Protein AF-B7RVG9-F1 (afdb_monomer)

Radius of gyration: 30.66 Å; Cα contacts (8 Å, |Δi|>4): 1466; chains: 1; bounding box: 74×67×90 Å

Solvent-accessible surface area (backbone atoms only — not comparable to full-atom values): 35990 Å² total; per-residue (Å²): 119,67,63,74,39,70,48,72,47,73,83,78,57,56,79,40,44,36,70,71,20,22,47,67,55,91,52,33,52,61,48,56,36,74,60,70,40,69,52,70,35,64,80,45,80,87,45,73,78,53,45,51,59,58,67,40,91,82,65,71,73,45,81,50,73,37,47,40,72,78,64,61,53,75,48,60,40,86,72,50,74,48,76,50,73,56,100,86,41,43,34,39,35,45,27,33,37,27,74,73,41,58,18,52,73,40,60,32,35,25,37,36,39,37,32,19,61,72,41,43,67,81,46,71,27,36,34,38,39,37,30,63,54,84,47,54,42,36,38,41,98,87,54,50,68,32,27,39,65,88,55,52,69,75,54,43,11,30,43,54,48,68,60,48,50,48,50,58,53,46,40,59,56,30,41,55,99,90,37,78,39,72,21,42,70,38,50,42,42,75,74,32,28,25,34,39,39,49,50,47,13,42,20,48,29,31,41,6,44,59,41,68,36,56,56,47,91,48,86,87,39,40,22,37,26,30,34,52,50,53,23,50,52,56,47,44,57,76,68,27,50,55,46,43,34,34,30,35,7,28,48,28,8,9,56,18,27,51,51,50,46,52,58,34,42,57,62,80,29,42,41,56,28,33,40,20,21,34,66,75,43,78,53,46,54,61,53,46,74,77,48,66,32,45,75,55,35,26,79,83,34,54,70,64,55,47,12,64,43,15,39,68,83,30,42,69,93,42,41,71,60,74,34,65,47,25,33,41,70,71,63,63,64,80,50,31,37,37,33,30,25,21,46,48,14,54,90,44,42,39,90,50,81,44,51,73,69,22,48,72,72,74,31,47,33,29,49,40,24,42,43,59,45,51,55,38,43,73,68,38,81,88,49,63,49,48,73,46,77,34,84,82,32,35,69,35,36,44,70,38,83,47,71,49,29,58,52,52,52,47,54,51,51,57,48,55,73,69,32,64,65,40,45,82,57,70,38,82,33,48,32,32,41,37,38,15,20,68,78,47,46,67,42,64,74,42,47,72,68,48,32,67,69,69,43,32,47,74,56,44,76,47,79,52,77,31,70,59,76,52,14,7,45,41,44,30,57,70,36,70,65,56,32,50,57,56,47,54,57,40,70,67,43,75,42,42,33,44,40,33,36,71,64,42,61,42,57,42,100,87,70,44,71,31,58,46,99,89,68,44,70,38,70,50,58,65,24,56,51,56,51,49,55,53,39,42,72,53,20,76,79,38,28,36,35,42,38,38,66,58,66,69,38,60,84,79,41,94,44,44,65,61,45,36,52,54,46,51,47,47,45,64,71,47,48,52,55,46,51,52,50,49,40,71,74,40,76,93,50,56,69,26,48,42,70,44,16,54,42,54,40,52,52,41,43,27,44,78,68,71,68,37,88,71,40,84,34,71,61,36,60,42,82,38,9,52,12,42,45,71,64,40,50,62,3,51,72,44,45,57,30,25,37,51,32,46,43,26,42,64,62,34,47,52,47,92,52,46,80,70,82,91,84,59,88,63,66,47,47,64,48,27,46,54,54,57,75,67,44,64,74,94,34,48,36,91,53,86

Foldseek 3Di:
DDLADWDWADDDDFPLKDWQAWDADVLEARHRDPDTGTDHNVPVPPDPVSVVLVVPPPRHHDTHIAIALDADLPQKDFPDKDWDDAPNWIKIKTKIFRPVAAFLAGGTKIKMKIFFTNDDQADEAAEEEEEEDFWAWAQDPVRAIWTFAPDGCPGLRYYQDPCCCPPVNPCVLQDDPSDGFPFQSVVCNNVGHIYMYIRSNHSLLLQFSQDARPSRPDPRHGRCSVNSSLSSVVVSVVRGNHFAYEYEAFHSVLLNSLNNQVNCVSNVQHHLAYERQAQFALLLVVQCVVQPCHPSTHHVDDLQRSLVRSRPSSPSVCCLCNTLLNVLLVPDQRHEYEYEYECAEVSQPQVDQADPVQVVVVHGSSCSRNVSVVVSQVPHPPHSYYYHHDYPDYGRCSSHNDCVSVVVVVSSVVSCVLQDGGRPDQLAAFEEEAFFALQRVLLVVCLVVQCVQLNHPPHDYDYQYDHDPCRALVNLCVDPVSVVVSLVSLQVERGAEYEGEDADFDADPVGHFDADPVGHGHTDCVSVVVSVVSNCVRYVNYAYEYEYAQAWQQVVAPALVRRVVVLVCCCPVPVVVSQVVVCVVVPPHHYFYQDLNVLLSVQRNCVVVVNFPQADECEDALRHHQAPDRGGNGRPSSSVLSNLLCCCQPRVRQLVNRSDDPPGPDDSSVVSVVVVVPDDPVRGGPND

Nearest PDB structures (foldseek):
  9cgo-assembly1_A  TM=5.611E-01  e=7.763E-03  Streptomyces fradiae
  5d3k-assembly1_A  TM=4.934E-01  e=3.707E-03  Saccharopolyspora erythraea
  6ecf-assembly1_A  TM=4.337E-01  e=4.654E-03  Streptomyces tsusimaensis
  6ecf-assembly3_C  TM=4.713E-01  e=1.295E-02  Streptomyces tsusimaensis
  4hyq-assembly1_A  TM=4.593E-01  e=7.759E-01  Streptomyces albidoflavus

Mean predicted aligned error: 11.73 Å

Secondary structure (DSSP, 8-state):
--TT-EEEE---PPTTEEEEEEPPSTTBSSTT--S-EEEE-TT-TT-HHHHHHHH-TT---B--EEEEE---STTEEEEEEEEEEETTEEEEEEEEEEEEEE-SSBSEEEEEEEPPTT--TTS-EEEEEEE------EE-TTS-EE-BTT--TTSSSBPPPHHIIIIIIIIHHHEETTEE--SHHHHHHHTT-EEEEE---SSSTT---SEE-TT-SSTT-EE-HHHHHHHHHHHHHHHS-EEEEEEEEETHHHHHHHHHHHHHHTTT---SEEEEES---TTHHHHHHHSTT-TTBPTT--HHHHHHHHGGGG-GGGHHHHSHHHHHHTT--SS-EEEEEETT-GGGTTTSPPPHHHHHHT--HHHHHHHHHHHHHHHSTT-S-EEEEETT--S-GGGSSSTHHHHHHHHHHHHHHT----TT--EEPPEEEEEE-TTTHHHHHHHHHHHHHHTEES-EEEEEE-SGGGGSHHHHHHSHHHHHHHHHHHHTS---EEEEE--EE-B-TTSSBPB-TTS-B-EE-HHHHHHHHHHHHH-TT-EEEEE--PPS-GGGSSSHHHHHHHHHHHIIIIIHHHHHHHHHHSTT--EEEE-TTHHHHHHHHHHHTT--TT-SEEES-TTTEEESSSS--B-HHHHHHHHHHHHHHHH---STT-------SS-HHHHHHHHHHTS-GGGS-TT-

Sequence (688 aa):
MDLYFDETFIAEPADGWHFTGWKYGSGYICAGSTAPCRFNTTNWAGTEAQLEVLADPDAYVYLEPEFVVKRTTKGINLADEKSQAFTGINFNFDFYRNNAYSCGLSGNYTFMVVNPANGDETTEAPLWVFLHGGGAGFYDENGDYQAVGDQTEDTWNREETFDDLLVEQLQGRTVENGQPKDITLTRRIQEGYRVVMVSMCDHDQYSGLGTPYPNNPNPGAEVNGMQATMSAVEYTVANYPTTEVFAHGTSAGSVGAYNLAMSFAAQDIHFTGVVADSILSPRAFDLFKVYPGQAPRQPGWTYEGVGEKQGFYGDTSRSDVIAPEGRIDAGFDEVPLLFVGGTQDPFCFWNLPPIPEAATAGLNNCEWAAQGLIDTIAAQPASPHQVANMVGEGHIPTNTVSTANNIVDTFISDILADNPGAPFRVIPGDKMMLMGHSFFRPLADQIPYHTVRAGVDGHSQNVEMSGGASGAPLALWNDAGHRANIQAVLDSGGVDVFGMTCCDFELTSEGAPALNPEGEPILILEGYELWFDYALAQNPDTEFFIGIPWVDYPTDYADAASYANTWNLFYNTIILPTVDTLRAQYPGVTIYSIPYGAAALKLRTLFEAGNLPDVTNLQGPSESSLFTDYKGHGGQILKDLGELIWMDAIYGVDLDKYAYDPGYETDLKAIAKSIMDAHDPNYNGPNR

pLDDT: mean 91.68, std 8.92, range [54.44, 98.81]

Structure (mmCIF, N/CA/C/O backbone):
data_AF-B7RVG9-F1
#
_entry.id   AF-B7RVG9-F1
#
loop_
_atom_site.group_PDB
_atom_site.id
_atom_site.type_symbol
_atom_site.label_atom_id
_atom_site.label_alt_id
_atom_site.label_comp_id
_atom_site.label_asym_id
_atom_site.label_entity_id
_atom_site.label_seq_id
_atom_site.pdbx_PDB_ins_code
_atom_site.Cartn_x
_atom_site.Cartn_y
_atom_site.Cartn_z
_atom_site.occupancy
_atom_site.B_iso_or_equiv
_atom_site.auth_seq_id
_atom_site.auth_comp_id
_atom_site.auth_asym_id
_atom_site.auth_atom_id
_atom_site.pdbx_PDB_model_num
ATOM 1 N N . MET A 1 1 ? -20.649 -31.798 -8.954 1.00 57.94 1 MET A N 1
ATOM 2 C CA . MET A 1 1 ? -19.326 -32.400 -8.664 1.00 57.94 1 MET A CA 1
ATOM 3 C C . MET A 1 1 ? -19.367 -33.897 -8.998 1.00 57.94 1 MET A C 1
ATOM 5 O O . MET A 1 1 ? -20.409 -34.512 -8.790 1.00 57.94 1 MET A O 1
ATOM 9 N N . ASP A 1 2 ? -18.298 -34.466 -9.561 1.00 60.50 2 ASP A N 1
ATOM 10 C CA . ASP A 1 2 ? -18.197 -35.903 -9.881 1.00 60.50 2 ASP A CA 1
ATOM 11 C C . ASP A 1 2 ? -17.974 -36.719 -8.593 1.00 60.50 2 ASP A C 1
ATOM 13 O O . ASP A 1 2 ? -17.045 -36.423 -7.854 1.00 60.50 2 ASP A O 1
ATOM 17 N N . LEU A 1 3 ? -18.814 -37.728 -8.323 1.00 65.19 3 LEU A N 1
ATOM 18 C CA . LEU A 1 3 ? -18.719 -38.623 -7.152 1.00 65.19 3 LEU A CA 1
ATOM 19 C C . LEU A 1 3 ? -17.532 -39.601 -7.226 1.00 65.19 3 LEU A C 1
ATOM 21 O O . LEU A 1 3 ? -17.293 -40.359 -6.285 1.00 65.19 3 LEU A O 1
ATOM 25 N N . TYR A 1 4 ? -16.819 -39.619 -8.350 1.00 72.88 4 TYR A N 1
ATOM 26 C CA . TYR A 1 4 ? -15.625 -40.426 -8.576 1.00 72.88 4 TYR A CA 1
ATOM 27 C C . TYR A 1 4 ? -14.363 -39.582 -8.747 1.00 72.88 4 TYR A C 1
ATOM 29 O O . TYR A 1 4 ? -13.334 -40.106 -9.170 1.00 72.88 4 TYR A O 1
ATOM 37 N N . PHE A 1 5 ? -14.422 -38.294 -8.401 1.00 76.94 5 PHE A N 1
ATOM 38 C CA . PHE A 1 5 ? -13.263 -37.420 -8.462 1.00 76.94 5 PHE A CA 1
ATOM 39 C C . PHE A 1 5 ? -12.227 -37.850 -7.416 1.00 76.94 5 PHE A C 1
ATOM 41 O O . PHE A 1 5 ? -12.511 -37.810 -6.219 1.00 76.94 5 PHE A O 1
ATOM 48 N N . ASP A 1 6 ? -11.049 -38.275 -7.864 1.00 86.75 6 ASP A N 1
ATOM 49 C CA . ASP A 1 6 ? -9.889 -38.623 -7.037 1.00 86.75 6 ASP A CA 1
ATOM 50 C C . ASP A 1 6 ? -8.627 -38.215 -7.795 1.00 86.75 6 ASP A C 1
ATOM 52 O O . ASP A 1 6 ? -8.017 -39.021 -8.495 1.00 86.75 6 ASP A O 1
ATOM 56 N N . GLU A 1 7 ? -8.270 -36.941 -7.680 1.00 88.88 7 GLU A N 1
ATOM 57 C CA . GLU A 1 7 ? -7.113 -36.365 -8.363 1.00 88.88 7 GLU A CA 1
ATOM 58 C C . GLU A 1 7 ? -6.086 -35.872 -7.349 1.00 88.88 7 GLU A C 1
ATOM 60 O O . GLU A 1 7 ? -6.412 -35.530 -6.210 1.00 88.88 7 GLU A O 1
ATOM 65 N N . THR A 1 8 ? -4.820 -35.851 -7.763 1.00 92.19 8 THR A N 1
ATOM 66 C CA . THR A 1 8 ? -3.729 -35.264 -6.982 1.00 92.19 8 THR A CA 1
ATOM 67 C C . THR A 1 8 ? -3.096 -34.137 -7.773 1.00 92.19 8 THR A C 1
ATOM 69 O O . THR A 1 8 ? -2.508 -34.362 -8.827 1.00 92.19 8 THR A O 1
ATOM 72 N N . PHE A 1 9 ? -3.196 -32.931 -7.233 1.00 92.19 9 PHE A N 1
ATOM 73 C CA . PHE A 1 9 ? -2.630 -31.723 -7.804 1.00 92.19 9 PHE A CA 1
ATOM 74 C C . PHE A 1 9 ? -1.257 -31.443 -7.205 1.00 92.19 9 PHE A C 1
ATOM 76 O O . PHE A 1 9 ? -1.047 -31.564 -5.993 1.00 92.19 9 PHE A O 1
ATOM 83 N N . ILE A 1 10 ? -0.318 -31.060 -8.064 1.00 93.50 10 ILE A N 1
ATOM 84 C CA . ILE A 1 10 ? 1.054 -30.725 -7.696 1.00 93.50 10 ILE A CA 1
ATOM 85 C C . ILE A 1 10 ? 1.287 -29.278 -8.115 1.00 93.50 10 ILE A C 1
ATOM 87 O O . ILE A 1 10 ? 1.071 -28.927 -9.272 1.00 93.50 10 ILE A O 1
ATOM 91 N N . ALA A 1 11 ? 1.704 -28.448 -7.162 1.00 91.12 11 ALA A N 1
ATOM 92 C CA . ALA A 1 11 ? 2.162 -27.097 -7.432 1.00 91.12 11 ALA A CA 1
ATOM 93 C C . ALA A 1 11 ? 3.658 -27.152 -7.769 1.00 91.12 11 ALA A C 1
ATOM 95 O O . ALA A 1 11 ? 4.479 -27.481 -6.912 1.00 91.12 11 ALA A O 1
ATOM 96 N N . GLU A 1 12 ? 4.003 -26.873 -9.024 1.00 92.38 12 GLU A N 1
ATOM 97 C CA . GLU A 1 12 ? 5.389 -26.839 -9.496 1.00 92.38 12 GLU A CA 1
ATOM 98 C C . GLU A 1 12 ? 5.829 -25.376 -9.640 1.00 92.38 12 GLU A C 1
ATOM 100 O O . GLU A 1 12 ? 5.393 -24.705 -10.579 1.00 92.38 12 GLU A O 1
ATOM 105 N N . PRO A 1 13 ? 6.641 -24.842 -8.707 1.00 90.88 13 PRO A N 1
ATOM 106 C CA . PRO A 1 13 ? 7.131 -23.479 -8.832 1.00 90.88 13 PRO A CA 1
ATOM 107 C C . PRO A 1 13 ? 8.111 -23.371 -10.003 1.00 90.88 13 PRO A C 1
ATOM 109 O O . PRO A 1 13 ? 8.894 -24.287 -10.258 1.00 90.88 13 PRO A O 1
ATOM 112 N N . ALA A 1 14 ? 8.099 -22.227 -10.687 1.00 91.12 14 ALA A N 1
ATOM 113 C CA . ALA A 1 14 ? 9.185 -21.872 -11.593 1.00 91.12 14 ALA A CA 1
ATOM 114 C C . ALA A 1 14 ? 10.486 -21.620 -10.809 1.00 91.12 14 ALA A C 1
ATOM 116 O O . ALA A 1 14 ? 10.449 -21.343 -9.608 1.00 91.12 14 ALA A O 1
ATOM 117 N N . ASP A 1 15 ? 11.634 -21.682 -11.485 1.00 90.81 15 ASP A N 1
ATOM 118 C CA . ASP A 1 15 ? 12.927 -21.402 -10.854 1.00 90.81 15 ASP A CA 1
ATOM 119 C C . ASP A 1 15 ? 12.926 -20.024 -10.167 1.00 90.81 15 ASP A C 1
ATOM 121 O O . ASP A 1 15 ? 12.452 -19.030 -10.719 1.00 90.81 15 ASP A O 1
ATOM 125 N N . GLY A 1 16 ? 13.433 -19.985 -8.931 1.00 90.62 16 GLY A N 1
ATOM 126 C CA . GLY A 1 16 ? 13.426 -18.797 -8.068 1.00 90.62 16 GLY A CA 1
ATOM 127 C C . GLY A 1 16 ? 12.141 -18.585 -7.250 1.00 90.62 16 GLY A C 1
ATOM 128 O O . GLY A 1 16 ? 12.161 -17.866 -6.249 1.00 90.62 16 GLY A O 1
ATOM 129 N N . TRP A 1 17 ? 11.043 -19.258 -7.605 1.00 93.75 17 TRP A N 1
ATOM 130 C CA . TRP A 1 17 ? 9.821 -19.302 -6.804 1.00 93.75 17 TRP A CA 1
ATOM 131 C C . TRP A 1 17 ? 9.801 -20.521 -5.884 1.00 93.75 17 TRP A C 1
ATOM 133 O O . TRP A 1 17 ? 10.407 -21.562 -6.149 1.00 93.75 17 TRP A O 1
ATOM 143 N N . HIS A 1 18 ? 9.063 -20.410 -4.786 1.00 92.06 18 HIS A N 1
ATOM 144 C CA . HIS A 1 18 ? 8.907 -21.485 -3.820 1.00 92.06 18 HIS A CA 1
ATOM 145 C C . HIS A 1 18 ? 7.444 -21.683 -3.472 1.00 92.06 18 HIS A C 1
ATOM 147 O O . HIS A 1 18 ? 6.775 -20.748 -3.051 1.00 92.06 18 HIS A O 1
ATOM 153 N N . PHE A 1 19 ? 6.969 -22.918 -3.603 1.00 89.88 19 PHE A N 1
ATOM 154 C CA . PHE A 1 19 ? 5.660 -23.303 -3.098 1.00 89.88 19 PHE A CA 1
ATOM 155 C C . PHE A 1 19 ? 5.679 -23.333 -1.565 1.00 89.88 19 PHE A C 1
ATOM 157 O O . PHE A 1 19 ? 6.484 -24.061 -0.974 1.00 89.88 19 PHE A O 1
ATOM 164 N N . THR A 1 20 ? 4.808 -22.553 -0.929 1.00 82.88 20 THR A N 1
ATOM 165 C CA . THR A 1 20 ? 4.696 -22.474 0.540 1.00 82.88 20 THR A CA 1
ATOM 166 C C . THR A 1 20 ? 3.478 -23.182 1.096 1.00 82.88 20 THR A C 1
ATOM 168 O O . THR A 1 20 ? 3.465 -23.491 2.285 1.00 82.88 20 THR A O 1
ATOM 171 N N . GLY A 1 21 ? 2.501 -23.502 0.254 1.00 82.75 21 GLY A N 1
ATOM 172 C CA . GLY A 1 21 ? 1.301 -24.220 0.651 1.00 82.75 21 GLY A CA 1
ATOM 173 C C . GLY A 1 21 ? 0.122 -23.920 -0.264 1.00 82.75 21 GLY A C 1
ATOM 174 O O . GLY A 1 21 ? 0.202 -23.089 -1.162 1.00 82.75 21 GLY A O 1
ATOM 175 N N . TRP A 1 22 ? -0.976 -24.639 -0.068 1.00 79.94 22 TRP A N 1
ATOM 176 C CA . TRP A 1 22 ? -2.263 -24.285 -0.667 1.00 79.94 22 TRP A CA 1
ATOM 177 C C . TRP A 1 22 ? -2.946 -23.221 0.189 1.00 79.94 22 TRP A C 1
ATOM 179 O O . TRP A 1 22 ? -2.955 -23.364 1.412 1.00 79.94 22 TRP A O 1
ATOM 189 N N . LYS A 1 23 ? -3.561 -22.212 -0.432 1.00 73.56 23 LYS A N 1
ATOM 190 C CA . LYS A 1 23 ? -4.247 -21.122 0.271 1.00 73.56 23 LYS A CA 1
ATOM 191 C C . LYS A 1 23 ? -5.271 -21.659 1.272 1.00 73.56 23 LYS A C 1
ATOM 193 O O . LYS A 1 23 ? -5.993 -22.625 1.000 1.00 73.56 23 LYS A O 1
ATOM 198 N N . TYR A 1 24 ? -5.303 -21.066 2.461 1.00 69.44 24 TYR A N 1
ATOM 199 C CA . TYR A 1 24 ? -6.225 -21.437 3.533 1.00 69.44 24 TYR A CA 1
ATOM 200 C C . TYR A 1 24 ? -7.462 -20.534 3.511 1.00 69.44 24 TYR A C 1
ATOM 202 O O . TYR A 1 24 ? -7.339 -19.316 3.469 1.00 69.44 24 TYR A O 1
ATOM 210 N N . GLY A 1 25 ? -8.664 -21.111 3.579 1.00 59.00 25 GLY A N 1
ATOM 211 C CA . GLY A 1 25 ? -9.898 -20.328 3.647 1.00 59.00 25 GLY A CA 1
ATOM 212 C C . GLY A 1 25 ? -11.163 -21.147 3.411 1.00 59.00 25 GLY A C 1
ATOM 213 O O . GLY A 1 25 ? -11.114 -22.318 3.028 1.00 59.00 25 GLY A O 1
ATOM 214 N N . SER A 1 26 ? -12.321 -20.522 3.633 1.00 58.41 26 SER A N 1
ATOM 215 C CA . SER A 1 26 ? -13.614 -21.125 3.293 1.00 58.41 26 SER A CA 1
ATOM 216 C C . SER A 1 26 ? -13.707 -21.348 1.781 1.00 58.41 26 SER A C 1
ATOM 218 O O . SER A 1 26 ? -13.396 -20.452 1.004 1.00 58.41 26 SER A O 1
ATOM 220 N N . GLY A 1 27 ? -14.102 -22.549 1.357 1.00 65.50 27 GLY A N 1
ATOM 221 C CA . GLY A 1 27 ? -14.150 -22.929 -0.059 1.00 65.50 27 GLY A CA 1
ATOM 222 C C . GLY A 1 27 ? -12.806 -23.363 -0.658 1.00 65.50 27 GLY A C 1
ATOM 223 O O . GLY A 1 27 ? -12.807 -23.944 -1.739 1.00 65.50 27 GLY A O 1
ATOM 224 N N . TYR A 1 28 ? -11.675 -23.178 0.029 1.00 72.25 28 TYR A N 1
ATOM 225 C CA . TYR A 1 28 ? -10.371 -23.650 -0.441 1.00 72.25 28 TYR A CA 1
ATOM 226 C C . TYR A 1 28 ? -10.118 -25.110 -0.053 1.00 72.25 28 TYR A C 1
ATOM 228 O O . TYR A 1 28 ? -10.313 -25.517 1.095 1.00 72.25 28 TYR A O 1
ATOM 236 N N . ILE A 1 29 ? -9.660 -25.920 -1.008 1.00 77.44 29 ILE A N 1
ATOM 237 C CA . ILE A 1 29 ? -9.284 -27.318 -0.761 1.00 77.44 29 ILE A CA 1
ATOM 238 C C . ILE A 1 29 ? -7.794 -27.437 -0.425 1.00 77.44 29 ILE A C 1
ATOM 240 O O . ILE A 1 29 ? -6.965 -26.674 -0.906 1.00 77.44 29 ILE A O 1
ATOM 244 N N . CYS A 1 30 ? -7.448 -28.409 0.426 1.00 76.44 30 CYS A N 1
ATOM 245 C CA . CYS A 1 30 ? -6.086 -28.677 0.922 1.00 76.44 30 CYS A CA 1
ATOM 246 C C . CYS A 1 30 ? -5.452 -27.609 1.833 1.00 76.44 30 CYS A C 1
ATOM 248 O O . CYS A 1 30 ? -4.421 -27.906 2.432 1.00 76.44 30 CYS A O 1
ATOM 250 N N . ALA A 1 31 ? -6.095 -26.449 1.990 1.00 71.25 31 ALA A N 1
ATOM 251 C CA . ALA A 1 31 ? -6.037 -25.503 3.110 1.00 71.25 31 ALA A CA 1
ATOM 252 C C . ALA A 1 31 ? -4.767 -25.566 3.990 1.00 71.25 31 ALA A C 1
ATOM 254 O O . ALA A 1 31 ? -4.737 -26.236 5.024 1.00 71.25 31 ALA A O 1
ATOM 255 N N . GLY A 1 32 ? -3.720 -24.852 3.580 1.00 64.50 32 GLY A N 1
ATOM 256 C CA . GLY A 1 32 ? -2.447 -24.701 4.294 1.00 64.50 32 GLY A CA 1
ATOM 257 C C . GLY A 1 32 ? -1.466 -25.869 4.139 1.00 64.50 32 GLY A C 1
ATOM 258 O O . GLY A 1 32 ? -0.353 -25.820 4.660 1.00 64.50 32 GLY A O 1
ATOM 259 N N . SER A 1 33 ? -1.843 -26.947 3.444 1.00 74.31 33 SER A N 1
ATOM 260 C CA . SER A 1 33 ? -0.953 -28.091 3.224 1.00 74.31 33 SER A CA 1
ATOM 261 C C . SER A 1 33 ? 0.215 -27.728 2.305 1.00 74.31 33 SER A C 1
ATOM 263 O O . SER A 1 33 ? 0.028 -27.126 1.254 1.00 74.31 33 SER A O 1
ATOM 265 N N . THR A 1 34 ? 1.414 -28.194 2.651 1.00 81.81 34 THR A N 1
ATOM 266 C CA . THR A 1 34 ? 2.627 -28.128 1.812 1.00 81.81 34 THR A CA 1
ATOM 267 C C . THR A 1 34 ? 2.836 -29.380 0.958 1.00 81.81 34 THR A C 1
ATOM 269 O O . THR A 1 34 ? 3.802 -29.480 0.203 1.00 81.81 34 THR A O 1
ATOM 272 N N . ALA A 1 35 ? 1.950 -30.370 1.081 1.00 88.06 35 ALA A N 1
ATOM 273 C CA . ALA A 1 35 ? 1.986 -31.598 0.296 1.00 88.06 35 ALA A CA 1
ATOM 274 C C . ALA A 1 35 ? 1.154 -31.463 -0.995 1.00 88.06 35 ALA A C 1
ATOM 276 O O . ALA A 1 35 ? 0.267 -30.604 -1.065 1.00 88.06 35 ALA A O 1
ATOM 277 N N . PRO A 1 36 ? 1.362 -32.345 -1.995 1.00 91.31 36 PRO A N 1
ATOM 278 C CA . PRO A 1 36 ? 0.441 -32.475 -3.120 1.00 91.31 36 PRO A CA 1
ATOM 279 C C . PRO A 1 36 ? -1.014 -32.570 -2.647 1.00 91.31 36 PRO A C 1
ATOM 281 O O . PRO A 1 36 ? -1.332 -33.332 -1.728 1.00 91.31 36 PRO A O 1
ATOM 284 N N . CYS A 1 37 ? -1.895 -31.787 -3.265 1.00 89.44 37 CYS A N 1
ATOM 285 C CA . CYS A 1 37 ? -3.297 -31.732 -2.887 1.00 89.44 37 CYS A CA 1
ATOM 286 C C . CYS A 1 37 ? -4.047 -32.901 -3.515 1.00 89.44 37 CYS A C 1
ATOM 288 O O . CYS A 1 37 ? -4.396 -32.863 -4.693 1.00 89.44 37 CYS A O 1
ATOM 290 N N . ARG A 1 38 ? -4.301 -33.957 -2.738 1.00 89.50 38 ARG A N 1
ATOM 291 C CA . ARG A 1 38 ? -5.207 -35.026 -3.164 1.00 89.50 38 ARG A CA 1
ATOM 292 C C . ARG A 1 38 ? -6.637 -34.669 -2.784 1.00 89.50 38 ARG A C 1
ATOM 294 O O . ARG A 1 38 ? -6.977 -34.690 -1.602 1.00 89.50 38 ARG A O 1
ATOM 301 N N . PHE A 1 39 ? -7.478 -34.408 -3.777 1.00 84.12 39 PHE A N 1
ATOM 302 C CA . PHE A 1 39 ? -8.899 -34.161 -3.574 1.00 84.12 39 PHE A CA 1
ATOM 303 C C . PHE A 1 39 ? -9.702 -35.380 -4.021 1.00 84.12 39 PHE A C 1
ATOM 305 O O . PHE A 1 39 ? -9.670 -35.767 -5.188 1.00 84.12 39 PHE A O 1
ATOM 312 N N . ASN A 1 40 ? -10.390 -36.009 -3.064 1.00 82.81 40 ASN A N 1
ATOM 313 C CA . ASN A 1 40 ? -11.108 -37.259 -3.273 1.00 82.81 40 ASN A CA 1
ATOM 314 C C . ASN A 1 40 ? -12.546 -37.177 -2.733 1.00 82.81 40 ASN A C 1
ATOM 316 O O . ASN A 1 40 ? -12.769 -36.944 -1.543 1.00 82.81 40 ASN A O 1
ATOM 320 N N . THR A 1 41 ? -13.505 -37.437 -3.617 1.00 75.56 41 THR A N 1
ATOM 321 C CA . THR A 1 41 ? -14.954 -37.415 -3.367 1.00 75.56 41 THR A CA 1
ATOM 322 C C . THR A 1 41 ? -15.590 -38.811 -3.316 1.00 75.56 41 THR A C 1
ATOM 324 O O . THR A 1 41 ? -16.762 -38.940 -2.966 1.00 75.56 41 THR A O 1
ATOM 327 N N . THR A 1 42 ? -14.834 -39.888 -3.577 1.00 71.81 42 THR A N 1
ATOM 328 C CA . THR A 1 42 ? -15.361 -41.273 -3.629 1.00 71.81 42 THR A CA 1
ATOM 329 C C . THR A 1 42 ? -15.989 -41.762 -2.321 1.00 71.81 42 THR A C 1
ATOM 331 O O . THR A 1 42 ? -16.812 -42.676 -2.345 1.00 71.81 42 THR A O 1
ATOM 334 N N . ASN A 1 43 ? -15.664 -41.138 -1.184 1.00 65.88 43 ASN A N 1
ATOM 335 C CA . ASN A 1 43 ? -16.250 -41.452 0.125 1.00 65.88 43 ASN A CA 1
ATOM 336 C C . ASN A 1 43 ? -17.421 -40.536 0.524 1.00 65.88 43 ASN A C 1
ATOM 338 O O . ASN A 1 43 ? -17.928 -40.664 1.634 1.00 65.88 43 ASN A O 1
ATOM 342 N N . TRP A 1 44 ? -17.849 -39.612 -0.341 1.00 69.12 44 TRP A N 1
ATOM 343 C CA . TRP A 1 44 ? -18.913 -38.647 -0.023 1.00 69.12 44 TRP A CA 1
ATOM 344 C C . TRP A 1 44 ? -20.322 -39.239 -0.192 1.00 69.12 44 TRP A C 1
ATOM 346 O O . TRP A 1 44 ? -21.326 -38.627 0.169 1.00 69.12 44 TRP A O 1
ATOM 356 N N . ALA A 1 45 ? -20.423 -40.463 -0.718 1.00 56.50 45 ALA A N 1
ATOM 357 C CA . ALA A 1 45 ? -21.681 -41.187 -0.816 1.00 56.50 45 ALA A CA 1
ATOM 358 C C . ALA A 1 45 ? -22.154 -41.667 0.574 1.00 56.50 45 ALA A C 1
ATOM 360 O O . ALA A 1 45 ? -21.718 -42.711 1.058 1.00 56.50 45 ALA A O 1
ATOM 361 N N . GLY A 1 46 ? -23.090 -40.933 1.192 1.00 57.22 46 GLY A N 1
ATOM 362 C CA . GLY A 1 46 ? -23.835 -41.389 2.380 1.00 57.22 46 GLY A CA 1
ATOM 363 C C . GLY A 1 46 ? -23.864 -40.446 3.590 1.00 57.22 46 GLY A C 1
ATOM 364 O O . GLY A 1 46 ? -24.385 -40.838 4.632 1.00 57.22 46 GLY A O 1
ATOM 365 N N . THR A 1 47 ? -23.337 -39.229 3.474 1.00 57.97 47 THR A N 1
ATOM 366 C CA . THR A 1 47 ? -23.270 -38.210 4.538 1.00 57.97 47 THR A CA 1
ATOM 367 C C . THR A 1 47 ? -24.068 -36.963 4.132 1.00 57.97 47 THR A C 1
ATOM 369 O O . THR A 1 47 ? -23.835 -36.372 3.081 1.00 57.97 47 THR A O 1
ATOM 372 N N . GLU A 1 48 ? -25.031 -36.558 4.965 1.00 55.81 48 GLU A N 1
ATOM 373 C CA . GLU A 1 48 ? -26.023 -35.505 4.660 1.00 55.81 48 GLU A CA 1
ATOM 374 C C . GLU A 1 48 ? -25.369 -34.138 4.365 1.00 55.81 48 GLU A C 1
ATOM 376 O O . GLU A 1 48 ? -25.696 -33.505 3.367 1.00 55.81 48 GLU A O 1
ATOM 381 N N . ALA A 1 49 ? -24.343 -33.760 5.137 1.00 54.44 49 ALA A N 1
ATOM 382 C CA . ALA A 1 49 ? -23.597 -32.506 4.967 1.00 54.44 49 ALA A CA 1
ATOM 383 C C . ALA A 1 49 ? -22.749 -32.437 3.679 1.00 54.44 49 ALA A C 1
ATOM 385 O O . ALA A 1 49 ? -22.488 -31.357 3.160 1.00 54.44 49 ALA A O 1
ATOM 386 N N . GLN A 1 50 ? -22.297 -33.578 3.145 1.00 58.31 50 GLN A N 1
ATOM 387 C CA . GLN A 1 50 ? -21.512 -33.611 1.900 1.00 58.31 50 GLN A CA 1
ATOM 388 C C . GLN A 1 50 ? -22.425 -33.667 0.673 1.00 58.31 50 GLN A C 1
ATOM 390 O O . GLN A 1 50 ? -22.076 -33.141 -0.380 1.00 58.31 50 GLN A O 1
ATOM 395 N N . LEU A 1 51 ? -23.620 -34.248 0.816 1.00 58.84 51 LEU A N 1
ATOM 396 C CA . LEU A 1 51 ? -24.654 -34.211 -0.213 1.00 58.84 51 LEU A CA 1
ATOM 397 C C . LEU A 1 51 ? -25.237 -32.803 -0.403 1.00 58.84 51 LEU A C 1
ATOM 399 O O . LEU A 1 51 ? -25.625 -32.502 -1.523 1.00 58.84 51 LEU A O 1
ATOM 403 N N . GLU A 1 52 ? -25.247 -31.937 0.618 1.00 59.09 52 GLU A N 1
ATOM 404 C CA . GLU A 1 52 ? -25.635 -30.519 0.484 1.00 59.09 52 GLU A CA 1
ATOM 405 C C . GLU A 1 52 ? -24.685 -29.730 -0.431 1.00 59.09 52 GLU A C 1
ATOM 407 O O . GLU A 1 52 ? -25.152 -29.087 -1.367 1.00 59.09 52 GLU A O 1
ATOM 412 N N . VAL A 1 53 ? -23.364 -29.860 -0.254 1.00 60.41 53 VAL A N 1
ATOM 413 C CA . VAL A 1 53 ? -22.356 -29.226 -1.137 1.00 60.41 53 VAL A CA 1
ATOM 414 C C . VAL A 1 53 ? -22.443 -29.760 -2.572 1.00 60.41 53 VAL A C 1
ATOM 416 O O . VAL A 1 53 ? -22.199 -29.040 -3.532 1.00 60.41 53 VAL A O 1
ATOM 419 N N . LEU A 1 54 ? -22.797 -31.038 -2.736 1.00 60.41 54 LEU A N 1
ATOM 420 C CA . LEU A 1 54 ? -22.987 -31.663 -4.048 1.00 60.41 54 LEU A CA 1
ATOM 421 C C . LEU A 1 54 ? -24.335 -31.322 -4.703 1.00 60.41 54 LEU A C 1
ATOM 423 O O . LEU A 1 54 ? -24.458 -31.455 -5.924 1.00 60.41 54 LEU A O 1
ATOM 427 N N . ALA A 1 55 ? -25.343 -30.972 -3.901 1.00 62.62 55 ALA A N 1
ATOM 428 C CA . ALA A 1 55 ? -26.697 -30.649 -4.340 1.00 62.62 55 ALA A CA 1
ATOM 429 C C . ALA A 1 55 ? -26.861 -29.174 -4.709 1.00 62.62 55 ALA A C 1
ATOM 431 O O . ALA A 1 55 ? -27.793 -28.859 -5.449 1.00 62.62 55 ALA A O 1
ATOM 432 N N . ASP A 1 56 ? -25.972 -28.306 -4.224 1.00 66.75 56 ASP A N 1
ATOM 433 C CA . ASP A 1 56 ? -25.879 -26.915 -4.644 1.00 66.75 56 ASP A CA 1
ATOM 434 C C . ASP A 1 56 ? -25.119 -26.816 -5.985 1.00 66.75 56 ASP A C 1
ATOM 436 O O . ASP A 1 56 ? -23.906 -27.043 -6.034 1.00 66.75 56 ASP A O 1
ATOM 440 N N . PRO A 1 57 ? -25.809 -26.530 -7.107 1.00 65.06 57 PRO A N 1
ATOM 441 C CA . PRO A 1 57 ? -25.161 -26.377 -8.406 1.00 65.06 57 PRO A CA 1
ATOM 442 C C . PRO A 1 57 ? -24.251 -25.140 -8.482 1.00 65.06 57 PRO A C 1
ATOM 444 O O . PRO A 1 57 ? -23.463 -25.061 -9.424 1.00 65.06 57 PRO A O 1
ATOM 447 N N . ASP A 1 58 ? -24.340 -24.227 -7.510 1.00 67.75 58 ASP A N 1
ATOM 448 C CA . ASP A 1 58 ? -23.587 -22.976 -7.442 1.00 67.75 58 ASP A CA 1
ATOM 449 C C . ASP A 1 58 ? -22.432 -23.036 -6.419 1.00 67.75 58 ASP A C 1
ATOM 451 O O . ASP A 1 58 ? -21.748 -22.037 -6.192 1.00 67.75 58 ASP A O 1
ATOM 455 N N . ALA A 1 59 ? -22.166 -24.200 -5.811 1.00 65.94 59 ALA A N 1
ATOM 456 C CA . ALA A 1 59 ? -21.046 -24.378 -4.891 1.00 65.94 59 ALA A CA 1
ATOM 457 C C . ALA A 1 59 ? -19.700 -24.462 -5.638 1.00 65.94 59 ALA A C 1
ATOM 459 O O . ALA A 1 59 ? -19.415 -25.434 -6.348 1.00 65.94 59 ALA A O 1
ATOM 460 N N . TYR A 1 60 ? -18.838 -23.466 -5.417 1.00 71.50 60 TYR A N 1
ATOM 461 C CA . TYR A 1 60 ? -17.462 -23.429 -5.919 1.00 71.50 60 TYR A CA 1
ATOM 462 C C . TYR A 1 60 ? -16.470 -23.822 -4.824 1.00 71.50 60 TYR A C 1
ATOM 464 O O . TYR A 1 60 ? -16.595 -23.407 -3.672 1.00 71.50 60 TYR A O 1
ATOM 472 N N . VAL A 1 61 ? -15.462 -24.606 -5.206 1.00 73.31 61 VAL A N 1
ATOM 473 C CA . VAL A 1 61 ? -14.275 -24.855 -4.385 1.00 73.31 61 VAL A CA 1
ATOM 474 C C . VAL A 1 61 ? -13.033 -24.431 -5.153 1.00 73.31 61 VAL A C 1
ATOM 476 O O . VAL A 1 61 ? -12.933 -24.671 -6.357 1.00 73.31 61 VAL A O 1
ATOM 479 N N . TYR A 1 62 ? -12.096 -23.804 -4.455 1.00 79.00 62 TYR A N 1
ATOM 480 C CA . TYR A 1 62 ? -10.903 -23.200 -5.029 1.00 79.00 62 TYR A CA 1
ATOM 481 C C . TYR A 1 62 ? -9.664 -24.023 -4.688 1.00 79.00 62 TYR A C 1
ATOM 483 O O . TYR A 1 62 ? -9.507 -24.524 -3.573 1.00 79.00 62 TYR A O 1
ATOM 491 N N . LEU A 1 63 ? -8.774 -24.153 -5.665 1.00 82.94 63 LEU A N 1
ATOM 492 C CA . LEU A 1 63 ? -7.455 -24.746 -5.508 1.00 82.94 63 LEU A CA 1
ATOM 493 C C . LEU A 1 63 ? -6.429 -23.703 -5.937 1.00 82.94 63 LEU A C 1
ATOM 495 O O . LEU A 1 63 ? -6.241 -23.481 -7.130 1.00 82.94 63 LEU A O 1
ATOM 499 N N . GLU A 1 64 ? -5.780 -23.075 -4.967 1.00 83.38 64 GLU A N 1
ATOM 500 C CA . GLU A 1 64 ? -4.890 -21.942 -5.212 1.00 83.38 64 GLU A CA 1
ATOM 501 C C . GLU A 1 64 ? -3.554 -22.196 -4.503 1.00 83.38 64 GLU A C 1
ATOM 503 O O . GLU A 1 64 ? -3.529 -22.305 -3.273 1.00 83.38 64 GLU A O 1
ATOM 508 N N . PRO A 1 65 ? -2.459 -22.417 -5.248 1.00 86.50 65 PRO A N 1
ATOM 509 C CA . PRO A 1 65 ? -1.135 -22.571 -4.664 1.00 86.50 65 PRO A CA 1
ATOM 510 C C . PRO A 1 65 ? -0.530 -21.209 -4.315 1.00 86.50 65 PRO A C 1
ATOM 512 O O . PRO A 1 65 ? -0.623 -20.265 -5.093 1.00 86.50 65 PRO A O 1
ATOM 515 N N . GLU A 1 66 ? 0.164 -21.140 -3.186 1.00 83.00 66 GLU A N 1
ATOM 516 C CA . GLU A 1 66 ? 0.926 -19.967 -2.768 1.00 83.00 66 GLU A CA 1
ATOM 517 C C . GLU A 1 66 ? 2.384 -20.130 -3.195 1.00 83.00 66 GLU A C 1
ATOM 519 O O . GLU A 1 66 ? 3.066 -21.097 -2.822 1.00 83.00 66 GLU A O 1
ATOM 524 N N . PHE A 1 67 ? 2.859 -19.179 -3.997 1.00 88.25 67 PHE A N 1
ATOM 525 C CA . PHE A 1 67 ? 4.240 -19.114 -4.446 1.00 88.25 67 PHE A CA 1
ATOM 526 C C . PHE A 1 67 ? 4.899 -17.846 -3.920 1.00 88.25 67 PHE A C 1
ATOM 528 O O . PHE A 1 67 ? 4.379 -16.748 -4.081 1.00 88.25 67 PHE A O 1
ATOM 535 N N . VAL A 1 68 ? 6.086 -17.992 -3.336 1.00 88.50 68 VAL A N 1
ATOM 536 C CA . VAL A 1 68 ? 6.841 -16.868 -2.777 1.00 88.50 68 VAL A CA 1
ATOM 537 C C . VAL A 1 68 ? 8.235 -16.784 -3.375 1.00 88.50 68 VAL A C 1
ATOM 539 O O . VAL A 1 68 ? 8.887 -17.799 -3.637 1.00 88.50 68 VAL A O 1
ATOM 542 N N . VAL A 1 69 ? 8.737 -15.560 -3.510 1.00 93.31 69 VAL A N 1
ATOM 543 C CA . VAL A 1 69 ? 10.164 -15.314 -3.732 1.00 93.31 69 VAL A CA 1
ATOM 544 C C . VAL A 1 69 ? 10.883 -15.483 -2.395 1.00 93.31 69 VAL A C 1
ATOM 546 O O . VAL A 1 69 ? 10.671 -14.699 -1.467 1.00 93.31 69 VAL A O 1
ATOM 549 N N . LYS A 1 70 ? 11.742 -16.496 -2.254 1.00 90.75 70 LYS A N 1
ATOM 550 C CA . LYS A 1 70 ? 12.469 -16.711 -0.994 1.00 90.75 70 LYS A CA 1
ATOM 551 C C . LYS A 1 70 ? 13.485 -15.598 -0.799 1.00 90.75 70 LYS A C 1
ATOM 553 O O . LYS A 1 70 ? 14.426 -15.481 -1.572 1.00 90.75 70 LYS A O 1
ATOM 558 N N . ARG A 1 71 ? 13.324 -14.820 0.265 1.00 94.69 71 ARG A N 1
ATOM 559 C CA . ARG A 1 71 ? 14.156 -13.652 0.565 1.00 94.69 71 ARG A CA 1
ATOM 560 C C . ARG A 1 71 ? 14.326 -13.463 2.070 1.00 94.69 71 ARG A C 1
ATOM 562 O O . ARG A 1 71 ? 13.717 -14.176 2.866 1.00 94.69 71 ARG A O 1
ATOM 569 N N . THR A 1 72 ? 15.200 -12.547 2.470 1.00 91.31 72 THR A N 1
ATOM 570 C CA . THR A 1 72 ? 15.481 -12.249 3.877 1.00 91.31 72 THR A CA 1
ATOM 571 C C . THR A 1 72 ? 15.856 -10.787 4.086 1.00 91.31 72 THR A C 1
ATOM 573 O O . THR A 1 72 ? 16.642 -10.219 3.327 1.00 91.31 72 THR A O 1
ATOM 576 N N . THR A 1 73 ? 15.341 -10.192 5.158 1.00 94.19 73 THR A N 1
ATOM 577 C CA . THR A 1 73 ? 15.800 -8.899 5.690 1.00 94.19 73 THR A CA 1
ATOM 578 C C . THR A 1 73 ? 16.957 -9.068 6.684 1.00 94.19 73 THR A C 1
ATOM 580 O O . THR A 1 73 ? 17.705 -8.130 6.958 1.00 94.19 73 THR A O 1
ATOM 583 N N . LYS A 1 74 ? 17.172 -10.290 7.200 1.00 88.25 74 LYS A N 1
ATOM 584 C CA . LYS A 1 74 ? 18.336 -10.617 8.039 1.00 88.25 74 LYS A CA 1
ATOM 585 C C . LYS A 1 74 ? 19.606 -10.461 7.209 1.00 88.25 74 LYS A C 1
ATOM 587 O O . LYS A 1 74 ? 19.765 -11.163 6.216 1.00 88.25 74 LYS A O 1
ATOM 592 N N . GLY A 1 75 ? 20.508 -9.589 7.651 1.00 90.31 75 GLY A N 1
ATOM 593 C CA . GLY A 1 75 ? 21.728 -9.236 6.920 1.00 90.31 75 GLY A CA 1
ATOM 594 C C . GLY A 1 75 ? 21.741 -7.792 6.423 1.00 90.31 75 GLY A C 1
ATOM 595 O O . GLY A 1 75 ? 22.818 -7.298 6.086 1.00 90.31 75 GLY A O 1
ATOM 596 N N . ILE A 1 76 ? 20.595 -7.104 6.455 1.00 97.94 76 ILE A N 1
ATOM 597 C CA . ILE A 1 76 ? 20.515 -5.657 6.263 1.00 97.94 76 ILE A CA 1
ATOM 598 C C . ILE A 1 76 ? 21.075 -4.965 7.503 1.00 97.94 76 ILE A C 1
ATOM 600 O O . ILE A 1 76 ? 20.632 -5.212 8.624 1.00 97.94 76 ILE A O 1
ATOM 604 N N . ASN A 1 77 ? 22.085 -4.127 7.294 1.00 96.94 77 ASN A N 1
ATOM 605 C CA . ASN A 1 77 ? 22.719 -3.332 8.335 1.00 96.94 77 ASN A CA 1
ATOM 606 C C . ASN A 1 77 ? 22.823 -1.888 7.863 1.00 96.94 77 ASN A C 1
ATOM 608 O O . ASN A 1 77 ? 23.204 -1.646 6.714 1.00 96.94 77 ASN A O 1
ATOM 612 N N . LEU A 1 78 ? 22.536 -0.951 8.764 1.00 98.00 78 LEU A N 1
ATOM 613 C CA . LEU A 1 78 ? 22.855 0.454 8.558 1.00 98.00 78 LEU A CA 1
ATOM 614 C C . LEU A 1 78 ? 24.373 0.584 8.403 1.00 98.00 78 LEU A C 1
ATOM 616 O O . LEU A 1 78 ? 25.139 0.174 9.279 1.00 98.00 78 LEU A O 1
ATOM 620 N N . ALA A 1 79 ? 24.798 1.066 7.245 1.00 97.38 79 ALA A N 1
ATOM 621 C CA . ALA A 1 79 ? 26.193 1.172 6.853 1.00 97.38 79 ALA A CA 1
ATOM 622 C C . ALA A 1 79 ? 26.710 2.610 6.974 1.00 97.38 79 ALA A C 1
ATOM 624 O O . ALA A 1 79 ? 27.887 2.784 7.291 1.00 97.38 79 ALA A O 1
ATOM 625 N N . ASP A 1 80 ? 25.857 3.608 6.735 1.00 97.50 80 ASP A N 1
ATOM 626 C CA . ASP A 1 80 ? 26.187 5.025 6.891 1.00 97.50 80 ASP A CA 1
ATOM 627 C C . ASP A 1 80 ? 24.913 5.876 7.026 1.00 97.50 80 ASP A C 1
ATOM 629 O O . ASP A 1 80 ? 23.824 5.432 6.662 1.00 97.50 80 ASP A O 1
ATOM 633 N N . GLU A 1 81 ? 25.059 7.104 7.513 1.00 96.12 81 GLU A N 1
ATOM 634 C CA . GLU A 1 81 ? 23.981 8.086 7.657 1.00 96.12 81 GLU A CA 1
ATOM 635 C C . GLU A 1 81 ? 24.482 9.477 7.272 1.00 96.12 81 GLU A C 1
ATOM 637 O O . GLU A 1 81 ? 25.637 9.850 7.506 1.00 96.12 81 GLU A O 1
ATOM 642 N N . LYS A 1 82 ? 23.601 10.298 6.702 1.00 93.31 82 LYS A N 1
ATOM 643 C CA . LYS A 1 82 ? 23.942 11.671 6.327 1.00 93.31 82 LYS A CA 1
ATOM 644 C C . LYS A 1 82 ? 22.756 12.593 6.527 1.00 93.31 82 LYS A C 1
ATOM 646 O O . LYS A 1 82 ? 21.635 12.260 6.174 1.00 93.31 82 LYS A O 1
ATOM 651 N N . SER A 1 83 ? 23.025 13.807 6.992 1.00 91.12 83 SER A N 1
ATOM 652 C CA . SER A 1 83 ? 22.048 14.896 6.976 1.00 91.12 83 SER A CA 1
ATOM 653 C C . SER A 1 83 ? 22.523 15.985 6.026 1.00 91.12 83 SER A C 1
ATOM 655 O O . SER A 1 83 ? 23.665 16.448 6.117 1.00 91.12 83 SER A O 1
ATOM 657 N N . GLN A 1 84 ? 21.655 16.423 5.116 1.00 85.06 84 GLN A N 1
ATOM 658 C CA . GLN A 1 84 ? 21.964 17.509 4.191 1.00 85.06 84 GLN A CA 1
ATOM 659 C C . GLN A 1 84 ? 20.798 18.487 4.084 1.00 85.06 84 GLN A C 1
ATOM 661 O O . GLN A 1 84 ? 19.644 18.099 3.927 1.00 85.06 84 GLN A O 1
ATOM 666 N N . ALA A 1 85 ? 21.123 19.779 4.127 1.00 81.12 85 ALA A N 1
ATOM 667 C CA . ALA A 1 85 ? 20.169 20.837 3.843 1.00 81.12 85 ALA A CA 1
ATOM 668 C C . ALA A 1 85 ? 20.192 21.175 2.347 1.00 81.12 85 ALA A C 1
ATOM 670 O O . ALA A 1 85 ? 21.249 21.499 1.796 1.00 81.12 85 ALA A O 1
ATOM 671 N N . PHE A 1 86 ? 19.030 21.165 1.702 1.00 68.94 86 PHE A N 1
ATOM 672 C CA . PHE A 1 86 ? 18.861 21.623 0.327 1.00 68.94 86 PHE A CA 1
ATOM 673 C C . PHE A 1 86 ? 17.743 22.661 0.264 1.00 68.94 86 PHE A C 1
ATOM 675 O O . PHE A 1 86 ? 16.618 22.418 0.692 1.00 68.94 86 PHE A O 1
ATOM 682 N N . THR A 1 87 ? 18.055 23.866 -0.225 1.00 66.50 87 THR A N 1
ATOM 683 C CA . THR A 1 87 ? 17.100 24.994 -0.313 1.00 66.50 87 THR A CA 1
ATOM 684 C C . THR A 1 87 ? 16.375 25.345 1.004 1.00 66.50 87 THR A C 1
ATOM 686 O O . THR A 1 87 ? 15.299 25.929 0.982 1.00 66.50 87 THR A O 1
ATOM 689 N N . GLY A 1 88 ? 16.974 25.032 2.161 1.00 67.75 88 GLY A N 1
ATOM 690 C CA . GLY A 1 88 ? 16.384 25.279 3.486 1.00 67.75 88 GLY A CA 1
ATOM 691 C C . GLY A 1 88 ? 15.528 24.134 4.041 1.00 67.75 88 GLY A C 1
ATOM 692 O O . GLY A 1 88 ? 14.999 24.277 5.138 1.00 67.75 88 GLY A O 1
ATOM 693 N N . ILE A 1 89 ? 15.424 23.017 3.319 1.00 76.12 89 ILE A N 1
ATOM 694 C CA . ILE A 1 89 ? 14.804 21.768 3.773 1.00 76.12 89 ILE A CA 1
ATOM 695 C C . ILE A 1 89 ? 15.911 20.826 4.237 1.00 76.12 89 ILE A C 1
ATOM 697 O O . ILE A 1 89 ? 16.910 20.668 3.531 1.00 76.12 89 ILE A O 1
ATOM 701 N N . ASN A 1 90 ? 15.740 20.216 5.408 1.00 83.56 90 ASN A N 1
ATOM 702 C CA . ASN A 1 90 ? 16.662 19.201 5.907 1.00 83.56 90 ASN A CA 1
ATOM 703 C C . ASN A 1 90 ? 16.189 17.811 5.483 1.00 83.56 90 ASN A C 1
ATOM 705 O O . ASN A 1 90 ? 15.020 17.474 5.667 1.00 83.56 90 ASN A O 1
ATOM 709 N N . PHE A 1 91 ? 17.119 17.020 4.958 1.00 88.50 91 PHE A N 1
ATOM 710 C CA . PHE A 1 91 ? 16.914 15.619 4.620 1.00 88.50 91 PHE A CA 1
ATOM 711 C C . PHE A 1 91 ? 17.892 14.757 5.410 1.00 88.50 91 PHE A C 1
ATOM 713 O O . PHE A 1 91 ? 19.088 15.071 5.458 1.00 88.50 91 PHE A O 1
ATOM 720 N N . ASN A 1 92 ? 17.372 13.677 5.990 1.00 93.25 92 ASN A N 1
ATOM 721 C CA . ASN A 1 92 ? 18.156 12.599 6.578 1.00 93.25 92 ASN A CA 1
ATOM 722 C C . ASN A 1 92 ? 18.167 11.416 5.614 1.00 93.25 92 ASN A C 1
ATOM 724 O O . ASN A 1 92 ? 17.132 11.056 5.047 1.00 93.25 92 ASN A O 1
ATOM 728 N N . PHE A 1 93 ? 19.349 10.853 5.424 1.00 95.69 93 PHE A N 1
ATOM 729 C CA . PHE A 1 93 ? 19.620 9.770 4.503 1.00 95.69 93 PHE A CA 1
ATOM 730 C C . PHE A 1 93 ? 20.230 8.613 5.276 1.00 95.69 93 PHE A C 1
ATOM 732 O O . PHE A 1 93 ? 21.285 8.792 5.889 1.00 95.69 93 PHE A O 1
ATOM 739 N N . ASP A 1 94 ? 19.624 7.442 5.149 1.00 97.81 94 ASP A N 1
ATOM 740 C CA . ASP A 1 94 ? 20.076 6.228 5.815 1.00 97.81 94 ASP A CA 1
ATOM 741 C C . ASP A 1 94 ? 20.525 5.248 4.734 1.00 97.81 94 ASP A C 1
ATOM 743 O O . ASP A 1 94 ? 19.763 4.905 3.826 1.00 97.81 94 ASP A O 1
ATOM 747 N N . PHE A 1 95 ? 21.786 4.831 4.778 1.00 98.62 95 PHE A N 1
ATOM 748 C CA . PHE A 1 95 ? 22.372 3.945 3.783 1.00 98.62 95 PHE A CA 1
ATOM 749 C C . PHE A 1 95 ? 22.578 2.558 4.369 1.00 98.62 95 PHE A C 1
ATOM 751 O O . PHE A 1 95 ? 23.248 2.381 5.387 1.00 98.62 95 PHE A O 1
ATOM 758 N N . TYR A 1 96 ? 22.042 1.556 3.688 1.00 98.81 96 TYR A N 1
ATOM 759 C CA . TYR A 1 96 ? 22.016 0.182 4.149 1.00 98.81 96 TYR A CA 1
ATOM 760 C C . TYR A 1 96 ? 22.778 -0.734 3.204 1.00 98.81 96 TYR A C 1
ATOM 762 O O . TYR A 1 96 ? 22.705 -0.606 1.982 1.00 98.81 96 TYR A O 1
ATOM 770 N N . ARG A 1 97 ? 23.452 -1.728 3.788 1.00 98.75 97 ARG A N 1
ATOM 771 C CA . ARG A 1 97 ? 24.044 -2.858 3.066 1.00 98.75 97 ARG A CA 1
ATOM 772 C C . ARG A 1 97 ? 23.336 -4.145 3.458 1.00 98.75 97 ARG A C 1
ATOM 774 O O . ARG A 1 97 ? 23.225 -4.453 4.646 1.00 98.75 97 ARG A O 1
ATOM 781 N N . ASN A 1 98 ? 22.915 -4.923 2.467 1.00 98.19 98 ASN A N 1
ATOM 782 C CA . ASN A 1 98 ? 22.362 -6.254 2.643 1.00 98.19 98 ASN A CA 1
ATOM 783 C C . ASN A 1 98 ? 23.426 -7.330 2.394 1.00 98.19 98 ASN A C 1
ATOM 785 O O . ASN A 1 98 ? 23.652 -7.766 1.270 1.00 98.19 98 ASN A O 1
ATOM 789 N N . ASN A 1 99 ? 24.042 -7.815 3.471 1.00 97.12 99 ASN A N 1
ATOM 79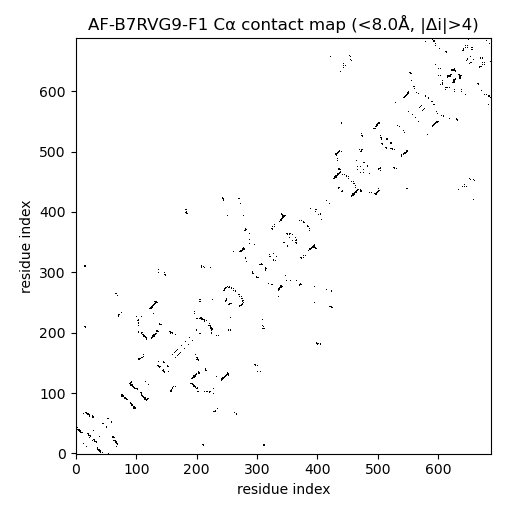0 C CA . ASN A 1 99 ? 25.095 -8.832 3.401 1.00 97.12 99 ASN A CA 1
ATOM 791 C C . ASN A 1 99 ? 24.582 -10.239 3.028 1.00 97.12 99 ASN A C 1
ATOM 793 O O . ASN A 1 99 ? 25.383 -11.171 2.957 1.00 97.12 99 ASN A O 1
ATOM 797 N N . ALA A 1 100 ? 23.269 -10.424 2.844 1.00 95.75 100 ALA A N 1
ATOM 798 C CA . ALA A 1 100 ? 22.696 -11.698 2.415 1.00 95.75 100 ALA A CA 1
ATOM 799 C C . ALA A 1 100 ? 22.819 -11.933 0.901 1.00 95.75 100 ALA A C 1
ATOM 801 O O . ALA A 1 100 ? 22.804 -13.087 0.482 1.00 95.75 100 ALA A O 1
ATOM 802 N N . TYR A 1 101 ? 22.968 -10.868 0.105 1.00 96.69 101 TYR A N 1
ATOM 803 C CA . TYR A 1 101 ? 23.038 -10.942 -1.356 1.00 96.69 101 TYR A CA 1
ATOM 804 C C . TYR A 1 101 ? 24.312 -10.268 -1.862 1.00 96.69 101 TYR A C 1
ATOM 806 O O . TYR A 1 101 ? 24.699 -9.198 -1.382 1.00 96.69 101 TYR A O 1
ATOM 814 N N . SER A 1 102 ? 24.988 -10.909 -2.812 1.00 95.81 102 SER A N 1
ATOM 815 C CA . SER A 1 102 ? 26.226 -10.394 -3.408 1.00 95.81 102 SER A CA 1
ATOM 816 C C . SER A 1 102 ? 25.930 -9.778 -4.766 1.00 95.81 102 SER A C 1
ATOM 818 O O . SER A 1 102 ? 25.052 -10.266 -5.463 1.00 95.81 102 SER A O 1
ATOM 820 N N . CYS A 1 103 ? 26.681 -8.748 -5.141 1.00 96.69 103 CYS A N 1
ATOM 821 C CA . CYS A 1 103 ? 26.653 -8.222 -6.503 1.00 96.69 103 CYS A CA 1
ATOM 822 C C . CYS A 1 103 ? 27.335 -9.173 -7.487 1.00 96.69 103 CYS A C 1
ATOM 824 O O . CYS A 1 103 ? 28.235 -9.931 -7.108 1.00 96.69 103 CYS A O 1
ATOM 826 N N . GLY A 1 104 ? 26.989 -9.036 -8.766 1.00 94.38 104 GLY A N 1
ATOM 827 C CA . GLY A 1 104 ? 27.427 -9.910 -9.849 1.00 94.38 104 GLY A CA 1
ATOM 828 C C . GLY A 1 104 ? 28.942 -10.089 -9.937 1.00 94.38 104 GLY A C 1
ATOM 829 O O . GLY A 1 104 ? 29.417 -11.181 -10.247 1.00 94.38 104 GLY A O 1
ATOM 830 N N . LEU A 1 105 ? 29.716 -9.048 -9.620 1.00 95.94 105 LEU A N 1
ATOM 831 C CA . LEU A 1 105 ? 31.174 -9.102 -9.537 1.00 95.94 105 LEU A CA 1
ATOM 832 C C . LEU A 1 105 ? 31.716 -9.000 -8.113 1.00 95.94 105 LEU A C 1
ATOM 834 O O . LEU A 1 105 ? 32.588 -9.785 -7.735 1.00 95.94 105 LEU A O 1
ATOM 838 N N . SER A 1 106 ? 31.308 -7.991 -7.342 1.00 96.38 106 SER A N 1
ATOM 839 C CA . SER A 1 106 ? 31.881 -7.775 -6.008 1.00 96.38 106 SER A CA 1
ATOM 840 C C . SER A 1 106 ? 31.054 -6.853 -5.127 1.00 96.38 106 SER A C 1
ATOM 842 O O . SER A 1 106 ? 30.555 -5.836 -5.605 1.00 96.38 106 SER A O 1
ATOM 844 N N . GLY A 1 107 ? 31.081 -7.124 -3.824 1.00 97.19 107 GLY A N 1
ATOM 845 C CA . GLY A 1 107 ? 30.349 -6.358 -2.819 1.00 97.19 107 GLY A CA 1
ATOM 846 C C . GLY A 1 107 ? 28.926 -6.881 -2.653 1.00 97.19 107 GLY A C 1
ATOM 847 O O . GLY A 1 107 ? 28.627 -8.002 -3.069 1.00 97.19 107 GLY A O 1
ATOM 848 N N . ASN A 1 108 ? 28.075 -6.100 -2.004 1.00 98.06 108 ASN A N 1
ATOM 849 C CA . ASN A 1 108 ? 26.730 -6.501 -1.630 1.00 98.06 108 ASN A CA 1
ATOM 850 C C . ASN A 1 108 ? 25.675 -5.537 -2.162 1.00 98.06 108 ASN A C 1
ATOM 852 O O . ASN A 1 108 ? 25.961 -4.384 -2.472 1.00 98.06 108 ASN A O 1
ATOM 856 N N . TYR A 1 109 ? 24.434 -6.011 -2.200 1.00 98.38 109 TYR A N 1
ATOM 857 C CA . TYR A 1 109 ? 23.295 -5.149 -2.479 1.00 98.38 109 TYR A CA 1
ATOM 858 C C . TYR A 1 109 ? 23.167 -4.058 -1.418 1.00 98.38 109 TYR A C 1
ATOM 860 O O . TYR A 1 109 ? 23.241 -4.320 -0.215 1.00 98.38 109 TYR A O 1
ATOM 868 N N . THR A 1 110 ? 22.935 -2.833 -1.867 1.00 98.75 110 THR A N 1
ATOM 869 C CA . THR A 1 110 ? 22.744 -1.651 -1.026 1.00 98.75 110 THR A CA 1
ATOM 870 C C . THR A 1 110 ? 21.449 -0.932 -1.378 1.00 98.75 110 THR A C 1
ATOM 872 O O . THR A 1 110 ? 20.884 -1.105 -2.464 1.00 98.75 110 THR A O 1
ATOM 875 N N . PHE A 1 111 ? 20.952 -0.133 -0.444 1.00 98.81 111 PHE A N 1
ATOM 876 C CA . PHE A 1 111 ? 19.862 0.800 -0.698 1.00 98.81 111 PHE A CA 1
ATOM 877 C C . PHE A 1 111 ? 19.984 2.017 0.214 1.00 98.81 111 PHE A C 1
ATOM 879 O O . PHE A 1 111 ? 20.625 1.969 1.264 1.00 98.81 111 PHE A O 1
ATOM 886 N N . MET A 1 112 ? 19.366 3.114 -0.201 1.00 98.50 112 MET A N 1
ATOM 887 C CA . MET A 1 112 ? 19.325 4.372 0.533 1.00 98.50 112 MET A CA 1
ATOM 888 C C . MET A 1 112 ? 17.873 4.742 0.822 1.00 98.50 112 MET A C 1
ATOM 890 O O . MET A 1 112 ? 17.046 4.748 -0.090 1.00 98.50 112 MET A O 1
ATOM 894 N N . VAL A 1 113 ? 17.583 5.098 2.069 1.00 98.44 113 VAL A N 1
ATOM 895 C CA . VAL A 1 113 ? 16.318 5.706 2.483 1.00 98.44 113 VAL A CA 1
ATOM 896 C C . VAL A 1 113 ? 16.513 7.217 2.557 1.00 98.44 113 VAL A C 1
ATOM 898 O O . VAL A 1 113 ? 17.435 7.695 3.209 1.00 98.44 113 VAL A O 1
ATOM 901 N N . VAL A 1 114 ? 15.649 7.977 1.888 1.00 96.94 114 VAL A N 1
ATOM 902 C CA . VAL A 1 114 ? 15.519 9.430 2.037 1.00 96.94 114 VAL A CA 1
ATOM 903 C C . VAL A 1 114 ? 14.295 9.684 2.903 1.00 96.94 114 VAL A C 1
ATOM 905 O O . VAL A 1 114 ? 13.172 9.416 2.471 1.00 96.94 114 VAL A O 1
ATOM 908 N N . ASN A 1 115 ? 14.503 10.183 4.117 1.00 95.44 115 ASN A N 1
ATOM 909 C CA . ASN A 1 115 ? 13.402 10.506 5.018 1.00 95.44 115 ASN A CA 1
ATOM 910 C C . ASN A 1 115 ? 12.602 11.727 4.521 1.00 95.44 115 ASN A C 1
ATOM 912 O O . ASN A 1 115 ? 13.149 12.561 3.785 1.00 95.44 115 ASN A O 1
ATOM 916 N N . PRO A 1 116 ? 11.317 11.846 4.917 1.00 93.00 116 PRO A N 1
ATOM 917 C CA . PRO A 1 116 ? 10.468 12.973 4.544 1.00 93.00 116 PRO A CA 1
ATOM 918 C C . PRO A 1 116 ? 11.119 14.326 4.840 1.00 93.00 116 PRO A C 1
ATOM 920 O O . PRO A 1 116 ? 11.888 14.477 5.790 1.00 93.00 116 PRO A O 1
ATOM 923 N N . ALA A 1 117 ? 10.788 15.341 4.043 1.00 86.50 117 ALA A N 1
ATOM 924 C CA . ALA A 1 117 ? 11.283 16.702 4.230 1.00 86.50 117 ALA A CA 1
ATOM 925 C C . ALA A 1 117 ? 11.020 17.217 5.661 1.00 86.50 117 ALA A C 1
ATOM 927 O O . ALA A 1 117 ? 9.871 17.377 6.067 1.00 86.50 117 ALA A O 1
ATOM 928 N N . ASN A 1 118 ? 12.086 17.541 6.405 1.00 81.88 118 ASN A N 1
ATOM 929 C CA . ASN A 1 118 ? 12.040 17.925 7.828 1.00 81.88 118 ASN A CA 1
ATOM 930 C C . ASN A 1 118 ? 11.477 16.855 8.788 1.00 81.88 118 ASN A C 1
ATOM 932 O O . ASN A 1 118 ? 11.183 17.185 9.937 1.00 81.88 118 ASN A O 1
ATOM 936 N N . GLY A 1 119 ? 11.331 15.614 8.327 1.00 84.75 119 GLY A N 1
ATOM 937 C CA . GLY A 1 119 ? 10.998 14.445 9.131 1.00 84.75 119 GLY A CA 1
ATOM 938 C C . GLY A 1 119 ? 12.212 13.548 9.371 1.00 84.75 119 GLY A C 1
ATOM 939 O O . GLY A 1 119 ? 13.347 13.868 9.005 1.00 84.75 119 GLY A O 1
ATOM 940 N N . ASP A 1 120 ? 11.947 12.412 9.997 1.00 85.94 120 ASP A N 1
ATOM 941 C CA . ASP A 1 120 ? 12.931 11.406 10.392 1.00 85.94 120 ASP A CA 1
ATOM 942 C C . ASP A 1 120 ? 12.358 9.983 10.258 1.00 85.94 120 ASP A C 1
ATOM 944 O O . ASP A 1 120 ? 11.296 9.774 9.654 1.00 85.94 120 ASP A O 1
ATOM 948 N N . GLU A 1 121 ? 13.069 8.991 10.791 1.00 85.88 121 GLU A N 1
ATOM 949 C CA . GLU A 1 121 ? 12.685 7.583 10.738 1.00 85.88 121 GLU A CA 1
ATOM 950 C C . GLU A 1 121 ? 11.339 7.283 11.419 1.00 85.88 121 GLU A C 1
ATOM 952 O O . GLU A 1 121 ? 10.666 6.318 11.064 1.00 85.88 121 GLU A O 1
ATOM 957 N N . THR A 1 122 ? 10.904 8.140 12.348 1.00 82.88 122 THR A N 1
ATOM 958 C CA . THR A 1 122 ? 9.647 7.987 13.096 1.00 82.88 122 THR A CA 1
ATOM 959 C C . THR A 1 122 ? 8.458 8.674 12.429 1.00 82.88 122 THR A C 1
ATOM 961 O O . THR A 1 122 ? 7.313 8.469 12.829 1.00 82.88 122 THR A O 1
ATOM 964 N N . THR A 1 123 ? 8.706 9.490 11.403 1.00 82.81 123 THR A N 1
ATOM 965 C CA . THR A 1 123 ? 7.661 10.241 10.702 1.00 82.81 123 THR A CA 1
ATOM 966 C C . THR A 1 123 ? 6.880 9.320 9.763 1.00 82.81 123 THR A C 1
ATOM 968 O O . THR A 1 123 ? 7.461 8.741 8.848 1.00 82.81 123 THR A O 1
ATOM 971 N N . GLU A 1 124 ? 5.567 9.188 9.941 1.00 85.44 124 GLU A N 1
ATOM 972 C CA . GLU A 1 124 ? 4.728 8.451 8.988 1.00 85.44 124 GLU A CA 1
ATOM 973 C C . GLU A 1 124 ? 4.647 9.176 7.638 1.00 85.44 124 GLU A C 1
ATOM 975 O O . GLU A 1 124 ? 4.461 10.393 7.589 1.00 85.44 124 GLU A O 1
ATOM 980 N N . ALA A 1 125 ? 4.835 8.436 6.542 1.00 87.25 125 ALA A N 1
ATOM 981 C CA . ALA A 1 125 ? 4.825 8.989 5.190 1.00 87.25 125 ALA A CA 1
ATOM 982 C C . ALA A 1 125 ? 4.521 7.924 4.123 1.00 87.25 125 ALA A C 1
ATOM 984 O O . ALA A 1 125 ? 4.833 6.747 4.330 1.00 87.25 125 ALA A O 1
ATOM 985 N N . PRO A 1 126 ? 4.009 8.326 2.944 1.00 94.19 126 PRO A N 1
ATOM 986 C CA . PRO A 1 126 ? 3.946 7.436 1.794 1.00 94.19 126 PRO A CA 1
ATOM 987 C C . PRO A 1 126 ? 5.357 7.068 1.322 1.00 94.19 126 PRO A C 1
ATOM 989 O O . PRO A 1 126 ? 6.285 7.884 1.354 1.00 94.19 126 PRO A O 1
ATOM 992 N N . LEU A 1 127 ? 5.513 5.833 0.857 1.00 98.12 127 LEU A N 1
ATOM 993 C CA . LEU A 1 127 ? 6.766 5.276 0.372 1.00 98.12 127 LEU A CA 1
ATOM 994 C C . LEU A 1 127 ? 6.831 5.313 -1.158 1.00 98.12 127 LEU A C 1
ATOM 996 O O . LEU A 1 127 ? 5.958 4.811 -1.864 1.00 98.12 127 LEU A O 1
ATOM 1000 N N . TRP A 1 128 ? 7.923 5.865 -1.671 1.00 98.69 128 TRP A N 1
ATOM 1001 C CA . TRP A 1 128 ? 8.273 5.896 -3.082 1.00 98.69 128 TRP A CA 1
ATOM 1002 C C . TRP A 1 128 ? 9.500 5.017 -3.337 1.00 98.69 128 TRP A C 1
ATOM 1004 O O . TRP A 1 128 ? 10.639 5.410 -3.070 1.00 98.69 128 TRP A O 1
ATOM 1014 N N . VAL A 1 129 ? 9.282 3.811 -3.853 1.00 98.81 129 VAL A N 1
ATOM 1015 C CA . VAL A 1 129 ? 10.353 2.873 -4.206 1.00 98.81 129 VAL A CA 1
ATOM 1016 C C . VAL A 1 129 ? 10.879 3.239 -5.592 1.00 98.81 129 VAL A C 1
ATOM 1018 O O . VAL A 1 129 ? 10.192 3.053 -6.594 1.00 98.81 129 VAL A O 1
ATOM 1021 N N . PHE A 1 130 ? 12.090 3.786 -5.663 1.00 98.62 130 PHE A N 1
ATOM 1022 C CA . PHE A 1 130 ? 12.705 4.249 -6.902 1.00 98.62 130 PHE A CA 1
ATOM 1023 C C . PHE A 1 130 ? 13.782 3.286 -7.409 1.00 98.62 130 PHE A C 1
ATOM 1025 O O . PHE A 1 130 ? 14.787 3.040 -6.738 1.00 98.62 130 PHE A O 1
ATOM 1032 N N . LEU A 1 131 ? 13.590 2.796 -8.634 1.00 98.56 131 LEU A N 1
ATOM 1033 C CA . LEU A 1 131 ? 14.512 1.915 -9.343 1.00 98.56 131 LEU A CA 1
ATOM 1034 C C . LEU A 1 131 ? 15.123 2.693 -10.513 1.00 98.56 131 LEU A C 1
ATOM 1036 O O . LEU A 1 131 ? 14.431 3.103 -11.457 1.00 98.56 131 LEU A O 1
ATOM 1040 N N . HIS A 1 132 ? 16.428 2.947 -10.450 1.00 97.31 132 HIS A N 1
ATOM 1041 C CA . HIS A 1 132 ? 17.084 3.789 -11.442 1.00 97.31 132 HIS A CA 1
ATOM 1042 C C . HIS A 1 132 ? 17.338 3.042 -12.759 1.00 97.31 132 HIS A C 1
ATOM 1044 O O . HIS A 1 132 ? 17.498 1.825 -12.823 1.00 97.31 132 HIS A O 1
ATOM 1050 N N . GLY A 1 133 ? 17.389 3.806 -13.850 1.00 95.12 133 GLY A N 1
ATOM 1051 C CA . GLY A 1 133 ? 17.853 3.313 -15.140 1.00 95.12 133 GLY A CA 1
ATOM 1052 C C . GLY A 1 133 ? 19.348 3.016 -15.149 1.00 95.12 133 GLY A C 1
ATOM 1053 O O . GLY A 1 133 ? 20.121 3.602 -14.391 1.00 95.12 133 GLY A O 1
ATOM 1054 N N . GLY A 1 134 ? 19.746 2.126 -16.050 1.00 92.56 134 GLY A N 1
ATOM 1055 C CA . GLY A 1 134 ? 21.123 1.647 -16.146 1.00 92.56 134 GLY A CA 1
ATOM 1056 C C . GLY A 1 134 ? 21.368 0.699 -17.314 1.00 92.56 134 GLY A C 1
ATOM 1057 O O . GLY A 1 134 ? 22.512 0.545 -17.704 1.00 92.56 134 GLY A O 1
ATOM 1058 N N . GLY A 1 135 ? 20.317 0.153 -17.932 1.00 92.62 135 GLY A N 1
ATOM 1059 C CA . GLY A 1 135 ? 20.444 -0.857 -18.981 1.00 92.62 135 GLY A CA 1
ATOM 1060 C C . GLY A 1 135 ? 20.403 -2.270 -18.403 1.00 92.62 135 GLY A C 1
ATOM 1061 O O . GLY A 1 135 ? 19.952 -2.482 -17.279 1.00 92.62 135 GLY A O 1
ATOM 1062 N N . ALA A 1 136 ? 20.820 -3.236 -19.211 1.00 94.06 136 ALA A N 1
ATOM 1063 C CA . ALA A 1 136 ? 21.019 -4.612 -18.788 1.00 94.06 136 ALA A CA 1
ATOM 1064 C C . ALA A 1 136 ? 22.300 -5.131 -19.433 1.00 94.06 136 ALA A C 1
ATOM 1066 O O . ALA A 1 136 ? 22.566 -4.825 -20.604 1.00 94.06 136 ALA A O 1
ATOM 1067 N N . GLY A 1 137 ? 23.043 -5.960 -18.707 1.00 95.38 137 GLY A N 1
ATOM 1068 C CA . GLY A 1 137 ? 24.198 -6.644 -19.271 1.00 95.38 137 GLY A CA 1
ATOM 1069 C C . GLY A 1 137 ? 24.374 -8.055 -18.738 1.00 95.38 137 GLY A C 1
ATOM 1070 O O . GLY A 1 137 ? 23.857 -8.401 -17.680 1.00 95.38 137 GLY A O 1
ATOM 1071 N N . PHE A 1 138 ? 25.078 -8.893 -19.485 1.00 96.50 138 PHE A N 1
ATOM 1072 C CA . PHE A 1 138 ? 25.251 -10.315 -19.186 1.00 96.50 138 PHE A CA 1
ATOM 1073 C C . PHE A 1 138 ? 26.588 -10.820 -19.734 1.00 96.50 138 PHE A C 1
ATOM 1075 O O . PHE A 1 138 ? 27.179 -10.188 -20.607 1.00 96.50 138 PHE A O 1
ATOM 1082 N N . TYR A 1 139 ? 27.053 -11.963 -19.232 1.00 97.06 139 TYR A N 1
ATOM 1083 C CA . TYR A 1 139 ? 28.196 -12.674 -19.802 1.00 97.06 139 TYR A CA 1
ATOM 1084 C C . TYR A 1 139 ? 27.704 -13.675 -20.848 1.00 97.06 139 TYR A C 1
ATOM 1086 O O . TYR A 1 139 ? 26.869 -14.534 -20.550 1.00 97.06 139 TYR A O 1
ATOM 1094 N N . ASP A 1 140 ? 28.202 -13.567 -22.077 1.00 95.31 140 ASP A N 1
ATOM 1095 C CA . ASP A 1 140 ? 27.880 -14.524 -23.136 1.00 95.31 140 ASP A CA 1
ATOM 1096 C C . ASP A 1 140 ? 28.611 -15.870 -22.951 1.00 95.31 140 ASP A C 1
ATOM 1098 O O . ASP A 1 140 ? 29.386 -16.063 -22.013 1.00 95.31 140 ASP A O 1
ATOM 1102 N N . GLU A 1 141 ? 28.369 -16.827 -23.850 1.00 94.94 141 GLU A N 1
ATOM 1103 C CA . GLU A 1 141 ? 28.966 -18.173 -23.795 1.00 94.94 141 GLU A CA 1
ATOM 1104 C C . GLU A 1 141 ? 30.508 -18.183 -23.847 1.00 94.94 141 GLU A C 1
ATOM 1106 O O . GLU A 1 141 ? 31.132 -19.174 -23.458 1.00 94.94 141 GLU A O 1
ATOM 1111 N N . ASN A 1 142 ? 31.139 -17.105 -24.329 1.00 94.81 142 ASN A N 1
ATOM 1112 C CA . ASN A 1 142 ? 32.596 -16.958 -24.355 1.00 94.81 142 ASN A CA 1
ATOM 1113 C C . ASN A 1 142 ? 33.142 -16.313 -23.071 1.00 94.81 142 ASN A C 1
ATOM 1115 O O . ASN A 1 142 ? 34.361 -16.260 -22.893 1.00 94.81 142 ASN A O 1
ATOM 1119 N N . GLY A 1 143 ? 32.261 -15.854 -22.178 1.00 93.25 143 GLY A N 1
ATOM 1120 C CA . GLY A 1 143 ? 32.608 -15.075 -20.994 1.00 93.25 143 GLY A CA 1
ATOM 1121 C C . GLY A 1 143 ? 32.854 -13.595 -21.292 1.00 93.25 143 GLY A C 1
ATOM 1122 O O . GLY A 1 143 ? 33.401 -12.901 -20.436 1.00 93.25 143 GLY A O 1
ATOM 1123 N N . ASP A 1 144 ? 32.472 -13.104 -22.476 1.00 95.00 144 ASP A N 1
ATOM 1124 C CA . ASP A 1 144 ? 32.553 -11.682 -22.804 1.00 95.00 144 ASP A CA 1
ATOM 1125 C C . ASP A 1 144 ? 31.309 -10.960 -22.264 1.00 95.00 144 ASP A C 1
ATOM 1127 O O . ASP A 1 144 ? 30.180 -11.446 -22.382 1.00 95.00 144 ASP A O 1
ATOM 1131 N N . TYR A 1 145 ? 31.506 -9.788 -21.656 1.00 96.06 145 TYR A N 1
ATOM 1132 C CA . TYR A 1 145 ? 30.402 -9.005 -21.105 1.00 96.06 145 TYR A CA 1
ATOM 1133 C C . TYR A 1 145 ? 29.725 -8.160 -22.187 1.00 96.06 145 TYR A C 1
ATOM 1135 O O . TYR A 1 145 ? 30.373 -7.334 -22.832 1.00 96.06 145 TYR A O 1
ATOM 1143 N N . GLN A 1 146 ? 28.418 -8.344 -22.351 1.00 95.62 146 GLN A N 1
ATOM 1144 C CA . GLN A 1 146 ? 27.576 -7.650 -23.321 1.00 95.62 146 GLN A CA 1
ATOM 1145 C C . GLN A 1 146 ? 26.655 -6.666 -22.600 1.00 95.62 146 GLN A C 1
ATOM 1147 O O . GLN A 1 146 ? 25.920 -7.065 -21.698 1.00 95.62 146 GLN A O 1
ATOM 1152 N N . ALA A 1 147 ? 26.642 -5.395 -23.009 1.00 94.62 147 ALA A N 1
ATOM 1153 C CA . ALA A 1 147 ? 25.810 -4.354 -22.397 1.00 94.62 147 ALA A CA 1
ATOM 1154 C C . ALA A 1 147 ? 25.336 -3.291 -23.410 1.00 94.62 147 ALA A C 1
ATOM 1156 O O . ALA A 1 147 ? 25.350 -3.494 -24.630 1.00 94.62 147 ALA A O 1
ATOM 1157 N N . VAL A 1 148 ? 24.873 -2.143 -22.909 1.00 91.25 148 VAL A N 1
ATOM 1158 C CA . VAL A 1 148 ? 24.492 -0.987 -23.731 1.00 91.25 148 VAL A CA 1
ATOM 1159 C C . VAL A 1 148 ? 25.567 0.100 -23.685 1.00 91.25 148 VAL A C 1
ATOM 1161 O O . VAL A 1 148 ? 26.288 0.260 -22.709 1.00 91.25 148 VAL A O 1
ATOM 1164 N N . GLY A 1 149 ? 25.681 0.874 -24.758 1.00 89.19 149 GLY A N 1
ATOM 1165 C CA . GLY A 1 149 ? 26.584 2.010 -24.872 1.00 89.19 149 GLY A CA 1
ATOM 1166 C C . GLY A 1 149 ? 28.045 1.601 -24.722 1.00 89.19 149 GLY A C 1
ATOM 1167 O O . GLY A 1 149 ? 28.515 0.660 -25.359 1.00 89.19 149 GLY A O 1
ATOM 1168 N N . ASP A 1 150 ? 28.758 2.332 -23.880 1.00 91.19 150 ASP A N 1
ATOM 1169 C CA . ASP A 1 150 ? 30.150 2.111 -23.494 1.00 91.19 150 ASP A CA 1
ATOM 1170 C C . ASP A 1 150 ? 30.294 1.383 -22.146 1.00 91.19 150 ASP A C 1
ATOM 1172 O O . ASP A 1 150 ? 31.393 1.326 -21.594 1.00 91.19 150 ASP A O 1
ATOM 1176 N N . GLN A 1 151 ? 29.204 0.808 -21.629 1.00 94.88 151 GLN A N 1
ATOM 1177 C CA . GLN A 1 151 ? 29.206 0.088 -20.360 1.00 94.88 151 GLN A CA 1
ATOM 1178 C C . GLN A 1 151 ? 30.059 -1.176 -20.426 1.00 94.88 151 GLN A C 1
ATOM 1180 O O . GLN A 1 151 ? 30.147 -1.849 -21.456 1.00 94.88 151 GLN A O 1
ATOM 1185 N N . THR A 1 152 ? 30.668 -1.509 -19.296 1.00 95.38 152 THR A N 1
ATOM 1186 C CA . THR A 1 152 ? 31.525 -2.686 -19.130 1.00 95.38 152 THR A CA 1
ATOM 1187 C C . THR A 1 152 ? 30.974 -3.580 -18.029 1.00 95.38 152 THR A C 1
ATOM 1189 O O . THR A 1 152 ? 29.981 -3.247 -17.383 1.00 95.38 152 THR A O 1
ATOM 1192 N N . GLU A 1 153 ? 31.648 -4.699 -17.768 1.00 95.06 153 GLU A N 1
ATOM 1193 C CA . GLU A 1 153 ? 31.316 -5.559 -16.632 1.00 95.06 153 GLU A CA 1
ATOM 1194 C C . GLU A 1 153 ? 31.339 -4.816 -15.288 1.00 95.06 153 GLU A C 1
ATOM 1196 O O . GLU A 1 153 ? 30.618 -5.179 -14.371 1.00 95.06 153 GLU A O 1
ATOM 1201 N N . ASP A 1 154 ? 32.090 -3.720 -15.165 1.00 94.62 154 ASP A N 1
ATOM 1202 C CA . ASP A 1 154 ? 32.124 -2.908 -13.946 1.00 94.62 154 ASP A CA 1
ATOM 1203 C C . ASP A 1 154 ? 30.898 -1.997 -13.787 1.00 94.62 154 ASP A C 1
ATOM 1205 O O . ASP A 1 154 ? 30.674 -1.456 -12.706 1.00 94.62 154 ASP A O 1
ATOM 1209 N N . THR A 1 155 ? 30.101 -1.810 -14.841 1.00 92.88 155 THR A N 1
ATOM 1210 C CA . THR A 1 155 ? 28.892 -0.984 -14.793 1.00 92.88 155 THR A CA 1
ATOM 1211 C C . THR A 1 155 ? 27.752 -1.775 -14.161 1.00 92.88 155 THR A C 1
ATOM 1213 O O . THR A 1 155 ? 27.295 -2.766 -14.726 1.00 92.88 155 THR A O 1
ATOM 1216 N N . TRP A 1 156 ? 27.309 -1.338 -12.981 1.00 92.44 156 TRP A N 1
ATOM 1217 C CA . TRP A 1 156 ? 26.181 -1.909 -12.236 1.00 92.44 156 TRP A CA 1
ATOM 1218 C C . TRP A 1 156 ? 26.304 -3.401 -11.843 1.00 92.44 156 TRP A C 1
ATOM 1220 O O . TRP A 1 156 ? 25.302 -3.961 -11.420 1.00 92.44 156 TRP A O 1
ATOM 1230 N N . ASN A 1 157 ? 27.485 -4.046 -11.930 1.00 94.44 157 ASN A N 1
ATOM 1231 C CA . ASN A 1 157 ? 27.741 -5.385 -11.333 1.00 94.44 157 ASN A CA 1
ATOM 1232 C C . ASN A 1 157 ? 28.555 -5.329 -10.026 1.00 94.44 157 ASN A C 1
ATOM 1234 O O . ASN A 1 157 ? 29.031 -6.349 -9.520 1.00 94.44 157 ASN A O 1
ATOM 1238 N N . ARG A 1 158 ? 28.823 -4.134 -9.505 1.00 96.50 158 ARG A N 1
ATOM 1239 C CA . ARG A 1 158 ? 29.541 -3.938 -8.242 1.00 96.50 158 ARG A CA 1
ATOM 1240 C C . ARG A 1 158 ? 28.627 -3.233 -7.258 1.00 96.50 158 ARG A C 1
ATOM 1242 O O . ARG A 1 158 ? 27.673 -2.581 -7.669 1.00 96.50 158 ARG A O 1
ATOM 1249 N N . GLU A 1 159 ? 28.950 -3.366 -5.977 1.00 97.88 159 GLU A N 1
ATOM 1250 C CA . GLU A 1 159 ? 28.266 -2.628 -4.920 1.00 97.88 159 GLU A CA 1
ATOM 1251 C C . GLU A 1 159 ? 28.262 -1.133 -5.230 1.00 97.88 159 GLU A C 1
ATOM 1253 O O . GLU A 1 159 ? 29.321 -0.520 -5.372 1.00 97.88 159 GLU A O 1
ATOM 1258 N N . GLU A 1 160 ? 27.059 -0.571 -5.302 1.00 97.94 160 GLU A N 1
ATOM 1259 C CA . GLU A 1 160 ? 26.856 0.867 -5.384 1.00 97.94 160 GLU A CA 1
ATOM 1260 C C . GLU A 1 160 ? 26.988 1.460 -3.984 1.00 97.94 160 GLU A C 1
ATOM 1262 O O . GLU A 1 160 ? 26.352 1.031 -3.014 1.00 97.94 160 GLU A O 1
ATOM 1267 N N . THR A 1 161 ? 27.862 2.444 -3.873 1.00 97.56 161 THR A N 1
ATOM 1268 C CA . THR A 1 161 ? 28.148 3.155 -2.638 1.00 97.56 161 THR A CA 1
ATOM 1269 C C . THR A 1 161 ? 27.055 4.170 -2.316 1.00 97.56 161 THR A C 1
ATOM 1271 O O . THR A 1 161 ? 26.183 4.485 -3.128 1.00 97.56 161 THR A O 1
ATOM 1274 N N . PHE A 1 162 ? 27.123 4.739 -1.113 1.00 97.62 162 PHE A N 1
ATOM 1275 C CA . PHE A 1 162 ? 26.226 5.819 -0.722 1.00 97.62 162 PHE A CA 1
ATOM 1276 C C . PHE A 1 162 ? 26.338 7.025 -1.667 1.00 97.62 162 PHE A C 1
ATOM 1278 O O . PHE A 1 162 ? 25.320 7.601 -2.039 1.00 97.62 162 PHE A O 1
ATOM 1285 N N . ASP A 1 163 ? 27.549 7.386 -2.104 1.00 96.44 163 ASP A N 1
ATOM 1286 C CA . ASP A 1 163 ? 27.738 8.495 -3.045 1.00 96.44 163 ASP A CA 1
ATOM 1287 C C . ASP A 1 163 ? 27.202 8.159 -4.446 1.00 96.44 163 ASP A C 1
ATOM 1289 O O . ASP A 1 163 ? 26.656 9.050 -5.094 1.00 96.44 163 ASP A O 1
ATOM 1293 N N . ASP A 1 164 ? 27.252 6.898 -4.886 1.00 96.69 164 ASP A N 1
ATOM 1294 C CA . ASP A 1 164 ? 26.651 6.493 -6.165 1.00 96.69 164 ASP A CA 1
ATOM 1295 C C . ASP A 1 164 ? 25.130 6.729 -6.133 1.00 96.69 164 ASP A C 1
ATOM 1297 O O . ASP A 1 164 ? 24.576 7.421 -6.990 1.00 96.69 164 ASP A O 1
ATOM 1301 N N . LEU A 1 165 ? 24.444 6.269 -5.080 1.00 97.25 165 LEU A N 1
ATOM 1302 C CA . LEU A 1 165 ? 22.996 6.473 -4.940 1.00 97.25 165 LEU A CA 1
ATOM 1303 C C . LEU A 1 165 ? 22.624 7.942 -4.670 1.00 97.25 165 LEU A C 1
ATOM 1305 O O . LEU A 1 165 ? 21.670 8.469 -5.244 1.00 97.25 165 LEU A O 1
ATOM 1309 N N . LEU A 1 166 ? 23.366 8.638 -3.808 1.00 95.44 166 LEU A N 1
ATOM 1310 C CA . LEU A 1 166 ? 23.050 10.011 -3.418 1.00 95.44 166 LEU A CA 1
ATOM 1311 C C . LEU A 1 166 ? 23.426 11.026 -4.500 1.00 95.44 166 LEU A C 1
ATOM 1313 O O . LEU A 1 166 ? 22.622 11.891 -4.852 1.00 95.44 166 LEU A O 1
ATOM 1317 N N . VAL A 1 167 ? 24.661 10.979 -4.990 1.00 93.44 167 VAL A N 1
ATOM 1318 C CA . VAL A 1 167 ? 25.204 11.999 -5.891 1.00 93.44 167 VAL A CA 1
ATOM 1319 C C . VAL A 1 167 ? 24.852 11.667 -7.334 1.00 93.44 167 VAL A C 1
ATOM 1321 O O . VAL A 1 167 ? 24.299 12.518 -8.034 1.00 93.44 167 VAL A O 1
ATOM 1324 N N . GLU A 1 168 ? 25.130 10.446 -7.788 1.00 93.50 168 GLU A N 1
ATOM 1325 C CA . GLU A 1 168 ? 24.925 10.087 -9.194 1.00 93.50 168 GLU A CA 1
ATOM 1326 C C . GLU A 1 168 ? 23.455 9.805 -9.500 1.00 93.50 168 GLU A C 1
ATOM 1328 O O . GLU A 1 168 ? 22.904 10.343 -10.468 1.00 93.50 168 GLU A O 1
ATOM 1333 N N . GLN A 1 169 ? 22.788 9.005 -8.662 1.00 95.19 169 GLN A N 1
ATOM 1334 C CA . GLN A 1 169 ? 21.401 8.637 -8.918 1.00 95.19 169 GLN A CA 1
ATOM 1335 C C . GLN A 1 169 ? 20.426 9.744 -8.520 1.00 95.19 169 GLN A C 1
ATOM 1337 O O . GLN A 1 169 ? 19.740 10.292 -9.389 1.00 95.19 169 GLN A O 1
ATOM 1342 N N . LEU A 1 170 ? 20.386 10.111 -7.239 1.00 94.88 170 LEU A N 1
ATOM 1343 C CA . LEU A 1 170 ? 19.411 11.063 -6.718 1.00 94.88 170 LEU A CA 1
ATOM 1344 C C . LEU A 1 170 ? 19.694 12.502 -7.176 1.00 94.88 170 LEU A C 1
ATOM 1346 O O . LEU A 1 170 ? 18.869 13.101 -7.873 1.00 94.88 170 LEU A O 1
ATOM 1350 N N . GLN A 1 171 ? 20.843 13.079 -6.811 1.00 93.19 171 GLN A N 1
ATOM 1351 C CA . GLN A 1 171 ? 21.160 14.480 -7.129 1.00 93.19 171 GLN A CA 1
ATOM 1352 C C . GLN A 1 171 ? 21.347 14.696 -8.633 1.00 93.19 171 GLN A C 1
ATOM 1354 O O . GLN A 1 171 ? 20.815 15.667 -9.170 1.00 93.19 171 GLN A O 1
ATOM 1359 N N . GLY A 1 172 ? 22.010 13.769 -9.330 1.00 93.06 172 GLY A N 1
ATOM 1360 C CA . GLY A 1 172 ? 22.188 13.821 -10.784 1.00 93.06 172 GLY A CA 1
ATOM 1361 C C . GLY A 1 172 ? 20.875 13.882 -11.576 1.00 93.06 172 GLY A C 1
ATOM 1362 O O . GLY A 1 172 ? 20.845 14.427 -12.680 1.00 93.06 172 GLY A O 1
ATOM 1363 N N . ARG A 1 173 ? 19.764 13.381 -11.013 1.00 93.44 173 ARG A N 1
ATOM 1364 C CA . ARG A 1 173 ? 18.427 13.454 -11.635 1.00 93.44 173 ARG A CA 1
ATOM 1365 C C . ARG A 1 173 ? 17.624 14.655 -11.189 1.00 93.44 173 ARG A C 1
ATOM 1367 O O . ARG A 1 173 ? 16.946 15.261 -12.020 1.00 93.44 173 ARG A O 1
ATOM 1374 N N . THR A 1 174 ? 17.680 14.963 -9.900 1.00 93.94 174 THR A N 1
ATOM 1375 C CA . THR A 1 174 ? 16.804 15.945 -9.253 1.00 93.94 174 THR A CA 1
ATOM 1376 C C . THR A 1 174 ? 17.356 17.361 -9.286 1.00 93.94 174 THR A C 1
ATOM 1378 O O . THR A 1 174 ? 16.585 18.292 -9.083 1.00 93.94 174 THR A O 1
ATOM 1381 N N . VAL A 1 175 ? 18.644 17.565 -9.578 1.00 91.69 175 VAL A N 1
ATOM 1382 C CA . VAL A 1 175 ? 19.284 18.886 -9.564 1.00 91.69 175 VAL A CA 1
ATOM 1383 C C . VAL A 1 175 ? 19.918 19.207 -10.915 1.00 91.69 175 VAL A C 1
ATOM 1385 O O . VAL A 1 175 ? 20.693 18.431 -11.462 1.00 91.69 175 VAL A O 1
ATOM 1388 N N . GLU A 1 176 ? 19.655 20.407 -11.428 1.00 90.75 176 GLU A N 1
ATOM 1389 C CA . GLU A 1 176 ? 20.354 20.978 -12.579 1.00 90.75 176 GLU A CA 1
ATOM 1390 C C . GLU A 1 176 ? 20.772 22.414 -12.264 1.00 90.75 176 GLU A C 1
ATOM 1392 O O . GLU A 1 176 ? 19.994 23.209 -11.740 1.00 90.75 176 GLU A O 1
ATOM 1397 N N . ASN A 1 177 ? 22.034 22.755 -12.543 1.00 88.38 177 ASN A N 1
ATOM 1398 C CA . ASN A 1 177 ? 22.600 24.079 -12.248 1.00 88.38 177 ASN A CA 1
ATOM 1399 C C . ASN A 1 177 ? 22.400 24.529 -10.781 1.00 88.38 177 ASN A C 1
ATOM 1401 O O . ASN A 1 177 ? 22.241 25.717 -10.496 1.00 88.38 177 ASN A O 1
ATOM 1405 N N . GLY A 1 178 ? 22.403 23.574 -9.843 1.00 85.44 178 GLY A N 1
ATOM 1406 C CA . GLY A 1 178 ? 22.205 23.824 -8.413 1.00 85.44 178 GLY A CA 1
ATOM 1407 C C . GLY A 1 178 ? 20.764 24.158 -8.016 1.00 85.44 178 GLY A C 1
ATOM 1408 O O . GLY A 1 178 ? 20.555 24.652 -6.910 1.00 85.44 178 GLY A O 1
ATOM 1409 N N . GLN A 1 179 ? 19.784 23.935 -8.895 1.00 89.25 179 GLN A N 1
ATOM 1410 C CA . GLN A 1 179 ? 18.357 24.100 -8.617 1.00 89.25 179 GLN A CA 1
ATOM 1411 C C . GLN A 1 179 ? 17.619 22.766 -8.778 1.00 89.25 179 GLN A C 1
ATOM 1413 O O . GLN A 1 179 ? 17.993 21.978 -9.650 1.00 89.25 179 GLN A O 1
ATOM 1418 N N . PRO A 1 180 ? 16.583 22.499 -7.965 1.00 91.50 180 PRO A N 1
ATOM 1419 C CA . PRO A 1 180 ? 15.747 21.326 -8.163 1.00 91.50 180 PRO A CA 1
ATOM 1420 C C . PRO A 1 180 ? 15.034 21.382 -9.522 1.00 91.50 180 PRO A C 1
ATOM 1422 O O . PRO A 1 180 ? 14.461 22.406 -9.896 1.00 91.50 180 PRO A O 1
ATOM 1425 N N . LYS A 1 181 ? 15.070 20.271 -10.256 1.00 94.56 181 LYS A N 1
ATOM 1426 C CA . LYS A 1 181 ? 14.314 20.056 -11.489 1.00 94.56 181 LYS A CA 1
ATOM 1427 C C . LYS A 1 181 ? 12.877 19.701 -11.152 1.00 94.56 181 LYS A C 1
ATOM 1429 O O . LYS A 1 181 ? 12.639 18.871 -10.279 1.00 94.56 181 LYS A O 1
ATOM 1434 N N . ASP A 1 182 ? 11.944 20.261 -11.906 1.00 96.50 182 ASP A N 1
ATOM 1435 C CA . ASP A 1 182 ? 10.528 19.922 -11.811 1.00 96.50 182 ASP A CA 1
ATOM 1436 C C . ASP A 1 182 ? 10.241 18.582 -12.512 1.00 96.50 182 ASP A C 1
ATOM 1438 O O . ASP A 1 182 ? 9.844 18.540 -13.676 1.00 96.50 182 ASP A O 1
ATOM 1442 N N . ILE A 1 183 ? 10.554 17.487 -11.815 1.00 97.69 183 ILE A N 1
ATOM 1443 C CA . ILE A 1 183 ? 10.403 16.103 -12.279 1.00 97.69 183 ILE A CA 1
ATOM 1444 C C . ILE A 1 183 ? 9.727 15.241 -11.212 1.00 97.69 183 ILE A C 1
ATOM 1446 O O . ILE A 1 183 ? 9.772 15.594 -10.033 1.00 97.69 183 ILE A O 1
ATOM 1450 N N . THR A 1 184 ? 9.172 14.088 -11.595 1.00 98.31 184 THR A N 1
ATOM 1451 C CA . THR A 1 184 ? 8.404 13.193 -10.718 1.00 98.31 184 THR A CA 1
ATOM 1452 C C . THR A 1 184 ? 9.140 12.915 -9.413 1.00 98.31 184 THR A C 1
ATOM 1454 O O . THR A 1 184 ? 8.594 13.176 -8.346 1.00 98.31 184 THR A O 1
ATOM 1457 N N . LEU A 1 185 ? 10.400 12.465 -9.472 1.00 96.94 185 LEU A N 1
ATOM 1458 C CA . LEU A 1 185 ? 11.160 12.135 -8.261 1.00 96.94 185 LEU A CA 1
ATOM 1459 C C . LEU A 1 185 ? 11.346 13.349 -7.334 1.00 96.94 185 LEU A C 1
ATOM 1461 O O . LEU A 1 185 ? 11.165 13.229 -6.126 1.00 96.94 185 LEU A O 1
ATOM 1465 N N . THR A 1 186 ? 11.652 14.529 -7.886 1.00 95.81 186 THR A N 1
ATOM 1466 C CA . THR A 1 186 ? 11.772 15.763 -7.093 1.00 95.81 186 THR A CA 1
ATOM 1467 C C . THR A 1 186 ? 10.443 16.138 -6.442 1.00 95.81 186 THR A C 1
ATOM 1469 O O . THR A 1 186 ? 10.433 16.499 -5.267 1.00 95.81 186 THR A O 1
ATOM 1472 N N . ARG A 1 187 ? 9.328 16.033 -7.179 1.00 96.50 187 ARG A N 1
ATOM 1473 C CA . ARG A 1 187 ? 7.986 16.344 -6.666 1.00 96.50 187 ARG A CA 1
ATOM 1474 C C . ARG A 1 187 ? 7.630 15.455 -5.479 1.00 96.50 187 ARG A C 1
ATOM 1476 O O . ARG A 1 187 ? 7.274 15.982 -4.434 1.00 96.50 187 ARG A O 1
ATOM 1483 N N . ARG A 1 188 ? 7.846 14.137 -5.583 1.00 96.50 188 ARG A N 1
ATOM 1484 C CA . ARG A 1 188 ? 7.571 13.196 -4.479 1.00 96.50 188 ARG A CA 1
ATOM 1485 C C . ARG A 1 188 ? 8.358 13.544 -3.214 1.00 96.50 188 ARG A C 1
ATOM 1487 O O . ARG A 1 188 ? 7.795 13.593 -2.126 1.00 96.50 188 ARG A O 1
ATOM 1494 N N . ILE A 1 189 ? 9.642 13.871 -3.358 1.00 93.75 189 ILE A N 1
ATOM 1495 C CA . ILE A 1 189 ? 10.481 14.302 -2.227 1.00 93.75 189 ILE A CA 1
ATOM 1496 C C . ILE A 1 189 ? 9.937 15.594 -1.597 1.00 93.75 189 ILE A C 1
ATOM 1498 O O . ILE A 1 189 ? 9.880 15.715 -0.375 1.00 93.75 189 ILE A O 1
ATOM 1502 N N . GLN A 1 190 ? 9.528 16.566 -2.417 1.00 91.25 190 GLN A N 1
ATOM 1503 C CA . GLN A 1 190 ? 8.982 17.846 -1.948 1.00 91.25 190 GLN A CA 1
ATOM 1504 C C . GLN A 1 190 ? 7.601 17.714 -1.294 1.00 91.25 190 GLN A C 1
ATOM 1506 O O . GLN A 1 190 ? 7.271 18.504 -0.413 1.00 91.25 190 GLN A O 1
ATOM 1511 N N . GLU A 1 191 ? 6.819 16.719 -1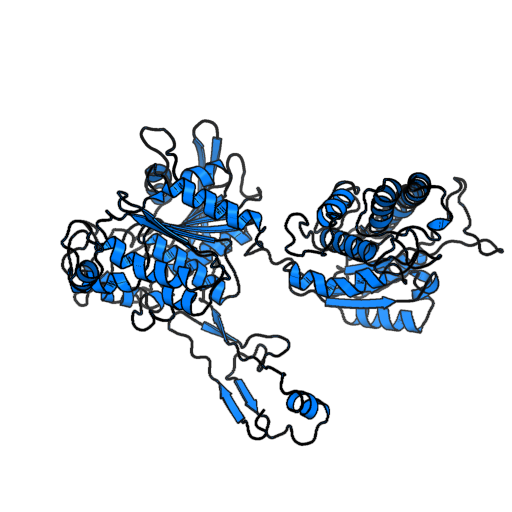.699 1.00 92.12 191 GLU A N 1
ATOM 1512 C CA . GLU A 1 191 ? 5.512 16.386 -1.128 1.00 92.12 191 GLU A CA 1
ATOM 1513 C C . GLU A 1 191 ? 5.609 15.598 0.186 1.00 92.12 191 GLU A C 1
ATOM 1515 O O . GLU A 1 191 ? 4.595 15.382 0.841 1.00 92.12 191 GLU A O 1
ATOM 1520 N N . GLY A 1 192 ? 6.819 15.205 0.599 1.00 93.25 192 GLY A N 1
ATOM 1521 C CA . GLY A 1 192 ? 7.053 14.504 1.861 1.00 93.25 192 GLY A CA 1
ATOM 1522 C C . GLY A 1 192 ? 7.026 12.980 1.756 1.00 93.25 192 GLY A C 1
ATOM 1523 O O . GLY A 1 192 ? 6.965 12.319 2.787 1.00 93.25 192 GLY A O 1
ATOM 1524 N N . TYR A 1 193 ? 7.115 12.410 0.550 1.00 95.88 193 TYR A N 1
ATOM 1525 C CA . TYR A 1 193 ? 7.302 10.967 0.405 1.00 95.88 193 TYR A CA 1
ATOM 1526 C C . TYR A 1 193 ? 8.658 10.557 0.979 1.00 95.88 193 TYR A C 1
ATOM 1528 O O . TYR A 1 193 ? 9.679 11.213 0.740 1.00 95.88 193 TYR A O 1
ATOM 1536 N N . ARG A 1 194 ? 8.680 9.416 1.667 1.00 97.81 194 ARG A N 1
ATOM 1537 C CA . ARG A 1 194 ? 9.917 8.687 1.937 1.00 97.81 194 ARG A CA 1
ATOM 1538 C C . ARG A 1 194 ? 10.353 8.003 0.649 1.00 97.81 194 ARG A C 1
ATOM 1540 O O . ARG A 1 194 ? 9.547 7.326 0.021 1.00 97.81 194 ARG A O 1
ATOM 1547 N N . VAL A 1 195 ? 11.614 8.144 0.249 1.00 98.31 195 VAL A N 1
ATOM 1548 C CA . VAL A 1 195 ? 12.134 7.474 -0.957 1.00 98.31 195 VAL A CA 1
ATOM 1549 C C . VAL A 1 195 ? 13.044 6.325 -0.556 1.00 98.31 195 VAL A C 1
ATOM 1551 O O . VAL A 1 195 ? 13.980 6.534 0.206 1.00 98.31 195 VAL A O 1
ATOM 1554 N N . VAL A 1 196 ? 12.822 5.137 -1.111 1.00 98.44 196 VAL A N 1
ATOM 1555 C CA . VAL A 1 196 ? 13.799 4.039 -1.075 1.00 98.44 196 VAL A CA 1
ATOM 1556 C C . VAL A 1 196 ? 14.425 3.919 -2.448 1.00 98.44 196 VAL A C 1
ATOM 1558 O O . VAL A 1 196 ? 13.727 3.668 -3.424 1.00 98.44 196 VAL A O 1
ATOM 1561 N N . MET A 1 197 ? 15.738 4.097 -2.527 1.00 98.12 197 MET A N 1
ATOM 1562 C CA . MET A 1 197 ? 16.505 3.939 -3.755 1.00 98.12 197 MET A CA 1
ATOM 1563 C C . MET A 1 197 ? 17.383 2.701 -3.651 1.00 98.12 197 MET A C 1
ATOM 1565 O O . MET A 1 197 ? 18.243 2.625 -2.776 1.00 98.12 197 MET A O 1
ATOM 1569 N N . VAL A 1 198 ? 17.154 1.733 -4.532 1.00 97.50 198 VAL A N 1
ATOM 1570 C CA . VAL A 1 198 ? 17.840 0.434 -4.511 1.00 97.50 198 VAL A CA 1
ATOM 1571 C C . VAL A 1 198 ? 18.962 0.378 -5.543 1.00 97.50 198 VAL A C 1
ATOM 1573 O O . VAL A 1 198 ? 18.808 0.866 -6.665 1.00 97.50 198 VAL A O 1
ATOM 1576 N N . SER A 1 199 ? 20.078 -0.245 -5.165 1.00 97.38 199 SER A N 1
ATOM 1577 C CA . SER A 1 199 ? 21.159 -0.570 -6.101 1.00 97.38 199 SER A CA 1
ATOM 1578 C C . SER A 1 199 ? 20.719 -1.633 -7.103 1.00 97.38 199 SER A C 1
ATOM 1580 O O . SER A 1 199 ? 19.995 -2.571 -6.763 1.00 97.38 199 SER A O 1
ATOM 1582 N N . MET A 1 200 ? 21.167 -1.494 -8.346 1.00 93.25 200 MET A N 1
ATOM 1583 C CA . MET A 1 200 ? 20.974 -2.493 -9.388 1.00 93.25 200 MET A CA 1
ATOM 1584 C C . MET A 1 200 ? 21.906 -3.685 -9.173 1.00 93.25 200 MET A C 1
ATOM 1586 O O . MET A 1 200 ? 21.421 -4.806 -9.271 1.00 93.25 200 MET A O 1
ATOM 1590 N N . CYS A 1 201 ? 23.180 -3.427 -8.824 1.00 91.50 201 CYS A N 1
ATOM 1591 C CA . CYS A 1 201 ? 24.214 -4.341 -8.282 1.00 91.50 201 CYS A CA 1
ATOM 1592 C C . CYS A 1 201 ? 24.533 -5.643 -9.065 1.00 91.50 201 CYS A C 1
ATOM 1594 O O . CYS A 1 201 ? 25.690 -6.053 -9.092 1.00 91.50 201 CYS A O 1
ATOM 1596 N N . ASP A 1 202 ? 23.589 -6.238 -9.789 1.00 95.62 202 ASP A N 1
ATOM 1597 C CA . ASP A 1 202 ? 23.790 -7.313 -10.756 1.00 95.62 202 ASP A CA 1
ATOM 1598 C C . ASP A 1 202 ? 23.653 -6.849 -12.197 1.00 95.62 202 ASP A C 1
ATOM 1600 O O . ASP A 1 202 ? 23.987 -7.620 -13.079 1.00 95.62 202 ASP A O 1
ATOM 1604 N N . HIS A 1 203 ? 23.171 -5.639 -12.487 1.00 96.44 203 HIS A N 1
ATOM 1605 C CA . HIS A 1 203 ? 22.858 -5.184 -13.851 1.00 96.44 203 HIS A CA 1
ATOM 1606 C C . HIS A 1 203 ? 21.826 -6.089 -14.562 1.00 96.44 203 HIS A C 1
ATOM 1608 O O . HIS A 1 203 ? 21.961 -6.448 -15.736 1.00 96.44 203 HIS A O 1
ATOM 1614 N N . ASP A 1 204 ? 20.819 -6.540 -13.819 1.00 96.25 204 ASP A N 1
ATOM 1615 C CA . ASP A 1 204 ? 19.809 -7.537 -14.198 1.00 96.25 204 ASP A CA 1
ATOM 1616 C C . ASP A 1 204 ? 18.398 -6.941 -14.347 1.00 96.25 204 ASP A C 1
ATOM 1618 O O . ASP A 1 204 ? 17.415 -7.672 -14.445 1.00 96.25 204 ASP A O 1
ATOM 1622 N N . GLN A 1 205 ? 18.279 -5.610 -14.342 1.00 96.56 205 GLN A N 1
ATOM 1623 C CA . GLN A 1 205 ? 16.995 -4.901 -14.279 1.00 96.56 205 GLN A CA 1
ATOM 1624 C C . GLN A 1 205 ? 16.172 -5.259 -13.025 1.00 96.56 205 GLN A C 1
ATOM 1626 O O . GLN A 1 205 ? 14.942 -5.248 -13.075 1.00 96.56 205 GLN A O 1
ATOM 1631 N N . TYR A 1 206 ? 16.836 -5.575 -11.906 1.00 97.75 206 TYR A N 1
ATOM 1632 C CA . TYR A 1 206 ? 16.222 -5.885 -10.608 1.00 97.75 206 TYR A CA 1
ATOM 1633 C C . TYR A 1 206 ? 15.320 -7.127 -10.611 1.00 97.75 206 TYR A C 1
ATOM 1635 O O . TYR A 1 206 ? 14.398 -7.222 -9.807 1.00 97.75 206 TYR A O 1
ATOM 1643 N N . SER A 1 207 ? 15.525 -8.057 -11.545 1.00 96.38 207 SER A N 1
ATOM 1644 C CA . SER A 1 207 ? 14.544 -9.105 -11.859 1.00 96.38 207 SER A CA 1
ATOM 1645 C C . SER A 1 207 ? 14.989 -10.523 -11.489 1.00 96.38 207 SER A C 1
ATOM 1647 O O . SER A 1 207 ? 14.170 -11.437 -11.525 1.00 96.38 207 SER A O 1
ATOM 1649 N N . GLY A 1 208 ? 16.253 -10.725 -11.111 1.00 96.06 208 GLY A N 1
ATOM 1650 C CA . GLY A 1 208 ? 16.784 -12.032 -10.736 1.00 96.06 208 GLY A CA 1
ATOM 1651 C C . GLY A 1 208 ? 16.217 -12.563 -9.419 1.00 96.06 208 GLY A C 1
ATOM 1652 O O . GLY A 1 208 ? 16.097 -11.834 -8.432 1.00 96.06 208 GLY A O 1
ATOM 1653 N N . LEU A 1 209 ? 15.891 -13.858 -9.402 1.00 95.88 209 LEU A N 1
ATOM 1654 C CA . LEU A 1 209 ? 15.221 -14.550 -8.292 1.00 95.88 209 LEU A CA 1
ATOM 1655 C C . LEU A 1 209 ? 16.146 -15.525 -7.536 1.00 95.88 209 LEU A C 1
ATOM 1657 O O . LEU A 1 209 ? 15.693 -16.543 -7.014 1.00 95.88 209 LEU A O 1
ATOM 1661 N N . GLY A 1 210 ? 17.448 -15.245 -7.497 1.00 94.50 210 GLY A N 1
ATOM 1662 C CA . GLY A 1 210 ? 18.448 -16.101 -6.847 1.00 94.50 210 GLY A CA 1
ATOM 1663 C C . GLY A 1 210 ? 18.808 -17.342 -7.649 1.00 94.50 210 GLY A C 1
ATOM 1664 O O . GLY A 1 210 ? 19.229 -18.358 -7.100 1.00 94.50 210 GLY A O 1
ATOM 1665 N N . THR A 1 211 ? 18.614 -17.280 -8.963 1.00 94.19 211 THR A N 1
ATOM 1666 C CA . THR A 1 211 ? 19.057 -18.313 -9.897 1.00 94.19 211 THR A CA 1
ATOM 1667 C C . THR A 1 211 ? 20.546 -18.141 -10.217 1.00 94.19 211 THR A C 1
ATOM 1669 O O . THR A 1 211 ? 21.067 -17.032 -10.087 1.00 94.19 211 THR A O 1
ATOM 1672 N N . PRO A 1 212 ? 21.259 -19.200 -10.647 1.00 96.12 212 PRO A N 1
ATOM 1673 C CA . PRO A 1 212 ? 22.669 -19.091 -11.025 1.00 96.12 212 PRO A CA 1
ATOM 1674 C C . PRO A 1 212 ? 22.902 -18.019 -12.099 1.00 96.12 212 PRO A C 1
ATOM 1676 O O . PRO A 1 212 ? 22.168 -17.991 -13.081 1.00 96.12 212 PRO A O 1
ATOM 1679 N N . TYR A 1 213 ? 23.938 -17.187 -11.947 1.00 96.06 213 TYR A N 1
ATOM 1680 C CA . TYR A 1 213 ? 24.340 -16.178 -12.935 1.00 96.06 213 TYR A CA 1
ATOM 1681 C C . TYR A 1 213 ? 25.112 -16.863 -14.079 1.00 96.06 213 TYR A C 1
ATOM 1683 O O . TYR A 1 213 ? 26.262 -17.279 -13.879 1.00 96.06 213 TYR A O 1
ATOM 1691 N N . PRO A 1 214 ? 24.530 -16.987 -15.289 1.00 95.56 214 PRO A N 1
ATOM 1692 C CA . PRO A 1 214 ? 25.170 -17.689 -16.397 1.00 95.56 214 PRO A CA 1
ATOM 1693 C C . PRO A 1 214 ? 26.494 -17.036 -16.809 1.00 95.56 214 PRO A C 1
ATOM 1695 O O . PRO A 1 214 ? 26.593 -15.813 -16.896 1.00 95.56 214 PRO A O 1
ATOM 1698 N N . ASN A 1 215 ? 27.509 -17.870 -17.060 1.00 95.81 215 ASN A N 1
ATOM 1699 C CA . ASN A 1 215 ? 28.840 -17.489 -17.560 1.00 95.81 215 ASN A CA 1
ATOM 1700 C C . ASN A 1 215 ? 29.602 -16.445 -16.718 1.00 95.81 215 ASN A C 1
ATOM 1702 O O . ASN A 1 215 ? 30.608 -15.901 -17.171 1.00 95.81 215 ASN A O 1
ATOM 1706 N N . ASN A 1 216 ? 29.160 -16.182 -15.487 1.00 96.50 216 ASN A N 1
ATOM 1707 C CA . ASN A 1 216 ? 29.799 -15.216 -14.606 1.00 96.50 216 ASN A CA 1
ATOM 1708 C C . ASN A 1 216 ? 31.219 -15.681 -14.201 1.00 96.50 216 ASN A C 1
ATOM 1710 O O . ASN A 1 216 ? 31.421 -16.870 -13.921 1.00 96.50 216 ASN A O 1
ATOM 1714 N N . PRO A 1 217 ? 32.214 -14.773 -14.128 1.00 95.94 217 PRO A N 1
ATOM 1715 C CA . PRO A 1 217 ? 33.579 -15.121 -13.731 1.00 95.94 217 PRO A CA 1
ATOM 1716 C C . PRO A 1 217 ? 33.701 -15.615 -12.279 1.00 95.94 217 PRO A C 1
ATOM 1718 O O . PRO A 1 217 ? 34.676 -16.297 -11.951 1.00 95.94 217 PRO A O 1
ATOM 1721 N N . ASN A 1 218 ? 32.737 -15.301 -11.412 1.00 94.75 218 ASN A N 1
ATOM 1722 C CA . ASN A 1 218 ? 32.664 -15.781 -10.038 1.00 94.75 218 ASN A CA 1
ATOM 1723 C C . ASN A 1 218 ? 31.913 -17.124 -9.971 1.00 94.75 218 ASN A C 1
ATOM 1725 O O . ASN A 1 218 ? 30.705 -17.179 -10.219 1.00 94.75 218 ASN A O 1
ATOM 1729 N N . PRO A 1 219 ? 32.582 -18.228 -9.583 1.00 91.56 219 PRO A N 1
ATOM 1730 C CA . PRO A 1 219 ? 31.928 -19.526 -9.480 1.00 91.56 219 PRO A CA 1
ATOM 1731 C C . PRO A 1 219 ? 30.799 -19.516 -8.445 1.00 91.56 219 PRO A C 1
ATOM 1733 O O . PRO A 1 219 ? 31.030 -19.206 -7.278 1.00 91.56 219 PRO A O 1
ATOM 1736 N N . GLY A 1 220 ? 29.600 -19.924 -8.866 1.00 91.69 220 GLY A N 1
ATOM 1737 C CA . GLY A 1 220 ? 28.429 -20.005 -7.990 1.00 91.69 220 GLY A CA 1
ATOM 1738 C C . GLY A 1 220 ? 27.763 -18.661 -7.695 1.00 91.69 220 GLY A C 1
ATOM 1739 O O . GLY A 1 220 ? 26.990 -18.596 -6.746 1.00 91.69 220 GLY A O 1
ATOM 1740 N N . ALA A 1 221 ? 28.059 -17.612 -8.470 1.00 95.44 221 ALA A N 1
ATOM 1741 C CA . ALA A 1 221 ? 27.292 -16.373 -8.420 1.00 95.44 221 ALA A CA 1
ATOM 1742 C C . ALA A 1 221 ? 25.810 -16.631 -8.735 1.00 95.44 221 ALA A C 1
ATOM 1744 O O . ALA A 1 221 ? 25.476 -17.468 -9.579 1.00 95.44 221 ALA A O 1
ATOM 1745 N N . GLU A 1 222 ? 24.942 -15.890 -8.060 1.00 96.06 222 GLU A N 1
ATOM 1746 C CA . GLU A 1 222 ? 23.499 -15.853 -8.288 1.00 96.06 222 GLU A CA 1
ATOM 1747 C C . GLU A 1 222 ? 23.111 -14.483 -8.856 1.00 96.06 222 GLU A C 1
ATOM 1749 O O . GLU A 1 222 ? 23.922 -13.557 -8.846 1.00 96.06 222 GLU A O 1
ATOM 1754 N N . VAL A 1 223 ? 21.886 -14.371 -9.366 1.00 96.88 223 VAL A N 1
ATOM 1755 C CA . VAL A 1 223 ? 21.275 -13.098 -9.765 1.00 96.88 223 VAL A CA 1
ATOM 1756 C C . VAL A 1 223 ? 20.177 -12.767 -8.757 1.00 96.88 223 VAL A C 1
ATOM 1758 O O . VAL A 1 223 ? 19.130 -13.416 -8.759 1.00 96.88 223 VAL A O 1
ATOM 1761 N N . ASN A 1 224 ? 20.412 -11.810 -7.861 1.00 96.56 224 ASN A N 1
ATOM 1762 C CA . ASN A 1 224 ? 19.600 -11.570 -6.663 1.00 96.56 224 ASN A CA 1
ATOM 1763 C C . ASN A 1 224 ? 18.796 -10.252 -6.700 1.00 96.56 224 ASN A C 1
ATOM 1765 O O . ASN A 1 224 ? 18.246 -9.855 -5.668 1.00 96.56 224 ASN A O 1
ATOM 1769 N N . GLY A 1 225 ? 18.693 -9.574 -7.849 1.00 97.25 225 GLY A N 1
ATOM 1770 C CA . GLY A 1 225 ? 18.090 -8.239 -7.952 1.00 97.25 225 GLY A CA 1
ATOM 1771 C C . GLY A 1 225 ? 16.687 -8.115 -7.358 1.00 97.25 225 GLY A C 1
ATOM 1772 O O . GLY A 1 225 ? 16.429 -7.184 -6.589 1.00 97.25 225 GLY A O 1
ATOM 1773 N N . MET A 1 226 ? 15.797 -9.075 -7.623 1.00 97.88 226 MET A N 1
ATOM 1774 C CA . MET A 1 226 ? 14.433 -9.040 -7.085 1.00 97.88 226 MET A CA 1
ATOM 1775 C C . MET A 1 226 ? 14.415 -9.351 -5.588 1.00 97.88 226 MET A C 1
ATOM 1777 O O . MET A 1 226 ? 13.783 -8.637 -4.811 1.00 97.88 226 MET A O 1
ATOM 1781 N N . GLN A 1 227 ? 15.150 -10.382 -5.154 1.00 97.69 227 GLN A N 1
ATOM 1782 C CA . GLN A 1 227 ? 15.229 -10.754 -3.738 1.00 97.69 227 GLN A CA 1
ATOM 1783 C C . GLN A 1 227 ? 15.759 -9.600 -2.881 1.00 97.69 227 GLN A C 1
ATOM 1785 O O . GLN A 1 227 ? 15.218 -9.331 -1.809 1.00 97.69 227 GLN A O 1
ATOM 1790 N N . ALA A 1 228 ? 16.795 -8.907 -3.354 1.00 98.25 228 ALA A N 1
ATOM 1791 C CA . ALA A 1 228 ? 17.370 -7.763 -2.667 1.00 98.25 228 ALA A CA 1
ATOM 1792 C C . ALA A 1 228 ? 16.419 -6.560 -2.643 1.00 98.25 228 ALA A C 1
ATOM 1794 O O . ALA A 1 228 ? 16.264 -5.937 -1.592 1.00 98.25 228 ALA A O 1
ATOM 1795 N N . THR A 1 229 ? 15.746 -6.273 -3.762 1.00 98.62 229 THR A N 1
ATOM 1796 C CA . THR A 1 229 ? 14.790 -5.161 -3.870 1.00 98.62 229 THR A CA 1
ATOM 1797 C C . THR A 1 229 ? 13.578 -5.373 -2.964 1.00 98.62 229 THR A C 1
ATOM 1799 O O . THR A 1 229 ? 13.238 -4.488 -2.182 1.00 98.62 229 THR A O 1
ATOM 1802 N N . MET A 1 230 ? 12.965 -6.560 -2.994 1.00 98.62 230 MET A N 1
ATOM 1803 C CA . MET A 1 230 ? 11.852 -6.895 -2.100 1.00 98.62 230 MET A CA 1
ATOM 1804 C C . MET A 1 230 ? 12.275 -6.828 -0.627 1.00 98.62 230 MET A C 1
ATOM 1806 O O . MET A 1 230 ? 11.570 -6.228 0.179 1.00 98.62 230 MET A O 1
ATOM 1810 N N . SER A 1 231 ? 13.454 -7.365 -0.281 1.00 98.62 231 SER A N 1
ATOM 1811 C CA . SER A 1 231 ? 14.003 -7.270 1.077 1.00 98.62 231 SER A CA 1
ATOM 1812 C C . SER A 1 231 ? 14.229 -5.821 1.529 1.00 98.62 231 SER A C 1
ATOM 1814 O O . SER A 1 231 ? 14.051 -5.527 2.708 1.00 98.62 231 SER A O 1
ATOM 1816 N N . ALA A 1 232 ? 14.644 -4.920 0.632 1.00 98.75 232 ALA A N 1
ATOM 1817 C CA . ALA A 1 232 ? 14.815 -3.504 0.953 1.00 98.75 232 ALA A CA 1
ATOM 1818 C C . ALA A 1 232 ? 13.467 -2.841 1.273 1.00 98.75 232 ALA A C 1
ATOM 1820 O O . ALA A 1 232 ? 13.354 -2.175 2.298 1.00 98.75 232 ALA A O 1
ATOM 1821 N N . VAL A 1 233 ? 12.434 -3.091 0.457 1.00 98.62 233 VAL A N 1
ATOM 1822 C CA . VAL A 1 233 ? 11.074 -2.582 0.706 1.00 98.62 233 VAL A CA 1
ATOM 1823 C C . VAL A 1 233 ? 10.528 -3.109 2.032 1.00 98.62 233 VAL A C 1
ATOM 1825 O O . VAL A 1 233 ? 10.118 -2.312 2.868 1.00 98.62 233 VAL A O 1
ATOM 1828 N N . GLU A 1 234 ? 10.587 -4.423 2.262 1.00 96.12 234 GLU A N 1
ATOM 1829 C CA . GLU A 1 234 ? 10.116 -5.054 3.505 1.00 96.12 234 GLU A CA 1
ATOM 1830 C C . GLU A 1 234 ? 10.845 -4.530 4.740 1.00 96.12 234 GLU A C 1
ATOM 1832 O O . GLU A 1 234 ? 10.233 -4.301 5.782 1.00 96.12 234 GLU A O 1
ATOM 1837 N N . TYR A 1 235 ? 12.158 -4.322 4.636 1.00 97.12 235 TYR A N 1
ATOM 1838 C CA . TYR A 1 235 ? 12.921 -3.725 5.720 1.00 97.12 235 TYR A CA 1
ATOM 1839 C C . TYR A 1 235 ? 12.472 -2.290 5.980 1.00 97.12 235 TYR A C 1
ATOM 1841 O O . TYR A 1 235 ? 12.271 -1.925 7.135 1.00 97.12 235 TYR A O 1
ATOM 1849 N N . THR A 1 236 ? 12.282 -1.478 4.939 1.00 97.25 236 THR A N 1
ATOM 1850 C CA . THR A 1 236 ? 11.818 -0.104 5.125 1.00 97.25 236 THR A CA 1
ATOM 1851 C C . THR A 1 236 ? 10.435 -0.070 5.767 1.00 97.25 236 THR A C 1
ATOM 1853 O O . THR A 1 236 ? 10.286 0.551 6.810 1.00 97.25 236 THR A O 1
ATOM 1856 N N . VAL A 1 237 ? 9.436 -0.773 5.235 1.00 92.12 237 VAL A N 1
ATOM 1857 C CA . VAL A 1 237 ? 8.070 -0.716 5.795 1.00 92.12 237 VAL A CA 1
ATOM 1858 C C . VAL A 1 237 ? 7.984 -1.266 7.224 1.00 92.12 237 VAL A C 1
ATOM 1860 O O . VAL A 1 237 ? 7.154 -0.812 8.002 1.00 92.12 237 VAL A O 1
ATOM 1863 N N . ALA A 1 238 ? 8.869 -2.195 7.604 1.00 85.69 238 ALA A N 1
ATOM 1864 C CA . ALA A 1 238 ? 8.930 -2.727 8.965 1.00 85.69 238 ALA A CA 1
ATOM 1865 C C . ALA A 1 238 ? 9.620 -1.791 9.976 1.00 85.69 238 ALA A C 1
ATOM 1867 O O . ALA A 1 238 ? 9.430 -1.960 11.178 1.00 85.69 238 ALA A O 1
ATOM 1868 N N . ASN A 1 239 ? 10.452 -0.849 9.517 1.00 88.56 239 ASN A N 1
ATOM 1869 C CA . ASN A 1 239 ? 11.234 0.039 10.392 1.00 88.56 239 ASN A CA 1
ATOM 1870 C C . ASN A 1 239 ? 10.811 1.512 10.300 1.00 88.56 239 ASN A C 1
ATOM 1872 O O . ASN A 1 239 ? 11.203 2.304 11.150 1.00 88.56 239 ASN A O 1
ATOM 1876 N N . TYR A 1 240 ? 10.014 1.871 9.295 1.00 89.50 240 TYR A N 1
ATOM 1877 C CA . TYR A 1 240 ? 9.582 3.232 9.020 1.00 89.50 240 TYR A CA 1
ATOM 1878 C C . TYR A 1 240 ? 8.060 3.252 8.825 1.00 89.50 240 TYR A C 1
ATOM 1880 O O . TYR A 1 240 ? 7.576 2.604 7.888 1.00 89.50 240 TYR A O 1
ATOM 1888 N N . PRO A 1 241 ? 7.292 4.000 9.642 1.00 83.00 241 PRO A N 1
ATOM 1889 C CA . PRO A 1 241 ? 5.841 4.069 9.491 1.00 83.00 241 PRO A CA 1
ATOM 1890 C C . PRO A 1 241 ? 5.463 4.512 8.069 1.00 83.00 241 PRO A C 1
ATOM 1892 O O . PRO A 1 241 ? 5.953 5.536 7.575 1.00 83.00 241 PRO A O 1
ATOM 1895 N N . THR A 1 242 ? 4.659 3.691 7.391 1.00 85.06 242 THR A N 1
ATOM 1896 C CA . THR A 1 242 ? 4.394 3.785 5.949 1.00 85.06 242 THR A CA 1
ATOM 1897 C C . THR A 1 242 ? 2.900 3.666 5.670 1.00 85.06 242 THR A C 1
ATOM 1899 O O . THR A 1 242 ? 2.257 2.734 6.149 1.00 85.06 242 THR A O 1
ATOM 1902 N N . THR A 1 243 ? 2.365 4.584 4.862 1.00 83.88 243 THR A N 1
ATOM 1903 C CA . THR A 1 243 ? 0.960 4.581 4.427 1.00 83.88 243 THR A CA 1
ATOM 1904 C C . THR A 1 243 ? 0.801 3.896 3.067 1.00 83.88 243 THR A C 1
ATOM 1906 O O . THR A 1 243 ? 0.561 2.693 2.993 1.00 83.88 243 THR A O 1
ATOM 1909 N N . GLU A 1 244 ? 0.960 4.645 1.979 1.00 90.50 244 GLU A N 1
ATOM 1910 C CA . GLU A 1 244 ? 0.861 4.172 0.601 1.00 90.50 244 GLU A CA 1
ATOM 1911 C C . GLU A 1 244 ? 2.235 3.732 0.081 1.00 90.50 244 GLU A C 1
ATOM 1913 O O . GLU A 1 244 ? 3.264 4.240 0.531 1.00 90.50 244 GLU A O 1
ATOM 1918 N N . VAL A 1 245 ? 2.276 2.818 -0.893 1.00 97.06 245 VAL A N 1
ATOM 1919 C CA . VAL A 1 245 ? 3.532 2.381 -1.525 1.00 97.06 245 VAL A CA 1
ATOM 1920 C C . VAL A 1 245 ? 3.424 2.443 -3.038 1.00 97.06 245 VAL A C 1
ATOM 1922 O O . VAL A 1 245 ? 2.651 1.708 -3.647 1.00 97.06 245 VAL A O 1
ATOM 1925 N N . PHE A 1 246 ? 4.255 3.280 -3.652 1.00 98.69 246 PHE A N 1
ATOM 1926 C CA . PHE A 1 246 ? 4.392 3.375 -5.101 1.00 98.69 246 PHE A CA 1
ATOM 1927 C C . PHE A 1 246 ? 5.750 2.845 -5.551 1.00 98.69 246 PHE A C 1
ATOM 1929 O O . PHE A 1 246 ? 6.771 3.132 -4.925 1.00 98.69 246 PHE A O 1
ATOM 1936 N N . ALA A 1 247 ? 5.779 2.131 -6.676 1.00 98.75 247 ALA A N 1
ATOM 1937 C CA . ALA A 1 247 ? 7.022 1.798 -7.366 1.00 98.75 247 ALA A CA 1
ATOM 1938 C C . ALA A 1 247 ? 7.207 2.702 -8.585 1.00 98.75 247 ALA A C 1
ATOM 1940 O O . ALA A 1 247 ? 6.305 2.839 -9.406 1.00 98.75 247 ALA A O 1
ATOM 1941 N N . HIS A 1 248 ? 8.390 3.286 -8.739 1.00 98.75 248 HIS A N 1
ATOM 1942 C CA . HIS A 1 248 ? 8.753 4.078 -9.905 1.00 98.75 248 HIS A CA 1
ATOM 1943 C C . HIS A 1 248 ? 10.084 3.613 -10.466 1.00 98.75 248 HIS A C 1
ATOM 1945 O O . HIS A 1 248 ? 11.123 3.685 -9.811 1.00 98.75 248 HIS A O 1
ATOM 1951 N N . GLY A 1 249 ? 10.046 3.167 -11.712 1.00 98.25 249 GLY A N 1
ATOM 1952 C CA . GLY A 1 249 ? 11.206 2.682 -12.425 1.00 98.25 249 GLY A CA 1
ATOM 1953 C C . GLY A 1 249 ? 11.479 3.471 -13.692 1.00 98.25 249 GLY A C 1
ATOM 1954 O O . GLY A 1 249 ? 10.559 3.722 -14.460 1.00 98.25 249 GLY A O 1
ATOM 1955 N N . THR A 1 250 ? 12.746 3.792 -13.959 1.00 97.31 250 THR A N 1
ATOM 1956 C CA . THR A 1 250 ? 13.161 4.471 -15.203 1.00 97.31 250 THR A CA 1
ATOM 1957 C C . THR A 1 250 ? 14.024 3.546 -16.054 1.00 97.31 250 THR A C 1
ATOM 1959 O O . THR A 1 250 ? 14.926 2.901 -15.529 1.00 97.31 250 THR A O 1
ATOM 1962 N N . SER A 1 251 ? 13.793 3.462 -17.369 1.00 95.88 251 SER A N 1
ATOM 1963 C CA . SER A 1 251 ? 14.565 2.585 -18.272 1.00 95.88 251 SER A CA 1
ATOM 1964 C C . SER A 1 251 ? 14.566 1.129 -17.778 1.00 95.88 251 SER A C 1
ATOM 1966 O O . SER A 1 251 ? 13.502 0.572 -17.547 1.00 95.88 251 SER A O 1
ATOM 1968 N N . ALA A 1 252 ? 15.718 0.499 -17.540 1.00 95.88 252 ALA A N 1
ATOM 1969 C CA . ALA A 1 252 ? 15.799 -0.815 -16.891 1.00 95.88 252 ALA A CA 1
ATOM 1970 C C . ALA A 1 252 ? 15.058 -0.901 -15.543 1.00 95.88 252 ALA A C 1
ATOM 1972 O O . ALA A 1 252 ? 14.459 -1.928 -15.241 1.00 95.88 252 ALA A O 1
ATOM 1973 N N . GLY A 1 253 ? 15.029 0.184 -14.768 1.00 97.94 253 GLY A N 1
ATOM 1974 C CA . GLY A 1 253 ? 14.244 0.252 -13.544 1.00 97.94 253 GLY A CA 1
ATOM 1975 C C . GLY A 1 253 ? 12.742 0.114 -13.784 1.00 97.94 253 GLY A C 1
ATOM 1976 O O . GLY A 1 253 ? 12.057 -0.369 -12.895 1.00 97.94 253 GLY A O 1
ATOM 1977 N N . SER A 1 254 ? 12.214 0.478 -14.964 1.00 97.75 254 SER A N 1
ATOM 1978 C CA . SER A 1 254 ? 10.785 0.304 -15.291 1.00 97.75 254 SER A CA 1
ATOM 1979 C C . SER A 1 254 ? 10.385 -1.174 -15.313 1.00 97.75 254 SER A C 1
ATOM 1981 O O . SER A 1 254 ? 9.363 -1.531 -14.730 1.00 97.75 254 SER A O 1
ATOM 1983 N N . VAL A 1 255 ? 11.243 -2.037 -15.879 1.00 96.81 255 VAL A N 1
ATOM 1984 C CA . VAL A 1 255 ? 11.103 -3.503 -15.832 1.00 96.81 255 VAL A CA 1
ATOM 1985 C C . VAL A 1 255 ? 11.093 -3.972 -14.381 1.00 96.81 255 VAL A C 1
ATOM 1987 O O . VAL A 1 255 ? 10.179 -4.679 -13.969 1.00 96.81 255 VAL A O 1
ATOM 1990 N N . GLY A 1 256 ? 12.063 -3.507 -13.590 1.00 97.88 256 GLY A N 1
ATOM 1991 C CA . GLY A 1 256 ? 12.151 -3.824 -12.168 1.00 97.88 256 GLY A CA 1
ATOM 1992 C C . GLY A 1 256 ? 10.915 -3.394 -11.375 1.00 97.88 256 GLY A C 1
ATOM 1993 O O . GLY A 1 256 ? 10.414 -4.172 -10.576 1.00 97.88 256 GLY A O 1
ATOM 1994 N N . ALA A 1 257 ? 10.387 -2.189 -11.605 1.00 98.62 257 ALA A N 1
ATOM 1995 C CA . ALA A 1 257 ? 9.251 -1.646 -10.859 1.00 98.62 257 ALA A CA 1
ATOM 1996 C C . ALA A 1 257 ? 7.963 -2.429 -11.142 1.00 98.62 257 ALA A C 1
ATOM 1998 O O . ALA A 1 257 ? 7.212 -2.739 -10.218 1.00 98.62 257 ALA A O 1
ATOM 1999 N N . TYR A 1 258 ? 7.746 -2.802 -12.407 1.00 98.50 258 TYR A N 1
ATOM 2000 C CA . TYR A 1 258 ? 6.659 -3.694 -12.791 1.00 98.50 258 TYR A CA 1
ATOM 2001 C C . TYR A 1 258 ? 6.824 -5.084 -12.157 1.00 98.50 258 TYR A C 1
ATOM 2003 O O . TYR A 1 258 ? 5.923 -5.554 -11.461 1.00 98.50 258 TYR A O 1
ATOM 2011 N N . ASN A 1 259 ? 7.990 -5.716 -12.321 1.00 97.81 259 ASN A N 1
ATOM 2012 C CA . ASN A 1 259 ? 8.249 -7.058 -11.791 1.00 97.81 259 ASN A CA 1
ATOM 2013 C C . ASN A 1 259 ? 8.177 -7.104 -10.256 1.00 97.81 259 ASN A C 1
ATOM 2015 O O . ASN A 1 259 ? 7.727 -8.103 -9.695 1.00 97.81 259 ASN A O 1
ATOM 2019 N N . LEU A 1 260 ? 8.573 -6.023 -9.577 1.00 98.50 260 LEU A N 1
ATOM 2020 C CA . LEU A 1 260 ? 8.482 -5.871 -8.127 1.00 98.50 260 LEU A CA 1
ATOM 2021 C C . LEU A 1 260 ? 7.026 -5.915 -7.667 1.00 98.50 260 LEU A C 1
ATOM 2023 O O . LEU A 1 260 ? 6.685 -6.703 -6.785 1.00 98.50 260 LEU A O 1
ATOM 2027 N N . ALA A 1 261 ? 6.161 -5.119 -8.300 1.00 98.06 261 ALA A N 1
ATOM 2028 C CA . ALA A 1 261 ? 4.737 -5.115 -7.994 1.00 98.06 261 ALA A CA 1
ATOM 2029 C C . ALA A 1 261 ? 4.090 -6.473 -8.295 1.00 98.06 261 ALA A C 1
ATOM 2031 O O . ALA A 1 261 ? 3.324 -6.971 -7.478 1.00 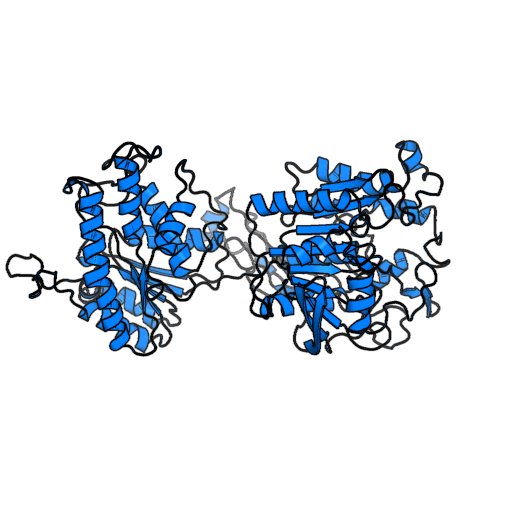98.06 261 ALA A O 1
ATOM 2032 N N . MET A 1 262 ? 4.447 -7.120 -9.412 1.00 97.19 262 MET A N 1
ATOM 2033 C CA . MET A 1 262 ? 3.958 -8.472 -9.717 1.00 97.19 262 MET A CA 1
ATOM 2034 C C . MET A 1 262 ? 4.432 -9.507 -8.688 1.00 97.19 262 MET A C 1
ATOM 2036 O O . MET A 1 262 ? 3.679 -10.415 -8.345 1.00 97.19 262 MET A O 1
ATOM 2040 N N . SER A 1 263 ? 5.663 -9.376 -8.179 1.00 96.69 263 SER A N 1
ATOM 2041 C CA . SER A 1 263 ? 6.222 -10.294 -7.177 1.00 96.69 263 SER A CA 1
ATOM 2042 C C . SER A 1 263 ? 5.517 -10.192 -5.825 1.00 96.69 263 SER A C 1
ATOM 2044 O O . SER A 1 263 ? 5.343 -11.209 -5.150 1.00 96.69 263 SER A O 1
ATOM 2046 N N . PHE A 1 264 ? 5.129 -8.977 -5.425 1.00 96.06 264 PHE A N 1
ATOM 2047 C CA . PHE A 1 264 ? 4.343 -8.734 -4.215 1.00 96.06 264 PHE A CA 1
ATOM 2048 C C . PHE A 1 264 ? 2.869 -9.116 -4.398 1.00 96.06 264 PHE A C 1
ATOM 2050 O O . PHE A 1 264 ? 2.332 -9.798 -3.531 1.00 96.06 264 PHE A O 1
ATOM 2057 N N . ALA A 1 265 ? 2.248 -8.794 -5.538 1.00 92.94 265 ALA A N 1
ATOM 2058 C CA . ALA A 1 265 ? 0.857 -9.164 -5.820 1.00 92.94 265 ALA A CA 1
ATOM 2059 C C . ALA A 1 265 ? 0.662 -10.689 -5.853 1.00 92.94 265 ALA A C 1
ATOM 2061 O O . ALA A 1 265 ? -0.310 -11.212 -5.323 1.00 92.94 265 ALA A O 1
ATOM 2062 N N . ALA A 1 266 ? 1.641 -11.442 -6.371 1.00 89.19 266 ALA A N 1
ATOM 2063 C CA . ALA A 1 266 ? 1.639 -12.908 -6.291 1.00 89.19 266 ALA A CA 1
ATOM 2064 C C . ALA A 1 266 ? 1.652 -13.460 -4.845 1.00 89.19 266 ALA A C 1
ATOM 2066 O O . ALA A 1 266 ? 1.431 -14.651 -4.643 1.00 89.19 266 ALA A O 1
ATOM 2067 N N . GLN A 1 267 ? 1.940 -12.605 -3.860 1.00 87.50 267 GLN A N 1
ATOM 2068 C CA . GLN A 1 267 ? 1.967 -12.889 -2.425 1.00 87.50 267 GLN A CA 1
ATOM 2069 C C . GLN A 1 267 ? 0.910 -12.062 -1.666 1.00 87.50 267 GLN A C 1
ATOM 2071 O O . GLN A 1 267 ? 1.082 -11.823 -0.475 1.00 87.50 267 GLN A O 1
ATOM 2076 N N . ASP A 1 268 ? -0.153 -11.623 -2.355 1.00 81.50 268 ASP A N 1
ATOM 2077 C CA . ASP A 1 268 ? -1.305 -10.889 -1.800 1.00 81.50 268 ASP A CA 1
ATOM 2078 C C . ASP A 1 268 ? -0.955 -9.517 -1.183 1.00 81.50 268 ASP A C 1
ATOM 2080 O O . ASP A 1 268 ? -1.655 -8.991 -0.321 1.00 81.50 268 ASP A O 1
ATOM 2084 N N . ILE A 1 269 ? 0.154 -8.917 -1.630 1.00 86.44 269 ILE A N 1
ATOM 2085 C CA . ILE A 1 269 ? 0.587 -7.571 -1.239 1.00 86.44 269 ILE A CA 1
ATOM 2086 C C . ILE A 1 269 ? 0.476 -6.657 -2.461 1.00 86.44 269 ILE A C 1
ATOM 2088 O O . ILE A 1 269 ? 1.262 -6.741 -3.406 1.00 86.44 269 ILE A O 1
ATOM 2092 N N . HIS A 1 270 ? -0.493 -5.748 -2.438 1.00 92.25 270 HIS A N 1
ATOM 2093 C CA . HIS A 1 270 ? -0.837 -4.910 -3.587 1.00 92.25 270 HIS A CA 1
ATOM 2094 C C . HIS A 1 270 ? -0.315 -3.492 -3.403 1.00 92.25 270 HIS A C 1
ATOM 2096 O O . HIS A 1 270 ? -0.785 -2.767 -2.535 1.00 92.25 270 HIS A O 1
ATOM 2102 N N . PHE A 1 271 ? 0.668 -3.083 -4.211 1.00 96.69 271 PHE A N 1
ATOM 2103 C CA . PHE A 1 271 ? 1.178 -1.708 -4.180 1.00 96.69 271 PHE A CA 1
ATOM 2104 C C . PHE A 1 271 ? 0.073 -0.716 -4.551 1.00 96.69 271 PHE A C 1
ATOM 2106 O O . PHE A 1 271 ? -0.805 -1.020 -5.351 1.00 96.69 271 PHE A O 1
ATOM 2113 N N . THR A 1 272 ? 0.165 0.505 -4.029 1.00 96.56 272 THR A N 1
ATOM 2114 C CA . THR A 1 272 ? -0.784 1.579 -4.336 1.00 96.56 272 THR A CA 1
ATOM 2115 C C . THR A 1 272 ? -0.755 1.956 -5.819 1.00 96.56 272 THR A C 1
ATOM 2117 O O . THR A 1 272 ? -1.786 2.269 -6.400 1.00 96.56 272 THR A O 1
ATOM 2120 N N . GLY A 1 273 ? 0.411 1.893 -6.463 1.00 98.06 273 GLY A N 1
ATOM 2121 C CA . GLY A 1 273 ? 0.514 2.052 -7.910 1.00 98.06 273 GLY A CA 1
ATOM 2122 C C . GLY A 1 273 ? 1.938 1.909 -8.434 1.00 98.06 273 GLY A C 1
ATOM 2123 O O . GLY A 1 273 ? 2.914 1.948 -7.679 1.00 98.06 273 GLY A O 1
ATOM 2124 N N . VAL A 1 274 ? 2.064 1.762 -9.752 1.00 98.81 274 VAL A N 1
ATOM 2125 C CA . VAL A 1 274 ? 3.358 1.639 -10.439 1.00 98.81 274 VAL A CA 1
ATOM 2126 C C . VAL A 1 274 ? 3.489 2.682 -11.538 1.00 98.81 274 VAL A C 1
ATOM 2128 O O . VAL A 1 274 ? 2.594 2.836 -12.363 1.00 98.81 274 VAL A O 1
ATOM 2131 N N . VAL A 1 275 ? 4.641 3.347 -11.594 1.00 98.81 275 VAL A N 1
ATOM 2132 C CA . VAL A 1 275 ? 5.066 4.199 -12.707 1.00 98.81 275 VAL A CA 1
ATOM 2133 C C . VAL A 1 275 ? 6.252 3.535 -13.406 1.00 98.81 275 VAL A C 1
ATOM 2135 O O . VAL A 1 275 ? 7.373 3.517 -12.896 1.00 98.81 275 VAL A O 1
ATOM 2138 N N . ALA A 1 276 ? 6.007 2.977 -14.585 1.00 98.38 276 ALA A N 1
ATOM 2139 C CA . ALA A 1 276 ? 7.012 2.362 -15.440 1.00 98.38 276 ALA A CA 1
ATOM 2140 C C . ALA A 1 276 ? 7.411 3.341 -16.557 1.00 98.38 276 ALA A C 1
ATOM 2142 O O . ALA A 1 276 ? 6.749 3.445 -17.589 1.00 98.38 276 ALA A O 1
ATOM 2143 N N . ASP A 1 277 ? 8.507 4.073 -16.352 1.00 97.56 277 ASP A N 1
ATOM 2144 C CA . ASP A 1 277 ? 9.033 5.060 -17.296 1.00 97.56 277 ASP A CA 1
ATOM 2145 C C . ASP A 1 277 ? 9.992 4.426 -18.314 1.00 97.56 277 ASP A C 1
ATOM 2147 O O . ASP A 1 277 ? 11.221 4.531 -18.232 1.00 97.56 277 ASP A O 1
ATOM 2151 N N . SER A 1 278 ? 9.387 3.668 -19.222 1.00 91.19 278 SER A N 1
ATOM 2152 C CA . SER A 1 278 ? 9.825 3.174 -20.534 1.00 91.19 278 SER A CA 1
ATOM 2153 C C . SER A 1 278 ? 8.818 2.091 -20.911 1.00 91.19 278 SER A C 1
ATOM 2155 O O . SER A 1 278 ? 8.618 1.154 -20.142 1.00 91.19 278 SER A O 1
ATOM 2157 N N . ILE A 1 279 ? 8.168 2.205 -22.070 1.00 92.00 279 ILE A N 1
ATOM 2158 C CA . ILE A 1 279 ? 7.097 1.275 -22.454 1.00 92.00 279 ILE A CA 1
ATOM 2159 C C . ILE A 1 279 ? 7.600 -0.175 -22.461 1.00 92.00 279 ILE A C 1
ATOM 2161 O O . ILE A 1 279 ? 8.505 -0.534 -23.220 1.00 92.00 279 ILE A O 1
ATOM 2165 N N . LEU A 1 280 ? 6.960 -1.002 -21.635 1.00 89.94 280 LEU A N 1
ATOM 2166 C CA . LEU A 1 280 ? 7.202 -2.433 -21.523 1.00 89.94 280 LEU A CA 1
ATOM 2167 C C . LEU A 1 280 ? 6.179 -3.169 -22.382 1.00 89.94 280 LEU A C 1
ATOM 2169 O O . LEU A 1 280 ? 4.995 -3.148 -22.069 1.00 89.94 280 LEU A O 1
ATOM 2173 N N . SER A 1 281 ? 6.627 -3.788 -23.473 1.00 92.19 281 SER A N 1
ATOM 2174 C CA . SER A 1 281 ? 5.741 -4.540 -24.363 1.00 92.19 281 SER A CA 1
ATOM 2175 C C . SER A 1 281 ? 6.485 -5.669 -25.077 1.00 92.19 281 SER A C 1
ATOM 2177 O O . SER A 1 281 ? 7.591 -5.435 -25.584 1.00 92.19 281 SER A O 1
ATOM 2179 N N . PRO A 1 282 ? 5.873 -6.858 -25.242 1.00 92.44 282 PRO A N 1
ATOM 2180 C CA . PRO A 1 282 ? 6.386 -7.915 -26.107 1.00 92.44 282 PRO A CA 1
ATOM 2181 C C . PRO A 1 282 ? 6.608 -7.474 -27.561 1.00 92.44 282 PRO A C 1
ATOM 2183 O O . PRO A 1 282 ? 7.471 -8.030 -28.241 1.00 92.44 282 PRO A O 1
ATOM 2186 N N . ARG A 1 283 ? 5.906 -6.439 -28.055 1.00 92.94 283 ARG A N 1
ATOM 2187 C CA . ARG A 1 283 ? 6.139 -5.895 -29.410 1.00 92.94 283 ARG A CA 1
ATOM 2188 C C . ARG A 1 283 ? 7.543 -5.306 -29.581 1.00 92.94 283 ARG A C 1
ATOM 2190 O O . ARG A 1 283 ? 8.023 -5.187 -30.709 1.00 92.94 283 ARG A O 1
ATOM 2197 N N . ALA A 1 284 ? 8.249 -4.996 -28.489 1.00 89.88 284 ALA A N 1
ATOM 2198 C CA . ALA A 1 284 ? 9.659 -4.616 -28.546 1.00 89.88 284 ALA A CA 1
ATOM 2199 C C . ALA A 1 284 ? 10.549 -5.733 -29.132 1.00 89.88 284 ALA A C 1
ATOM 2201 O O . ALA A 1 284 ? 11.563 -5.435 -29.768 1.00 89.88 284 ALA A O 1
ATOM 2202 N N . PHE A 1 285 ? 10.158 -7.010 -29.008 1.00 89.06 285 PHE A N 1
ATOM 2203 C CA . PHE A 1 285 ? 10.903 -8.136 -29.585 1.00 89.06 285 PHE A CA 1
ATOM 2204 C C . PHE A 1 285 ? 10.932 -8.117 -31.112 1.00 89.06 285 PHE A C 1
ATOM 2206 O O . PHE A 1 285 ? 11.925 -8.535 -31.709 1.00 89.06 285 PHE A O 1
ATOM 2213 N N . ASP A 1 286 ? 9.891 -7.594 -31.760 1.00 91.25 286 ASP A N 1
ATOM 2214 C CA . ASP A 1 286 ? 9.872 -7.443 -33.218 1.00 91.25 286 ASP A CA 1
ATOM 2215 C C . ASP A 1 286 ? 10.952 -6.459 -33.676 1.00 91.25 286 ASP A C 1
ATOM 2217 O O . ASP A 1 286 ? 11.656 -6.699 -34.658 1.00 91.25 286 ASP A O 1
ATOM 2221 N N . LEU A 1 287 ? 11.156 -5.390 -32.902 1.00 92.00 287 LEU A N 1
ATOM 2222 C CA . LEU A 1 287 ? 12.198 -4.403 -33.162 1.00 92.00 287 LEU A CA 1
ATOM 2223 C C . LEU A 1 287 ? 13.598 -5.011 -33.001 1.00 92.00 287 LEU A C 1
ATOM 2225 O O . LEU A 1 287 ? 14.458 -4.804 -33.858 1.00 92.00 287 LEU A O 1
ATOM 2229 N N . PHE A 1 288 ? 13.830 -5.794 -31.941 1.00 89.25 288 PHE A N 1
ATOM 2230 C CA . PHE A 1 288 ? 15.136 -6.420 -31.688 1.00 89.25 288 PHE A CA 1
ATOM 2231 C C . PHE A 1 288 ? 15.523 -7.448 -32.755 1.00 89.25 288 PHE A C 1
ATOM 2233 O O . PHE A 1 288 ? 16.699 -7.544 -33.101 1.00 89.25 288 PHE A O 1
ATOM 2240 N N . LYS A 1 289 ? 14.549 -8.154 -33.343 1.00 89.12 289 LYS A N 1
ATOM 2241 C CA . LYS A 1 289 ? 14.790 -9.081 -34.463 1.00 89.12 289 LYS A CA 1
ATOM 2242 C C . LYS A 1 289 ? 15.266 -8.364 -35.727 1.00 89.12 289 LYS A C 1
ATOM 2244 O O . LYS A 1 289 ? 16.086 -8.909 -36.465 1.00 89.12 289 LYS A O 1
ATOM 2249 N N . VAL A 1 290 ? 14.751 -7.162 -35.997 1.00 92.31 290 VAL A N 1
ATOM 2250 C CA . VAL A 1 290 ? 15.106 -6.382 -37.197 1.00 92.31 290 VAL A CA 1
ATOM 2251 C C . VAL A 1 290 ? 16.392 -5.573 -36.994 1.00 92.31 290 VAL A C 1
ATOM 2253 O O . VAL A 1 290 ? 17.172 -5.426 -37.938 1.00 92.31 290 VAL A O 1
ATOM 2256 N N . TYR A 1 291 ? 16.642 -5.087 -35.775 1.00 90.12 291 TYR A N 1
ATOM 2257 C CA . TYR A 1 291 ? 17.790 -4.238 -35.431 1.00 90.12 291 TYR A CA 1
ATOM 2258 C C . TYR A 1 291 ? 18.693 -4.837 -34.331 1.00 90.12 291 TYR A C 1
ATOM 2260 O O . TYR A 1 291 ? 18.920 -4.190 -33.302 1.00 90.12 291 TYR A O 1
ATOM 2268 N N . PRO A 1 292 ? 19.251 -6.050 -34.517 1.00 84.31 292 PRO A N 1
ATOM 2269 C CA . PRO A 1 292 ? 20.111 -6.675 -33.514 1.00 84.31 292 PRO A CA 1
ATOM 2270 C C . PRO A 1 292 ? 21.427 -5.900 -33.340 1.00 84.31 292 PRO A C 1
ATOM 2272 O O . PRO A 1 292 ? 22.046 -5.487 -34.322 1.00 84.31 292 PRO A O 1
ATOM 2275 N N . GLY A 1 293 ? 21.871 -5.712 -32.090 1.00 76.19 293 GLY A N 1
ATOM 2276 C CA . GLY A 1 293 ? 23.152 -5.062 -31.766 1.00 76.19 293 GLY A CA 1
ATOM 2277 C C . GLY A 1 293 ? 23.283 -3.609 -32.246 1.00 76.19 293 GLY A C 1
ATOM 2278 O O . GLY A 1 293 ? 24.393 -3.114 -32.437 1.00 76.19 293 GLY A O 1
ATOM 2279 N N . GLN A 1 294 ? 22.158 -2.939 -32.503 1.00 83.81 294 GLN A N 1
ATOM 2280 C CA . GLN A 1 294 ? 22.130 -1.561 -32.970 1.00 83.81 294 GLN A CA 1
ATOM 2281 C C . GLN A 1 294 ? 22.143 -0.588 -31.784 1.00 83.81 294 GLN A C 1
ATOM 2283 O O . GLN A 1 294 ? 21.420 -0.781 -30.801 1.00 83.81 294 GLN A O 1
ATOM 2288 N N . ALA A 1 295 ? 22.939 0.484 -31.905 1.00 74.38 295 ALA A N 1
ATOM 2289 C CA . ALA A 1 295 ? 23.062 1.523 -30.883 1.00 74.38 295 ALA A CA 1
ATOM 2290 C C . ALA A 1 295 ? 21.668 1.982 -30.392 1.00 74.38 295 ALA A C 1
ATOM 2292 O O . ALA A 1 295 ? 20.810 2.275 -31.228 1.00 74.38 295 ALA A O 1
ATOM 2293 N N . PRO A 1 296 ? 21.433 2.048 -29.069 1.00 85.56 296 PRO A N 1
ATOM 2294 C CA . PRO A 1 296 ? 22.444 2.080 -28.012 1.00 85.56 296 PRO A CA 1
ATOM 2295 C C . PRO A 1 296 ? 22.966 0.711 -27.546 1.00 85.56 296 PRO A C 1
ATOM 2297 O O . PRO A 1 296 ? 23.739 0.684 -26.606 1.00 85.56 296 PRO A O 1
ATOM 2300 N N . ARG A 1 297 ? 22.605 -0.423 -28.152 1.00 89.31 297 ARG A N 1
ATOM 2301 C CA . ARG A 1 297 ? 23.118 -1.746 -27.739 1.00 89.31 297 ARG A CA 1
ATOM 2302 C C . ARG A 1 297 ? 24.478 -2.046 -28.371 1.00 89.31 297 ARG A C 1
ATOM 2304 O O . ARG A 1 297 ? 24.724 -1.642 -29.508 1.00 89.31 297 ARG A O 1
ATOM 2311 N N . GLN A 1 298 ? 25.352 -2.735 -27.638 1.00 90.31 298 GLN A N 1
ATOM 2312 C CA . GLN A 1 298 ? 26.646 -3.176 -28.162 1.00 90.31 298 GLN A CA 1
ATOM 2313 C C . GLN A 1 298 ? 26.470 -4.313 -29.187 1.00 90.31 298 GLN A C 1
ATOM 2315 O O . GLN A 1 298 ? 25.497 -5.071 -29.115 1.00 90.31 298 GLN A O 1
ATOM 2320 N N . PRO A 1 299 ? 27.400 -4.474 -30.146 1.00 87.12 299 PRO A N 1
ATOM 2321 C CA . PRO A 1 299 ? 27.437 -5.663 -30.992 1.00 87.12 299 PRO A CA 1
ATOM 2322 C C . PRO A 1 299 ? 27.598 -6.930 -30.141 1.00 87.12 299 PRO A C 1
ATOM 2324 O O . PRO A 1 299 ? 28.560 -7.024 -29.393 1.00 87.12 299 PRO A O 1
ATOM 2327 N N . GLY A 1 300 ? 26.695 -7.902 -30.294 1.00 86.38 300 GLY A N 1
ATOM 2328 C CA . GLY A 1 300 ? 26.679 -9.131 -29.484 1.00 86.38 300 GLY A CA 1
ATOM 2329 C C . GLY A 1 300 ? 25.632 -9.123 -28.368 1.00 86.38 300 GLY A C 1
ATOM 2330 O O . GLY A 1 300 ? 25.222 -10.188 -27.918 1.00 86.38 300 GLY A O 1
ATOM 2331 N N . TRP A 1 301 ? 25.110 -7.949 -28.000 1.00 91.62 301 TRP A N 1
ATOM 2332 C CA . TRP A 1 301 ? 23.991 -7.845 -27.069 1.00 91.62 301 TRP A CA 1
ATOM 2333 C C . TRP A 1 301 ? 22.713 -8.441 -27.674 1.00 91.62 301 TRP A C 1
ATOM 2335 O O . TRP A 1 301 ? 22.319 -8.099 -28.797 1.00 91.62 301 TRP A O 1
ATOM 2345 N N . THR A 1 302 ? 22.041 -9.294 -26.905 1.00 90.94 302 THR A N 1
ATOM 2346 C CA . THR A 1 302 ? 20.781 -9.956 -27.262 1.00 90.94 302 THR A CA 1
ATOM 2347 C C . THR A 1 302 ? 19.786 -9.832 -26.116 1.00 90.94 302 THR A C 1
ATOM 2349 O O . THR A 1 302 ? 20.177 -9.709 -24.954 1.00 90.94 302 THR A O 1
ATOM 2352 N N . TYR A 1 303 ? 18.490 -9.858 -26.435 1.00 88.06 303 TYR A N 1
ATOM 2353 C CA . TYR A 1 303 ? 17.473 -9.889 -25.385 1.00 88.06 303 TYR A CA 1
ATOM 2354 C C . TYR A 1 303 ? 17.442 -11.264 -24.709 1.00 88.06 303 TYR A C 1
ATOM 2356 O O . TYR A 1 303 ? 17.233 -11.353 -23.508 1.00 88.06 303 TYR A O 1
ATOM 2364 N N . GLU A 1 304 ? 17.717 -12.327 -25.464 1.00 91.19 304 GLU A N 1
ATOM 2365 C CA . GLU A 1 304 ? 17.812 -13.695 -24.967 1.00 91.19 304 GLU A CA 1
ATOM 2366 C C . GLU A 1 304 ? 18.875 -13.824 -23.871 1.00 91.19 304 GLU A C 1
ATOM 2368 O O . GLU A 1 304 ? 18.580 -14.388 -22.827 1.00 91.19 304 GLU A O 1
ATOM 2373 N N . GLY A 1 305 ? 20.061 -13.224 -24.034 1.00 93.94 305 GLY A N 1
ATOM 2374 C CA . GLY A 1 305 ? 21.098 -13.258 -22.996 1.00 93.94 305 GLY A CA 1
ATOM 2375 C C . GLY A 1 305 ? 20.722 -12.495 -21.719 1.00 93.94 305 GLY A C 1
ATOM 2376 O O . GLY A 1 305 ? 21.049 -12.925 -20.613 1.00 93.94 305 GLY A O 1
ATOM 2377 N N . VAL A 1 306 ? 19.972 -11.392 -21.844 1.00 93.75 306 VAL A N 1
ATOM 2378 C CA . VAL A 1 306 ? 19.379 -10.710 -20.678 1.00 93.75 306 VAL A CA 1
ATOM 2379 C C . VAL A 1 306 ? 18.327 -11.603 -20.019 1.00 93.75 306 VAL A C 1
ATOM 2381 O O . VAL A 1 306 ? 18.325 -11.744 -18.797 1.00 93.75 306 VAL A O 1
ATOM 2384 N N . GLY A 1 307 ? 17.473 -12.241 -20.820 1.00 93.75 307 GLY A N 1
ATOM 2385 C CA . GLY A 1 307 ? 16.406 -13.104 -20.334 1.00 93.75 307 GLY A CA 1
ATOM 2386 C C . GLY A 1 307 ? 16.922 -14.355 -19.618 1.00 93.75 307 GLY A C 1
ATOM 2387 O O . GLY A 1 307 ? 16.461 -14.674 -18.525 1.00 93.75 307 GLY A O 1
ATOM 2388 N N . GLU A 1 308 ? 17.944 -15.012 -20.171 1.00 94.38 308 GLU A N 1
ATOM 2389 C CA . GLU A 1 308 ? 18.629 -16.157 -19.556 1.00 94.38 308 GLU A CA 1
ATOM 2390 C C . GLU A 1 308 ? 19.201 -15.809 -18.180 1.00 94.38 308 GLU A C 1
ATOM 2392 O O . GLU A 1 308 ? 19.109 -16.606 -17.247 1.00 94.38 308 GLU A O 1
ATOM 2397 N N . LYS A 1 309 ? 19.752 -14.601 -18.033 1.00 95.12 309 LYS A N 1
ATOM 2398 C CA . LYS A 1 309 ? 20.244 -14.102 -16.749 1.00 95.12 309 LYS A CA 1
ATOM 2399 C C . LYS A 1 309 ? 19.110 -13.824 -15.756 1.00 95.12 309 LYS A C 1
ATOM 2401 O O . LYS A 1 309 ? 19.254 -14.127 -14.576 1.00 95.12 309 LYS A O 1
ATOM 2406 N N . GLN A 1 310 ? 18.005 -13.234 -16.207 1.00 95.12 310 GLN A N 1
ATOM 2407 C CA . GLN A 1 310 ? 16.862 -12.893 -15.349 1.00 95.12 310 GLN A CA 1
ATOM 2408 C C . GLN A 1 310 ? 16.043 -14.114 -14.912 1.00 95.12 310 GLN A C 1
ATOM 2410 O O . GLN A 1 310 ? 15.342 -14.054 -13.901 1.00 95.12 310 GLN A O 1
ATOM 2415 N N . GLY A 1 311 ? 16.100 -15.215 -15.664 1.00 94.38 311 GLY A N 1
ATOM 2416 C CA . GLY A 1 311 ? 15.325 -16.417 -15.378 1.00 94.38 311 GLY A CA 1
ATOM 2417 C C . GLY A 1 311 ? 13.836 -16.197 -15.646 1.00 94.38 311 GLY A C 1
ATOM 2418 O O . GLY A 1 311 ? 13.452 -15.853 -16.760 1.00 94.38 311 GLY A O 1
ATOM 2419 N N . PHE A 1 312 ? 12.987 -16.393 -14.631 1.00 94.88 312 PHE A N 1
ATOM 2420 C CA . PHE A 1 312 ? 11.522 -16.364 -14.767 1.00 94.88 312 PHE A CA 1
ATOM 2421 C C . PHE A 1 312 ? 10.991 -15.118 -15.491 1.00 94.88 312 PHE A C 1
ATOM 2423 O O . PHE A 1 312 ? 10.212 -15.245 -16.431 1.00 94.88 312 PHE A O 1
ATOM 2430 N N . TYR A 1 313 ? 11.431 -13.925 -15.081 1.00 94.06 313 TYR A N 1
ATOM 2431 C CA . TYR A 1 313 ? 10.977 -12.664 -15.680 1.00 94.06 313 TYR A CA 1
ATOM 2432 C C . TYR A 1 313 ? 11.564 -12.397 -17.072 1.00 94.06 313 TYR A C 1
ATOM 2434 O O . TYR A 1 313 ? 11.032 -11.578 -17.818 1.00 94.06 313 TYR A O 1
ATOM 2442 N N . GLY A 1 314 ? 12.639 -13.100 -17.425 1.00 91.69 314 GLY A N 1
ATOM 2443 C CA . GLY A 1 314 ? 13.284 -13.041 -18.731 1.00 91.69 314 GLY A CA 1
ATOM 2444 C C . GLY A 1 314 ? 12.762 -14.063 -19.744 1.00 91.69 314 GLY A C 1
ATOM 2445 O O . GLY A 1 314 ? 13.134 -14.015 -20.919 1.00 91.69 314 GLY A O 1
ATOM 2446 N N . ASP A 1 315 ? 11.910 -14.999 -19.313 1.00 91.56 315 ASP A N 1
ATOM 2447 C CA . ASP A 1 315 ? 11.397 -16.082 -20.148 1.00 91.56 315 ASP A CA 1
ATOM 2448 C C . ASP A 1 315 ? 10.346 -15.566 -21.141 1.00 91.56 315 ASP A C 1
ATOM 2450 O O . ASP A 1 315 ? 9.141 -15.523 -20.881 1.00 91.56 315 ASP A O 1
ATOM 2454 N N . THR A 1 316 ? 10.814 -15.201 -22.335 1.00 86.56 316 THR A N 1
ATOM 2455 C CA . THR A 1 316 ? 9.961 -14.699 -23.424 1.00 86.56 316 THR A CA 1
ATOM 2456 C C . THR A 1 316 ? 8.866 -15.675 -23.858 1.00 86.56 316 THR A C 1
ATOM 2458 O O . THR A 1 316 ? 7.850 -15.234 -24.406 1.00 86.56 316 THR A O 1
ATOM 2461 N N . SER A 1 317 ? 9.018 -16.980 -23.592 1.00 89.44 317 SER A N 1
ATOM 2462 C CA . SER A 1 317 ? 7.991 -17.979 -23.909 1.00 89.44 317 SER A CA 1
ATOM 2463 C C . SER A 1 317 ? 6.741 -17.857 -23.033 1.00 89.44 317 SER A C 1
ATOM 2465 O O . SER A 1 317 ? 5.707 -18.412 -23.389 1.00 89.44 317 SER A O 1
ATOM 2467 N N . ARG A 1 318 ? 6.832 -17.095 -21.935 1.00 88.94 318 ARG A N 1
ATOM 2468 C CA . ARG A 1 318 ? 5.746 -16.794 -20.993 1.00 88.94 318 ARG A CA 1
ATOM 2469 C C . ARG A 1 318 ? 5.203 -15.376 -21.138 1.00 88.94 318 ARG A C 1
ATOM 2471 O O . ARG A 1 318 ? 4.457 -14.915 -20.278 1.00 88.94 318 ARG A O 1
ATOM 2478 N N . SER A 1 319 ? 5.609 -14.641 -22.173 1.00 86.94 319 SER A N 1
ATOM 2479 C CA . SER A 1 319 ? 5.210 -13.237 -22.357 1.00 86.94 319 SER A CA 1
ATOM 2480 C C . SER A 1 319 ? 3.692 -13.036 -22.459 1.00 86.94 319 SER A C 1
ATOM 2482 O O . SER A 1 319 ? 3.208 -11.955 -22.149 1.00 86.94 319 SER A O 1
ATOM 2484 N N . ASP A 1 320 ? 2.936 -14.075 -22.809 1.00 88.50 320 ASP A N 1
ATOM 2485 C CA . ASP A 1 320 ? 1.472 -14.107 -22.790 1.00 88.50 320 ASP A CA 1
ATOM 2486 C C . ASP A 1 320 ? 0.861 -14.114 -21.379 1.00 88.50 320 ASP A C 1
ATOM 2488 O O . ASP A 1 320 ? -0.329 -13.851 -21.240 1.00 88.50 320 ASP A O 1
ATOM 2492 N N . VAL A 1 321 ? 1.653 -14.384 -20.335 1.00 88.75 321 VAL A N 1
ATOM 2493 C CA . VAL A 1 321 ? 1.184 -14.426 -18.939 1.00 88.75 321 VAL A CA 1
ATOM 2494 C C . VAL A 1 321 ? 1.980 -13.546 -17.973 1.00 88.75 321 VAL A C 1
ATOM 2496 O O . VAL A 1 321 ? 1.417 -13.141 -16.960 1.00 88.75 321 VAL A O 1
ATOM 2499 N N . ILE A 1 322 ? 3.260 -13.248 -18.237 1.00 91.25 322 ILE A N 1
ATOM 2500 C CA . ILE A 1 322 ? 4.101 -12.433 -17.331 1.00 91.25 322 ILE A CA 1
ATOM 2501 C C . ILE A 1 322 ? 4.297 -10.990 -17.787 1.00 91.25 322 ILE A C 1
ATOM 2503 O O . ILE A 1 322 ? 4.690 -10.164 -16.971 1.00 91.25 322 ILE A O 1
ATOM 2507 N N . ALA A 1 323 ? 4.095 -10.683 -19.072 1.00 93.94 323 ALA A N 1
ATOM 2508 C CA . ALA A 1 323 ? 4.230 -9.312 -19.555 1.00 93.94 323 ALA A CA 1
ATOM 2509 C C . ALA A 1 323 ? 2.977 -8.491 -19.197 1.00 93.94 323 ALA A C 1
ATOM 2511 O O . ALA A 1 323 ? 1.912 -9.081 -18.978 1.00 93.94 323 ALA A O 1
ATOM 2512 N N . PRO A 1 324 ? 3.068 -7.145 -19.183 1.00 95.81 324 PRO A N 1
ATOM 2513 C CA . PRO A 1 324 ? 1.938 -6.279 -18.862 1.00 95.81 324 PRO A CA 1
ATOM 2514 C C . PRO A 1 324 ? 0.664 -6.619 -19.633 1.00 95.81 324 PRO A C 1
ATOM 2516 O O . PRO A 1 324 ? -0.373 -6.818 -19.012 1.00 95.81 324 PRO A O 1
ATOM 2519 N N . GLU A 1 325 ? 0.747 -6.768 -20.957 1.00 96.19 325 GLU A N 1
ATOM 2520 C CA . GLU A 1 325 ? -0.404 -7.115 -21.792 1.00 96.19 325 GLU A CA 1
ATOM 2521 C C . GLU A 1 325 ? -1.051 -8.433 -21.362 1.00 96.19 325 GLU A C 1
ATOM 2523 O O . GLU A 1 325 ? -2.250 -8.471 -21.116 1.00 96.19 325 GLU A O 1
ATOM 2528 N N . GLY A 1 326 ? -0.259 -9.492 -21.172 1.00 94.94 326 GLY A N 1
ATOM 2529 C CA . GLY A 1 326 ? -0.776 -10.799 -20.763 1.00 94.94 326 GLY A CA 1
ATOM 2530 C C . GLY A 1 326 ? -1.491 -10.776 -19.409 1.00 94.94 326 GLY A C 1
ATOM 2531 O O . GLY A 1 326 ? -2.536 -11.402 -19.239 1.00 94.94 326 GLY A O 1
ATOM 2532 N N . ARG A 1 327 ? -0.962 -10.013 -18.442 1.00 94.75 327 ARG A N 1
ATOM 2533 C CA . ARG A 1 327 ? -1.580 -9.857 -17.114 1.00 94.75 327 ARG A CA 1
ATOM 2534 C C . ARG A 1 327 ? -2.879 -9.057 -17.179 1.00 94.75 327 ARG A C 1
ATOM 2536 O O . ARG A 1 327 ? -3.865 -9.460 -16.570 1.00 94.75 327 ARG A O 1
ATOM 2543 N N . ILE A 1 328 ? -2.886 -7.953 -17.922 1.00 96.12 328 ILE A N 1
ATOM 2544 C CA . ILE A 1 328 ? -4.063 -7.090 -18.069 1.00 96.12 328 ILE A CA 1
ATOM 2545 C C . ILE A 1 328 ? -5.169 -7.817 -18.850 1.00 96.12 328 ILE A C 1
ATOM 2547 O O . ILE A 1 328 ? -6.323 -7.796 -18.430 1.00 96.12 328 ILE A O 1
ATOM 2551 N N . ASP A 1 329 ? -4.826 -8.538 -19.922 1.00 95.50 329 ASP A N 1
ATOM 2552 C CA . ASP A 1 329 ? -5.765 -9.384 -20.675 1.00 95.50 329 ASP A CA 1
ATOM 2553 C C . ASP A 1 329 ? -6.360 -10.505 -19.804 1.00 95.50 329 ASP A C 1
ATOM 2555 O O . ASP A 1 329 ? -7.510 -10.909 -19.997 1.00 95.50 329 ASP A O 1
ATOM 2559 N N . ALA A 1 330 ? -5.599 -10.993 -18.817 1.00 93.69 330 ALA A N 1
ATOM 2560 C CA . ALA A 1 330 ? -6.073 -11.945 -17.814 1.00 93.69 330 ALA A CA 1
ATOM 2561 C C . ALA A 1 330 ? -6.948 -11.306 -16.716 1.00 93.69 330 ALA A C 1
ATOM 2563 O O . ALA A 1 330 ? -7.442 -12.023 -15.846 1.00 93.69 330 ALA A O 1
ATOM 2564 N N . GLY A 1 331 ? -7.174 -9.990 -16.769 1.00 94.00 331 GLY A N 1
ATOM 2565 C CA . GLY A 1 331 ? -8.046 -9.257 -15.856 1.00 94.00 331 GLY A CA 1
ATOM 2566 C C . GLY A 1 331 ? -7.356 -8.700 -14.616 1.00 94.00 331 GLY A C 1
ATOM 2567 O O . GLY A 1 331 ? -8.057 -8.330 -13.685 1.00 94.00 331 GLY A O 1
ATOM 2568 N N . PHE A 1 332 ? -6.022 -8.633 -14.580 1.00 94.12 332 PHE A N 1
ATOM 2569 C CA . PHE A 1 332 ? -5.312 -7.997 -13.470 1.00 94.12 332 PHE A CA 1
ATOM 2570 C C . PHE A 1 332 ? -5.742 -6.530 -13.339 1.00 94.12 332 PHE A C 1
ATOM 2572 O O . PHE A 1 332 ? -5.588 -5.778 -14.294 1.00 94.12 332 PHE A O 1
ATOM 2579 N N . ASP A 1 333 ? -6.279 -6.137 -12.186 1.00 93.81 333 ASP A N 1
ATOM 2580 C CA . ASP A 1 333 ? -6.687 -4.762 -11.857 1.00 93.81 333 ASP A CA 1
ATOM 2581 C C . ASP A 1 333 ? -6.323 -4.355 -10.411 1.00 93.81 333 ASP A C 1
ATOM 2583 O O . ASP A 1 333 ? -6.560 -3.221 -10.002 1.00 93.81 333 ASP A O 1
ATOM 2587 N N . GLU A 1 334 ? -5.665 -5.246 -9.662 1.00 88.75 334 GLU A N 1
ATOM 2588 C CA . GLU A 1 334 ? -5.361 -5.097 -8.230 1.00 88.75 334 GLU A CA 1
ATOM 2589 C C . GLU A 1 334 ? -4.296 -4.024 -7.936 1.00 88.75 334 GLU A C 1
ATOM 2591 O O . GLU A 1 334 ? -4.234 -3.490 -6.830 1.00 88.75 334 GLU A O 1
ATOM 2596 N N . VAL A 1 335 ? -3.443 -3.702 -8.918 1.00 96.19 335 VAL A N 1
ATOM 2597 C CA . VAL A 1 335 ? -2.430 -2.637 -8.821 1.00 96.19 335 VAL A CA 1
ATOM 2598 C C . VAL A 1 335 ? -2.514 -1.742 -10.060 1.00 96.19 335 VAL A C 1
ATOM 2600 O O . VAL A 1 335 ? -2.179 -2.201 -11.155 1.00 96.19 335 VAL A O 1
ATOM 2603 N N . PRO A 1 336 ? -2.892 -0.457 -9.928 1.00 97.88 336 PRO A N 1
ATOM 2604 C CA . PRO A 1 336 ? -2.866 0.500 -11.031 1.00 97.88 336 PRO A CA 1
ATOM 2605 C C . PRO A 1 336 ? -1.463 0.635 -11.641 1.00 97.88 336 PRO A C 1
ATOM 2607 O O . PRO A 1 336 ? -0.461 0.755 -10.928 1.00 97.88 336 PRO A O 1
ATOM 2610 N N . LEU A 1 337 ? -1.378 0.667 -12.976 1.00 98.62 337 LEU A N 1
ATOM 2611 C CA . LEU A 1 337 ? -0.104 0.698 -13.710 1.00 98.62 337 LEU A CA 1
ATOM 2612 C C . LEU A 1 337 ? -0.095 1.867 -14.695 1.00 98.62 337 LEU A C 1
ATOM 2614 O O . LEU A 1 337 ? -0.937 1.920 -15.586 1.00 98.62 337 LEU A O 1
ATOM 2618 N N . LEU A 1 338 ? 0.881 2.764 -14.585 1.00 98.75 338 LEU A N 1
ATOM 2619 C CA . LEU A 1 338 ? 1.137 3.820 -15.558 1.00 98.75 338 LEU A CA 1
ATOM 2620 C C . LEU A 1 338 ? 2.430 3.526 -16.315 1.00 98.75 338 LEU A C 1
ATOM 2622 O O . LEU A 1 338 ? 3.517 3.532 -15.739 1.00 98.75 338 LEU A O 1
ATOM 2626 N N . PHE A 1 339 ? 2.320 3.350 -17.626 1.00 98.50 339 PHE A N 1
ATOM 2627 C CA . PHE A 1 339 ? 3.463 3.204 -18.520 1.00 98.50 339 PHE A CA 1
ATOM 2628 C C . PHE A 1 339 ? 3.719 4.514 -19.255 1.00 98.50 339 PHE A C 1
ATOM 2630 O O . PHE A 1 339 ? 2.862 5.001 -19.992 1.00 98.50 339 PHE A O 1
ATOM 2637 N N . VAL A 1 340 ? 4.907 5.081 -19.079 1.00 98.25 340 VAL A N 1
ATOM 2638 C CA . VAL A 1 340 ? 5.316 6.344 -19.702 1.00 98.25 340 VAL A CA 1
ATOM 2639 C C . VAL A 1 340 ? 6.421 6.067 -20.714 1.00 98.25 340 VAL A C 1
ATOM 2641 O O . VAL A 1 340 ? 7.316 5.260 -20.474 1.00 98.25 340 VAL A O 1
ATOM 2644 N N . GLY A 1 341 ? 6.376 6.721 -21.870 1.00 96.81 341 GLY A N 1
ATOM 2645 C CA . GLY A 1 341 ? 7.465 6.661 -22.838 1.00 96.81 341 GLY A CA 1
ATOM 2646 C C . GLY A 1 341 ? 7.365 7.746 -23.895 1.00 96.81 341 GLY A C 1
ATOM 2647 O O . GLY A 1 341 ? 6.343 8.414 -24.023 1.00 96.81 341 GLY A O 1
ATOM 2648 N N . GLY A 1 342 ? 8.447 7.942 -24.644 1.00 97.12 342 GLY A N 1
ATOM 2649 C CA . GLY A 1 342 ? 8.528 8.938 -25.705 1.00 97.12 342 GLY A CA 1
ATOM 2650 C C . GLY A 1 342 ? 8.506 8.323 -27.101 1.00 97.12 342 GLY A C 1
ATOM 2651 O O . GLY A 1 342 ? 9.132 7.293 -27.357 1.00 97.12 342 GLY A O 1
ATOM 2652 N N . THR A 1 343 ? 7.855 8.989 -28.058 1.00 96.94 343 THR A N 1
ATOM 2653 C CA . THR A 1 343 ? 7.853 8.535 -29.461 1.00 96.94 343 THR A CA 1
ATOM 2654 C C . THR A 1 343 ? 9.192 8.768 -30.175 1.00 96.94 343 THR A C 1
ATOM 2656 O O . THR A 1 343 ? 9.334 8.387 -31.336 1.00 96.94 343 THR A O 1
ATOM 2659 N N . GLN A 1 344 ? 10.153 9.443 -29.532 1.00 96.19 344 GLN A N 1
ATOM 2660 C CA . GLN A 1 344 ? 11.515 9.675 -30.029 1.00 96.19 344 GLN A CA 1
ATOM 2661 C C . GLN A 1 344 ? 12.570 9.004 -29.134 1.00 96.19 344 GLN A C 1
ATOM 2663 O O . GLN A 1 344 ? 13.686 9.507 -28.973 1.00 96.19 344 GLN A O 1
ATOM 2668 N N . ASP A 1 345 ? 12.231 7.866 -28.527 1.00 95.50 345 ASP A N 1
ATOM 2669 C CA . ASP A 1 345 ? 13.152 7.127 -27.669 1.00 95.50 345 ASP A CA 1
ATOM 2670 C C . ASP A 1 345 ? 14.119 6.237 -28.496 1.00 95.50 345 ASP A C 1
ATOM 2672 O O . ASP A 1 345 ? 13.694 5.368 -29.269 1.00 95.50 345 ASP A O 1
ATOM 2676 N N . PRO A 1 346 ? 15.454 6.443 -28.407 1.00 92.88 346 PRO A N 1
ATOM 2677 C CA . PRO A 1 346 ? 16.441 5.641 -29.139 1.00 92.88 346 PRO A CA 1
ATOM 2678 C C . PRO A 1 346 ? 16.407 4.149 -28.791 1.00 92.88 346 PRO A C 1
ATOM 2680 O O . PRO A 1 346 ? 16.818 3.335 -29.619 1.00 92.88 346 PRO A O 1
ATOM 2683 N N . PHE A 1 347 ? 15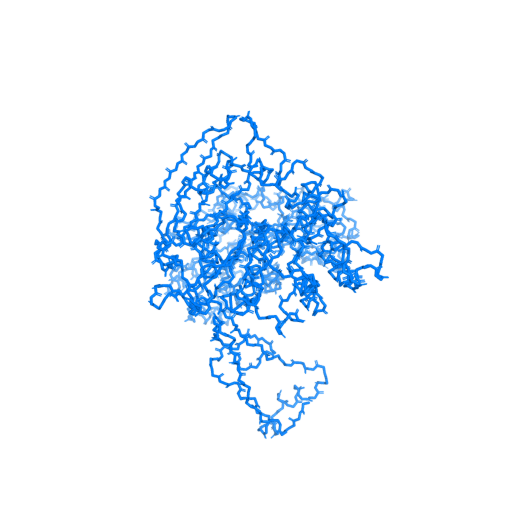.893 3.757 -27.623 1.00 91.75 347 PHE A N 1
ATOM 2684 C CA . PHE A 1 347 ? 15.801 2.353 -27.223 1.00 91.75 347 PHE A CA 1
ATOM 2685 C C . PHE A 1 347 ? 14.716 1.569 -27.969 1.00 91.75 347 PHE A C 1
ATOM 2687 O O . PHE A 1 347 ? 14.858 0.345 -28.071 1.00 91.75 347 PHE A O 1
ATOM 2694 N N . CYS A 1 348 ? 13.730 2.259 -28.555 1.00 93.31 348 CYS A N 1
ATOM 2695 C CA . CYS A 1 348 ? 12.775 1.722 -29.533 1.00 93.31 348 CYS A CA 1
ATOM 2696 C C . CYS A 1 348 ? 13.123 2.107 -30.977 1.00 93.31 348 CYS A C 1
ATOM 2698 O O . CYS A 1 348 ? 12.283 1.993 -31.861 1.00 93.31 348 CYS A O 1
ATOM 2700 N N . PHE A 1 349 ? 14.365 2.520 -31.255 1.00 94.00 349 PHE A N 1
ATOM 2701 C CA . PHE A 1 349 ? 14.861 2.752 -32.616 1.00 94.00 349 PHE A CA 1
ATOM 2702 C C . PHE A 1 349 ? 14.060 3.797 -33.408 1.00 94.00 349 PHE A C 1
ATOM 2704 O O . PHE A 1 349 ? 13.884 3.658 -34.623 1.00 94.00 349 PHE A O 1
ATOM 2711 N N . TRP A 1 350 ? 13.568 4.853 -32.749 1.00 93.38 350 TRP A N 1
ATOM 2712 C CA . TRP A 1 350 ? 12.795 5.914 -33.415 1.00 93.38 350 TRP A CA 1
ATOM 2713 C C . TRP A 1 350 ? 13.528 6.551 -34.607 1.00 93.38 350 TRP A C 1
ATOM 2715 O O . TRP A 1 350 ? 12.905 7.041 -35.545 1.00 93.38 350 TRP A O 1
ATOM 2725 N N . ASN A 1 351 ? 14.862 6.573 -34.549 1.00 92.62 351 ASN A N 1
ATOM 2726 C CA . ASN A 1 351 ? 15.740 7.192 -35.537 1.00 92.62 351 ASN A CA 1
ATOM 2727 C C . ASN A 1 351 ? 16.051 6.275 -36.733 1.00 92.62 351 ASN A C 1
ATOM 2729 O O . ASN A 1 351 ? 16.783 6.682 -37.638 1.00 92.62 351 ASN A O 1
ATOM 2733 N N . LEU A 1 352 ? 15.525 5.051 -36.739 1.00 94.94 352 LEU A N 1
ATOM 2734 C CA . LEU A 1 352 ? 15.625 4.105 -37.844 1.00 94.94 352 LEU A CA 1
ATOM 2735 C C . LEU A 1 352 ? 14.296 4.037 -38.607 1.00 94.94 352 LEU A C 1
ATOM 2737 O O . LEU A 1 352 ? 13.262 4.466 -38.091 1.00 94.94 352 LEU A O 1
ATOM 2741 N N . PRO A 1 353 ? 14.294 3.513 -39.847 1.00 96.56 353 PRO A N 1
ATOM 2742 C CA . PRO A 1 353 ? 13.047 3.251 -40.555 1.00 96.56 353 PRO A CA 1
ATOM 2743 C C . PRO A 1 353 ? 12.079 2.414 -39.699 1.00 96.56 353 PRO A C 1
ATOM 2745 O O . PRO A 1 353 ? 12.533 1.556 -38.943 1.00 96.56 353 PRO A O 1
ATOM 2748 N N . PRO A 1 354 ? 10.758 2.619 -39.808 1.00 97.25 354 PRO A N 1
ATOM 2749 C CA . PRO A 1 354 ? 9.807 1.721 -39.172 1.00 97.25 354 PRO A CA 1
ATOM 2750 C C . PRO A 1 354 ? 9.969 0.286 -39.689 1.00 97.25 354 PRO A C 1
ATOM 2752 O O . PRO A 1 354 ? 10.144 0.086 -40.898 1.00 97.25 354 PRO A O 1
ATOM 2755 N N . ILE A 1 355 ? 9.892 -0.708 -38.799 1.00 96.88 355 ILE A N 1
ATOM 2756 C CA . ILE A 1 355 ? 9.841 -2.122 -39.204 1.00 96.88 355 ILE A CA 1
ATOM 2757 C C . ILE A 1 355 ? 8.600 -2.384 -40.083 1.00 96.88 355 ILE A C 1
ATOM 2759 O O . ILE A 1 355 ? 7.643 -1.607 -40.020 1.00 96.88 355 ILE A O 1
ATOM 2763 N N . PRO A 1 356 ? 8.572 -3.436 -40.926 1.00 97.50 356 PRO A N 1
ATOM 2764 C CA . PRO A 1 356 ? 7.464 -3.676 -41.857 1.00 97.50 356 PRO A CA 1
ATOM 2765 C C . PRO A 1 356 ? 6.072 -3.680 -41.208 1.00 97.50 356 PRO A C 1
ATOM 2767 O O . PRO A 1 356 ? 5.123 -3.143 -41.781 1.00 97.50 356 PRO A O 1
ATOM 2770 N N . GLU A 1 357 ? 5.960 -4.246 -40.011 1.00 96.25 357 GLU A N 1
ATOM 2771 C CA . GLU A 1 357 ? 4.748 -4.323 -39.199 1.00 96.25 357 GLU A CA 1
ATOM 2772 C C . GLU A 1 357 ? 4.286 -2.920 -38.776 1.00 96.25 357 GLU A C 1
ATOM 2774 O O . GLU A 1 357 ? 3.156 -2.523 -39.070 1.00 96.25 357 GLU A O 1
ATOM 2779 N N . ALA A 1 358 ? 5.195 -2.126 -38.201 1.00 97.12 358 ALA A N 1
ATOM 2780 C CA . ALA A 1 358 ? 4.957 -0.736 -37.816 1.00 97.12 358 ALA A CA 1
ATOM 2781 C C . ALA A 1 358 ? 4.571 0.132 -39.026 1.00 97.12 358 ALA A C 1
ATOM 2783 O O . ALA A 1 358 ? 3.562 0.835 -39.003 1.00 97.12 358 ALA A O 1
ATOM 2784 N N . ALA A 1 359 ? 5.314 0.013 -40.132 1.00 97.44 359 ALA A N 1
ATOM 2785 C CA . ALA A 1 359 ? 5.043 0.733 -41.374 1.00 97.44 359 ALA A CA 1
ATOM 2786 C C . ALA A 1 359 ? 3.661 0.389 -41.953 1.00 97.44 359 ALA A C 1
ATOM 2788 O O . ALA A 1 359 ? 2.956 1.275 -42.438 1.00 97.44 359 ALA A O 1
ATOM 2789 N N . THR A 1 360 ? 3.261 -0.885 -41.885 1.00 97.50 360 THR A N 1
ATOM 2790 C CA . THR A 1 360 ? 1.938 -1.351 -42.330 1.00 97.50 360 THR A CA 1
ATOM 2791 C C . THR A 1 360 ? 0.821 -0.771 -41.464 1.00 97.50 360 THR A C 1
ATOM 2793 O O . THR A 1 360 ? -0.231 -0.411 -41.991 1.00 97.50 360 THR A O 1
ATOM 2796 N N . ALA A 1 361 ? 1.062 -0.629 -40.159 1.00 96.56 361 ALA A N 1
ATOM 2797 C CA . ALA A 1 361 ? 0.145 0.014 -39.222 1.00 96.56 361 ALA A CA 1
ATOM 2798 C C . ALA A 1 361 ? 0.148 1.556 -39.312 1.00 96.56 361 ALA A C 1
ATOM 2800 O O . ALA A 1 361 ? -0.695 2.203 -38.697 1.00 96.56 361 ALA A O 1
ATOM 2801 N N . GLY A 1 362 ? 1.060 2.157 -40.086 1.00 97.44 362 GLY A N 1
ATOM 2802 C CA . GLY A 1 362 ? 1.217 3.611 -40.167 1.00 97.44 362 GLY A CA 1
ATOM 2803 C C . GLY A 1 362 ? 1.844 4.234 -38.916 1.00 97.44 362 GLY A C 1
ATOM 2804 O O . GLY A 1 362 ? 1.637 5.418 -38.670 1.00 97.44 362 GLY A O 1
ATOM 2805 N N . LEU A 1 363 ? 2.593 3.441 -38.148 1.00 97.44 363 LEU A N 1
ATOM 2806 C CA . LEU A 1 363 ? 3.228 3.814 -36.885 1.00 97.44 363 LEU A CA 1
ATOM 2807 C C . LEU A 1 363 ? 4.752 3.908 -37.046 1.00 97.44 363 LEU A C 1
ATOM 2809 O O . LEU A 1 363 ? 5.351 3.234 -37.891 1.00 97.44 363 LEU A O 1
ATOM 2813 N N . ASN A 1 364 ? 5.401 4.714 -36.208 1.00 96.94 364 ASN A N 1
ATOM 2814 C CA . ASN A 1 364 ? 6.839 4.598 -35.972 1.00 96.94 364 ASN A CA 1
ATOM 2815 C C . ASN A 1 364 ? 7.154 3.419 -35.025 1.00 96.94 364 ASN A C 1
ATOM 2817 O O . ASN A 1 364 ? 6.254 2.790 -34.471 1.00 96.94 364 ASN A O 1
ATOM 2821 N N . ASN A 1 365 ? 8.437 3.100 -34.833 1.00 96.69 365 ASN A N 1
ATOM 2822 C CA . ASN A 1 365 ? 8.846 1.944 -34.024 1.00 96.69 365 ASN A CA 1
ATOM 2823 C C . ASN A 1 365 ? 8.424 2.042 -32.542 1.00 96.69 365 ASN A C 1
ATOM 2825 O O . ASN A 1 365 ? 8.051 1.038 -31.940 1.00 96.69 365 ASN A O 1
ATOM 2829 N N . CYS A 1 366 ? 8.440 3.238 -31.957 1.00 97.12 366 CYS A N 1
ATOM 2830 C CA . CYS A 1 366 ? 8.056 3.467 -30.563 1.00 97.12 366 CYS A CA 1
ATOM 2831 C C . CYS A 1 366 ? 6.536 3.436 -30.374 1.00 97.12 366 CYS A C 1
ATOM 2833 O O . CYS A 1 366 ? 6.031 2.873 -29.408 1.00 97.12 366 CYS A O 1
ATOM 2835 N N . GLU A 1 367 ? 5.793 3.983 -31.337 1.00 97.44 367 GLU A N 1
ATOM 2836 C CA . GLU A 1 367 ? 4.337 3.837 -31.415 1.00 97.44 367 GLU A CA 1
ATOM 2837 C C . GLU A 1 367 ? 3.933 2.369 -31.565 1.00 97.44 367 GLU A C 1
ATOM 2839 O O . GLU A 1 367 ? 3.045 1.911 -30.855 1.00 97.44 367 GLU A O 1
ATOM 2844 N N . TRP A 1 368 ? 4.627 1.607 -32.415 1.00 97.31 368 TRP A N 1
ATOM 2845 C CA . TRP A 1 368 ? 4.405 0.169 -32.561 1.00 97.31 368 TRP A CA 1
ATOM 2846 C C . TRP A 1 368 ? 4.599 -0.593 -31.248 1.00 97.31 368 TRP A C 1
ATOM 2848 O O . TRP A 1 368 ? 3.740 -1.402 -30.890 1.00 97.31 368 TRP A O 1
ATOM 2858 N N . ALA A 1 369 ? 5.691 -0.312 -30.527 1.00 95.81 369 ALA A N 1
ATOM 2859 C CA . ALA A 1 369 ? 5.972 -0.938 -29.239 1.00 95.81 369 ALA A CA 1
ATOM 2860 C C . ALA A 1 369 ? 4.868 -0.647 -28.208 1.00 95.81 369 ALA A C 1
ATOM 2862 O O . ALA A 1 369 ? 4.427 -1.558 -27.524 1.00 95.81 369 ALA A O 1
ATOM 2863 N N . ALA A 1 370 ? 4.365 0.588 -28.133 1.00 97.19 370 ALA A N 1
ATOM 2864 C CA . ALA A 1 370 ? 3.302 0.949 -27.191 1.00 97.19 370 ALA A CA 1
ATOM 2865 C C . ALA A 1 370 ? 1.913 0.440 -27.578 1.00 97.19 370 ALA A C 1
ATOM 2867 O O . ALA A 1 370 ? 1.063 0.251 -26.711 1.00 97.19 370 ALA A O 1
ATOM 2868 N N . GLN A 1 371 ? 1.666 0.225 -28.869 1.00 97.12 371 GLN A N 1
ATOM 2869 C CA . GLN A 1 371 ? 0.321 -0.035 -29.365 1.00 97.12 371 GLN A CA 1
ATOM 2870 C C . GLN A 1 371 ? -0.298 -1.315 -28.781 1.00 97.12 371 GLN A C 1
ATOM 2872 O O . GLN A 1 371 ? -1.498 -1.329 -28.546 1.00 97.12 371 GLN A O 1
ATOM 2877 N N . GLY A 1 372 ? 0.491 -2.358 -28.489 1.00 94.06 372 GLY A N 1
ATOM 2878 C CA . GLY A 1 372 ? -0.032 -3.588 -27.870 1.00 94.06 372 GLY A CA 1
ATOM 2879 C C . GLY A 1 372 ? -0.661 -3.340 -26.501 1.00 94.06 372 GLY A C 1
ATOM 2880 O O . GLY A 1 372 ? -1.785 -3.765 -26.238 1.00 94.06 372 GLY A O 1
ATOM 2881 N N . LEU A 1 373 ? 0.030 -2.566 -25.674 1.00 96.38 373 LEU A N 1
ATOM 2882 C CA . LEU A 1 373 ? -0.433 -2.198 -24.347 1.00 96.38 373 LEU A CA 1
ATOM 2883 C C . LEU A 1 373 ? -1.617 -1.226 -24.388 1.00 96.38 373 LEU A C 1
ATOM 2885 O O . LEU A 1 373 ? -2.560 -1.382 -23.619 1.00 96.38 373 LEU A O 1
ATOM 2889 N N . ILE A 1 374 ? -1.615 -0.278 -25.333 1.00 97.50 374 ILE A N 1
ATOM 2890 C CA . ILE A 1 374 ? -2.759 0.617 -25.577 1.00 97.50 374 ILE A CA 1
ATOM 2891 C C . ILE A 1 374 ? -4.014 -0.191 -25.932 1.00 97.50 374 ILE A C 1
ATOM 2893 O O . ILE A 1 374 ? -5.079 0.062 -25.372 1.00 97.50 374 ILE A O 1
ATOM 2897 N N . ASP A 1 375 ? -3.886 -1.156 -26.848 1.00 96.88 375 ASP A N 1
ATOM 2898 C CA . ASP A 1 375 ? -5.001 -1.998 -27.293 1.00 96.88 375 ASP A CA 1
ATOM 2899 C C . ASP A 1 375 ? -5.567 -2.823 -26.122 1.00 96.88 375 ASP A C 1
ATOM 2901 O O . ASP A 1 375 ? -6.782 -2.883 -25.936 1.00 96.88 375 ASP A O 1
ATOM 2905 N N . THR A 1 376 ? -4.677 -3.409 -25.318 1.00 95.94 376 THR A N 1
ATOM 2906 C CA . THR A 1 376 ? -5.006 -4.265 -24.167 1.00 95.94 376 THR A CA 1
ATOM 2907 C C . THR A 1 376 ? -5.734 -3.489 -23.066 1.00 95.94 376 THR A C 1
ATOM 2909 O O . THR A 1 376 ? -6.820 -3.871 -22.635 1.00 95.94 376 THR A O 1
ATOM 2912 N N . ILE A 1 377 ? -5.198 -2.333 -22.666 1.00 97.50 377 ILE A N 1
ATOM 2913 C CA . ILE A 1 377 ? -5.816 -1.470 -21.647 1.00 97.50 377 ILE A CA 1
ATOM 2914 C C . ILE A 1 377 ? -7.189 -0.975 -22.107 1.00 97.50 377 ILE A C 1
ATOM 2916 O O . ILE A 1 377 ? -8.142 -0.975 -21.333 1.00 97.50 377 ILE A O 1
ATOM 2920 N N . ALA A 1 378 ? -7.327 -0.593 -23.380 1.00 97.06 378 ALA A N 1
ATOM 2921 C CA . ALA A 1 378 ? -8.609 -0.153 -23.926 1.00 97.06 378 ALA A CA 1
ATOM 2922 C C . ALA A 1 378 ? -9.663 -1.276 -23.979 1.00 97.06 378 ALA A C 1
ATOM 2924 O O . ALA A 1 378 ? -10.862 -0.985 -24.024 1.00 97.06 378 ALA A O 1
ATOM 2925 N N . ALA A 1 379 ? -9.235 -2.541 -24.005 1.00 96.62 379 ALA A N 1
ATOM 2926 C CA . ALA A 1 379 ? -10.120 -3.699 -23.997 1.00 96.62 379 ALA A CA 1
ATOM 2927 C C . ALA A 1 379 ? -10.617 -4.066 -22.587 1.00 96.62 379 ALA A C 1
ATOM 2929 O O . ALA A 1 379 ? -11.701 -4.642 -22.472 1.00 96.62 379 ALA A O 1
ATOM 2930 N N . GLN A 1 380 ? -9.877 -3.709 -21.533 1.00 94.06 380 GLN A N 1
ATOM 2931 C CA . GLN A 1 380 ? -10.272 -3.942 -20.144 1.00 94.06 380 GLN A CA 1
ATOM 2932 C C . GLN A 1 380 ? -11.307 -2.886 -19.690 1.00 94.06 380 GLN A C 1
ATOM 2934 O O . GLN A 1 380 ? -11.015 -1.685 -19.672 1.00 94.06 380 GLN A O 1
ATOM 2939 N N . PRO A 1 381 ? -12.541 -3.281 -19.320 1.00 89.38 381 PRO A N 1
ATOM 2940 C CA . PRO A 1 381 ? -13.550 -2.341 -18.834 1.00 89.38 381 PRO A CA 1
ATOM 2941 C C . PRO A 1 381 ? -13.089 -1.640 -17.555 1.00 89.38 381 PRO A C 1
ATOM 2943 O O . PRO A 1 381 ? -12.651 -2.307 -16.629 1.00 89.38 381 PRO A O 1
ATOM 2946 N N . ALA A 1 382 ? -13.232 -0.311 -17.499 1.00 89.56 382 ALA A N 1
ATOM 2947 C CA . ALA A 1 382 ? -12.821 0.500 -16.346 1.00 89.56 382 ALA A CA 1
ATOM 2948 C C . ALA A 1 382 ? -11.370 0.233 -15.892 1.00 89.56 382 ALA A C 1
ATOM 2950 O O . ALA A 1 382 ? -11.090 0.245 -14.699 1.00 89.56 382 ALA A O 1
ATOM 2951 N N . SER A 1 383 ? -10.465 -0.010 -16.852 1.0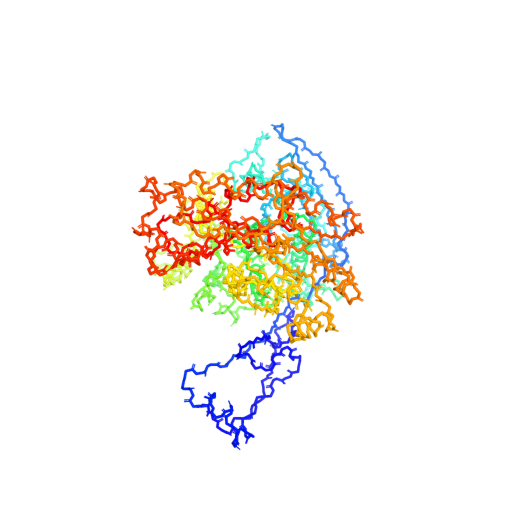0 95.44 383 SER A N 1
ATOM 2952 C CA . SER A 1 383 ? -9.061 -0.299 -16.560 1.00 95.44 383 SER A CA 1
ATOM 2953 C C . SER A 1 383 ? -8.440 0.758 -15.635 1.00 95.44 383 SER A C 1
ATOM 2955 O O . SER A 1 383 ? -8.499 1.949 -15.966 1.00 95.44 383 SER A O 1
ATOM 2957 N N . PRO A 1 384 ? -7.792 0.350 -14.528 1.00 95.19 384 PRO A N 1
ATOM 2958 C CA . PRO A 1 384 ? -7.004 1.253 -13.692 1.00 95.19 384 PRO A CA 1
ATOM 2959 C C . PRO A 1 384 ? -5.625 1.552 -14.305 1.00 95.19 384 PRO A C 1
ATOM 2961 O O . PRO A 1 384 ? -4.830 2.305 -13.740 1.00 95.19 384 PRO A O 1
ATOM 2964 N N . HIS A 1 385 ? -5.299 0.942 -15.448 1.00 98.31 385 HIS A N 1
ATOM 2965 C CA . HIS A 1 385 ? -4.009 1.089 -16.104 1.00 98.31 385 HIS A CA 1
ATOM 2966 C C . HIS A 1 385 ? -4.034 2.187 -17.165 1.00 98.31 385 HIS A C 1
ATOM 2968 O O . HIS A 1 385 ? -5.053 2.484 -17.786 1.00 98.31 385 HIS A O 1
ATOM 2974 N N . GLN A 1 386 ? -2.875 2.792 -17.399 1.00 98.06 386 GLN A N 1
ATOM 2975 C CA . GLN A 1 386 ? -2.712 3.908 -18.316 1.00 98.06 386 GLN A CA 1
ATOM 2976 C C . GLN A 1 386 ? -1.417 3.773 -19.121 1.00 98.06 386 GLN A C 1
ATOM 2978 O O . GLN A 1 386 ? -0.391 3.306 -18.626 1.00 98.06 386 GLN A O 1
ATOM 2983 N N . VAL A 1 387 ? -1.448 4.245 -20.369 1.00 97.81 387 VAL A N 1
ATOM 2984 C CA . VAL A 1 387 ? -0.258 4.412 -21.215 1.00 97.81 387 VAL A CA 1
ATOM 2985 C C . VAL A 1 387 ? -0.166 5.859 -21.675 1.00 97.81 387 VAL A C 1
ATOM 2987 O O . VAL A 1 387 ? -1.072 6.382 -22.322 1.00 97.81 387 VAL A O 1
ATOM 2990 N N . ALA A 1 388 ? 0.975 6.482 -21.407 1.00 97.38 388 ALA A N 1
ATOM 2991 C CA . ALA A 1 388 ? 1.356 7.796 -21.892 1.00 97.38 388 ALA A CA 1
ATOM 2992 C C . ALA A 1 388 ? 2.518 7.665 -22.886 1.00 97.38 388 ALA A C 1
ATOM 2994 O O . ALA A 1 388 ? 3.685 7.795 -22.519 1.00 97.38 388 ALA A O 1
ATOM 2995 N N . ASN A 1 389 ? 2.198 7.409 -24.160 1.00 96.44 389 ASN A N 1
ATOM 2996 C CA . ASN A 1 389 ? 3.180 7.415 -25.248 1.00 96.44 389 ASN A CA 1
ATOM 2997 C C . ASN A 1 389 ? 3.274 8.818 -25.871 1.00 96.44 389 ASN A C 1
ATOM 2999 O O . ASN A 1 389 ? 2.410 9.245 -26.639 1.00 96.44 389 ASN A O 1
ATOM 3003 N N . MET A 1 390 ? 4.296 9.571 -25.481 1.00 97.06 390 MET A N 1
ATOM 3004 C CA . MET A 1 390 ? 4.344 11.022 -25.604 1.00 97.06 390 MET A CA 1
ATOM 3005 C C . MET A 1 390 ? 5.064 11.490 -26.868 1.00 97.06 390 MET A C 1
ATOM 3007 O O . MET A 1 390 ? 6.255 11.240 -27.073 1.00 97.06 390 MET A O 1
ATOM 3011 N N . VAL A 1 391 ? 4.338 12.226 -27.712 1.00 95.62 391 VAL A N 1
ATOM 3012 C CA . VAL A 1 391 ? 4.864 12.748 -28.977 1.00 95.62 391 VAL A CA 1
ATOM 3013 C C . VAL A 1 391 ? 5.995 13.739 -28.726 1.00 95.62 391 VAL A C 1
ATOM 3015 O O . VAL A 1 391 ? 5.801 14.775 -28.095 1.00 95.62 391 VAL A O 1
ATOM 3018 N N . GLY A 1 392 ? 7.161 13.458 -29.305 1.00 94.12 392 GLY A N 1
ATOM 3019 C CA . GLY A 1 392 ? 8.317 14.357 -29.256 1.00 94.12 392 GLY A CA 1
ATOM 3020 C C . GLY A 1 392 ? 9.208 14.200 -28.027 1.00 94.12 392 GLY A C 1
ATOM 3021 O O . GLY A 1 392 ? 10.299 14.764 -28.020 1.00 94.12 392 GLY A O 1
ATOM 3022 N N . GLU A 1 393 ? 8.784 13.414 -27.041 1.00 97.19 393 GLU A N 1
ATOM 3023 C CA . GLU A 1 393 ? 9.612 13.078 -25.887 1.00 97.19 393 GLU A CA 1
ATOM 3024 C C . GLU A 1 393 ? 10.612 11.964 -26.229 1.00 97.19 393 GLU A C 1
ATOM 3026 O O . GLU A 1 393 ? 10.382 11.137 -27.121 1.00 97.19 393 GLU A O 1
ATOM 3031 N N . GLY A 1 394 ? 11.740 11.968 -25.518 1.00 95.62 394 GLY A N 1
ATOM 3032 C CA . GLY A 1 394 ? 12.818 10.992 -25.668 1.00 95.62 394 GLY A CA 1
ATOM 3033 C C . GLY A 1 394 ? 12.725 9.834 -24.674 1.00 95.62 394 GLY A C 1
ATOM 3034 O O . GLY A 1 394 ? 11.656 9.496 -24.174 1.00 95.62 394 GLY A O 1
ATOM 3035 N N . HIS A 1 395 ? 13.876 9.230 -24.380 1.00 95.50 395 HIS A N 1
ATOM 3036 C CA . HIS A 1 395 ? 13.987 8.208 -23.341 1.00 95.50 395 HIS A CA 1
ATOM 3037 C C . HIS A 1 395 ? 13.666 8.800 -21.960 1.00 95.50 395 HIS A C 1
ATOM 3039 O O . HIS A 1 395 ? 14.101 9.914 -21.666 1.00 95.50 395 HIS A O 1
ATOM 3045 N N . ILE A 1 396 ? 12.970 8.029 -21.117 1.00 96.31 396 ILE A N 1
ATOM 3046 C CA . ILE A 1 396 ? 12.636 8.333 -19.712 1.00 96.31 396 ILE A CA 1
ATOM 3047 C C . ILE A 1 396 ? 12.019 9.728 -19.443 1.00 96.31 396 ILE A C 1
ATOM 3049 O O . ILE A 1 396 ? 12.606 10.531 -18.702 1.00 96.31 396 ILE A O 1
ATOM 3053 N N . PRO A 1 397 ? 10.850 10.070 -20.029 1.00 97.62 397 PRO A N 1
ATOM 3054 C CA . PRO A 1 397 ? 10.258 11.402 -19.885 1.00 97.62 397 PRO A CA 1
ATOM 3055 C C . PRO A 1 397 ? 10.063 11.900 -18.445 1.00 97.62 397 PRO A C 1
ATOM 3057 O O . PRO A 1 397 ? 10.138 13.114 -18.233 1.00 97.62 397 PRO A O 1
ATOM 3060 N N . THR A 1 398 ? 9.883 11.020 -17.452 1.00 97.75 398 THR A N 1
ATOM 3061 C CA . THR A 1 398 ? 9.709 11.420 -16.035 1.00 97.75 398 THR A CA 1
ATOM 3062 C C . THR A 1 398 ? 10.999 11.926 -15.381 1.00 97.75 398 THR A C 1
ATOM 3064 O O . THR A 1 398 ? 10.957 12.567 -14.335 1.00 97.75 398 THR A O 1
ATOM 3067 N N . ASN A 1 399 ? 12.159 11.705 -16.011 1.00 96.00 399 ASN A N 1
ATOM 3068 C CA . ASN A 1 399 ? 13.444 12.270 -15.587 1.00 96.00 399 ASN A CA 1
ATOM 3069 C C . ASN A 1 399 ? 13.771 13.606 -16.275 1.00 96.00 399 ASN A C 1
ATOM 3071 O O . ASN A 1 399 ? 14.831 14.197 -16.025 1.00 96.00 399 ASN A O 1
ATOM 3075 N N . THR A 1 400 ? 12.876 14.119 -17.117 1.00 94.75 400 THR A N 1
ATOM 3076 C CA . THR A 1 400 ? 13.017 15.412 -17.801 1.00 94.75 400 THR A CA 1
ATOM 3077 C C . THR A 1 400 ? 11.895 16.358 -17.397 1.00 94.75 400 THR A C 1
ATOM 3079 O O . THR A 1 400 ? 10.811 15.923 -17.012 1.00 94.75 400 THR A O 1
ATOM 3082 N N . VAL A 1 401 ? 12.151 17.669 -17.465 1.00 96.06 401 VAL A N 1
ATOM 3083 C CA . VAL A 1 401 ? 11.114 18.682 -17.222 1.00 96.06 401 VAL A CA 1
ATOM 3084 C C . VAL A 1 401 ? 10.154 18.665 -18.411 1.00 96.06 401 VAL A C 1
ATOM 3086 O O . VAL A 1 401 ? 10.368 19.344 -19.415 1.00 96.06 401 VAL A O 1
ATOM 3089 N N . SER A 1 402 ? 9.128 17.831 -18.298 1.00 94.88 402 SER A N 1
ATOM 3090 C CA . SER A 1 402 ? 8.167 17.516 -19.350 1.00 94.88 402 SER A CA 1
ATOM 3091 C C . SER A 1 402 ? 6.752 17.392 -18.780 1.00 94.88 402 SER A C 1
ATOM 3093 O O . SER A 1 402 ? 6.537 17.388 -17.562 1.00 94.88 402 SER A O 1
ATOM 3095 N N . THR A 1 403 ? 5.765 17.258 -19.667 1.00 97.06 403 THR A N 1
ATOM 3096 C CA . THR A 1 403 ? 4.369 17.026 -19.256 1.00 97.06 403 THR A CA 1
ATOM 3097 C C . THR A 1 403 ? 4.135 15.636 -18.653 1.00 97.06 403 THR A C 1
ATOM 3099 O O . THR A 1 403 ? 3.098 15.438 -18.023 1.00 97.06 403 THR A O 1
ATOM 3102 N N . ALA A 1 404 ? 5.106 14.718 -18.751 1.00 97.62 404 ALA A N 1
ATOM 3103 C CA . ALA A 1 404 ? 5.039 13.384 -18.156 1.00 97.62 404 ALA A CA 1
ATOM 3104 C C . ALA A 1 404 ? 4.809 13.457 -16.646 1.00 97.62 404 ALA A C 1
ATOM 3106 O O . ALA A 1 404 ? 3.996 12.724 -16.096 1.00 97.62 404 ALA A O 1
ATOM 3107 N N . ASN A 1 405 ? 5.467 14.409 -15.984 1.00 98.44 405 ASN A N 1
ATOM 3108 C CA . ASN A 1 405 ? 5.379 14.575 -14.536 1.00 98.44 405 ASN A CA 1
ATOM 3109 C C . ASN A 1 405 ? 3.958 14.962 -14.094 1.00 98.44 405 ASN A C 1
ATOM 3111 O O . ASN A 1 405 ? 3.481 14.484 -13.074 1.00 98.44 405 ASN A O 1
ATOM 3115 N N . ASN A 1 406 ? 3.238 15.751 -14.900 1.00 98.50 406 ASN A N 1
ATOM 3116 C CA . ASN A 1 406 ? 1.839 16.095 -14.621 1.00 98.50 406 ASN A CA 1
ATOM 3117 C C . ASN A 1 406 ? 0.896 14.902 -14.843 1.00 98.50 406 ASN A C 1
ATOM 3119 O O . ASN A 1 406 ? -0.123 14.793 -14.165 1.00 98.50 406 ASN A O 1
ATOM 3123 N N . ILE A 1 407 ? 1.219 14.022 -15.798 1.00 98.50 407 ILE A N 1
ATOM 3124 C CA . ILE A 1 407 ? 0.474 12.775 -16.017 1.00 98.50 407 ILE A CA 1
ATOM 3125 C C . ILE A 1 407 ? 0.644 11.861 -14.803 1.00 98.50 407 ILE A C 1
ATOM 3127 O O . ILE A 1 407 ? -0.347 11.344 -14.301 1.00 98.50 407 ILE A O 1
ATOM 3131 N N . VAL A 1 408 ? 1.869 11.735 -14.281 1.00 98.69 408 VAL A N 1
ATOM 3132 C CA . VAL A 1 408 ? 2.130 10.983 -13.045 1.00 98.69 408 VAL A CA 1
ATOM 3133 C C . VAL A 1 408 ? 1.362 11.573 -11.860 1.00 98.69 408 VAL A C 1
ATOM 3135 O O . VAL A 1 408 ? 0.721 10.824 -11.132 1.00 98.69 408 VAL A O 1
ATOM 3138 N N . ASP A 1 409 ? 1.359 12.897 -11.687 1.00 98.56 409 ASP A N 1
ATOM 3139 C CA . ASP A 1 409 ? 0.606 13.536 -10.599 1.00 98.56 409 ASP A CA 1
ATOM 3140 C C . ASP A 1 409 ? -0.903 13.283 -10.716 1.00 98.56 409 ASP A C 1
ATOM 3142 O O . ASP A 1 409 ? -1.567 13.055 -9.707 1.00 98.56 409 ASP A O 1
ATOM 3146 N N . THR A 1 410 ? -1.443 13.299 -11.939 1.00 98.44 410 THR A N 1
ATOM 3147 C CA . THR A 1 410 ? -2.864 13.007 -12.191 1.00 98.44 410 THR A CA 1
ATOM 3148 C C . THR A 1 410 ? -3.172 11.553 -11.849 1.00 98.44 410 THR A C 1
ATOM 3150 O O . THR A 1 410 ? -4.078 11.300 -11.070 1.00 98.44 410 THR A O 1
ATOM 3153 N N . PHE A 1 411 ? -2.355 10.616 -12.336 1.00 98.50 411 PHE A N 1
ATOM 3154 C CA . PHE A 1 411 ? -2.487 9.189 -12.042 1.00 98.50 411 PHE A CA 1
ATOM 3155 C C . PHE A 1 411 ? -2.465 8.898 -10.537 1.00 98.50 411 PHE A C 1
ATOM 3157 O O . PHE A 1 411 ? -3.327 8.187 -10.033 1.00 98.50 411 PHE A O 1
ATOM 3164 N N . ILE A 1 412 ? -1.523 9.493 -9.800 1.00 97.44 412 ILE A N 1
ATOM 3165 C CA . ILE A 1 412 ? -1.464 9.359 -8.339 1.00 97.44 412 ILE A CA 1
ATOM 3166 C C . ILE A 1 412 ? -2.706 9.972 -7.690 1.00 97.44 412 ILE A C 1
ATOM 3168 O O . ILE A 1 412 ? -3.295 9.355 -6.810 1.00 97.44 412 ILE A O 1
ATOM 3172 N N . SER A 1 413 ? -3.119 11.168 -8.117 1.00 93.38 413 SER A N 1
ATOM 3173 C CA . SER A 1 413 ? -4.290 11.845 -7.547 1.00 93.38 413 SER A CA 1
ATOM 3174 C C . SER A 1 413 ? -5.576 11.047 -7.753 1.00 93.38 413 SER A C 1
ATOM 3176 O O . SER A 1 413 ? -6.387 10.984 -6.836 1.00 93.38 413 SER A O 1
ATOM 3178 N N . ASP A 1 414 ? -5.741 10.427 -8.923 1.00 91.31 414 ASP A N 1
ATOM 3179 C CA . ASP A 1 414 ? -6.899 9.594 -9.248 1.00 91.31 414 ASP A CA 1
ATOM 3180 C C . ASP A 1 414 ? -6.947 8.354 -8.343 1.00 91.31 414 ASP A C 1
ATOM 3182 O O . ASP A 1 414 ? -7.981 8.079 -7.744 1.00 91.31 414 ASP A O 1
ATOM 3186 N N . ILE A 1 415 ? -5.814 7.665 -8.154 1.00 90.06 415 ILE A N 1
ATOM 3187 C CA . ILE A 1 415 ? -5.726 6.512 -7.242 1.00 90.06 415 ILE A CA 1
ATOM 3188 C C . ILE A 1 415 ? -6.050 6.929 -5.806 1.00 90.06 415 ILE A C 1
ATOM 3190 O O . ILE A 1 415 ? -6.829 6.272 -5.123 1.00 90.06 415 ILE A O 1
ATOM 3194 N N . LEU A 1 416 ? -5.447 8.024 -5.333 1.00 83.38 416 LEU A N 1
ATOM 3195 C CA . LEU A 1 416 ? -5.631 8.496 -3.961 1.00 83.38 416 LEU A CA 1
ATOM 3196 C C . LEU A 1 416 ? -7.049 9.021 -3.698 1.00 83.38 416 LEU A C 1
ATOM 3198 O O . LEU A 1 416 ? -7.480 9.008 -2.547 1.00 83.38 416 LEU A O 1
ATOM 3202 N N . ALA A 1 417 ? -7.780 9.460 -4.727 1.00 76.94 417 ALA A N 1
ATOM 3203 C CA . ALA A 1 417 ? -9.170 9.895 -4.593 1.00 76.94 417 ALA A CA 1
ATOM 3204 C C . ALA A 1 417 ? -10.108 8.747 -4.187 1.00 76.94 417 ALA A C 1
ATOM 3206 O O . ALA A 1 417 ? -11.059 8.984 -3.443 1.00 76.94 417 ALA A O 1
ATOM 3207 N N . ASP A 1 418 ? -9.798 7.520 -4.614 1.00 71.75 418 ASP A N 1
ATOM 3208 C CA . ASP A 1 418 ? -10.514 6.303 -4.210 1.00 71.75 418 ASP A CA 1
ATOM 3209 C C . ASP A 1 418 ? -10.022 5.744 -2.874 1.00 71.75 418 ASP A C 1
ATOM 3211 O O . ASP A 1 418 ? -10.577 4.776 -2.353 1.00 71.75 418 ASP A O 1
ATOM 3215 N N . ASN A 1 419 ? -9.018 6.402 -2.291 1.00 60.72 419 ASN A N 1
ATOM 3216 C CA . ASN A 1 419 ? -8.503 6.113 -0.977 1.00 60.72 419 ASN A CA 1
ATOM 3217 C C . ASN A 1 419 ? -8.063 4.624 -0.838 1.00 60.72 419 ASN A C 1
ATOM 3219 O O . ASN A 1 419 ? -8.752 3.758 -0.285 1.00 60.72 419 ASN A O 1
ATOM 3223 N N . PRO A 1 420 ? -6.894 4.302 -1.398 1.00 74.00 420 PRO A N 1
ATOM 3224 C CA . PRO A 1 420 ? -6.417 2.934 -1.490 1.00 74.00 420 PRO A CA 1
ATOM 3225 C C . PRO A 1 420 ? -5.989 2.405 -0.116 1.00 74.00 420 PRO A C 1
ATOM 3227 O O . PRO A 1 420 ? -5.546 3.157 0.754 1.00 74.00 420 PRO A O 1
ATOM 3230 N N . GLY A 1 421 ? -6.071 1.085 0.064 1.00 64.88 421 GLY A N 1
ATOM 3231 C CA . GLY A 1 421 ? -5.536 0.422 1.253 1.00 64.88 421 GLY A CA 1
ATOM 3232 C C . GLY A 1 421 ? -4.023 0.633 1.413 1.00 64.88 421 GLY A C 1
ATOM 3233 O O . GLY A 1 421 ? -3.311 0.917 0.448 1.00 64.88 421 GLY A O 1
ATOM 3234 N N . ALA A 1 422 ? -3.523 0.475 2.640 1.00 73.62 422 ALA A N 1
ATOM 3235 C CA . ALA A 1 422 ? -2.100 0.579 2.959 1.00 73.62 422 ALA A CA 1
ATOM 3236 C C . ALA A 1 422 ? -1.403 -0.785 2.732 1.00 73.62 422 ALA A C 1
ATOM 3238 O O . ALA A 1 422 ? -1.597 -1.691 3.544 1.00 73.62 422 ALA A O 1
ATOM 3239 N N . PRO A 1 423 ? -0.580 -0.958 1.673 1.00 77.44 423 PRO A N 1
ATOM 3240 C CA . PRO A 1 423 ? -0.167 -2.277 1.158 1.00 77.44 423 PRO A CA 1
ATOM 3241 C C . PRO A 1 423 ? 0.531 -3.206 2.156 1.00 77.44 423 PRO A C 1
ATOM 3243 O O . PRO A 1 423 ? 0.476 -4.422 2.023 1.00 77.44 423 PRO A O 1
ATOM 3246 N N . PHE A 1 424 ? 1.217 -2.628 3.142 1.00 74.00 424 PHE A N 1
ATOM 3247 C CA . PHE A 1 424 ? 1.988 -3.358 4.152 1.00 74.00 424 PHE A CA 1
ATOM 3248 C C . PHE A 1 424 ? 1.426 -3.191 5.565 1.00 74.00 424 PHE A C 1
ATOM 3250 O O . PHE A 1 424 ? 2.016 -3.687 6.527 1.00 74.00 424 PHE A O 1
ATOM 3257 N N . ARG A 1 425 ? 0.294 -2.491 5.713 1.00 65.19 425 ARG A N 1
ATOM 3258 C CA . ARG A 1 425 ? -0.373 -2.329 7.001 1.00 65.19 425 ARG A CA 1
ATOM 3259 C C . ARG A 1 425 ? -1.302 -3.515 7.212 1.00 65.19 425 ARG A C 1
ATOM 3261 O O . ARG A 1 425 ? -2.468 -3.480 6.843 1.00 65.19 425 ARG A O 1
ATOM 3268 N N . VAL A 1 426 ? -0.774 -4.560 7.832 1.00 61.31 426 VAL A N 1
ATOM 3269 C CA . VAL A 1 426 ? -1.608 -5.590 8.452 1.00 61.31 426 VAL A CA 1
ATOM 3270 C C . VAL A 1 426 ? -2.056 -5.020 9.791 1.00 61.31 426 VAL A C 1
ATOM 3272 O O . VAL A 1 426 ? -1.216 -4.841 10.671 1.00 61.31 426 VAL A O 1
ATOM 3275 N N . ILE A 1 427 ? -3.338 -4.674 9.944 1.00 68.38 427 ILE A N 1
ATOM 3276 C CA . ILE A 1 427 ? -3.874 -4.356 11.273 1.00 68.38 427 ILE A CA 1
ATOM 3277 C C . ILE A 1 427 ? -3.990 -5.701 12.002 1.00 68.38 427 ILE A C 1
ATOM 3279 O O . ILE A 1 427 ? -4.771 -6.544 11.555 1.00 68.38 427 ILE A O 1
ATOM 3283 N N . PRO A 1 428 ? -3.215 -5.966 13.069 1.00 77.38 428 PRO A N 1
ATOM 3284 C CA . PRO A 1 428 ? -3.346 -7.220 13.792 1.00 77.38 428 PRO A CA 1
ATOM 3285 C C . PRO A 1 428 ? -4.747 -7.301 14.395 1.00 77.38 428 PRO A C 1
ATOM 3287 O O . PRO A 1 428 ? -5.211 -6.377 15.060 1.00 77.38 428 PRO A O 1
ATOM 3290 N N . GLY A 1 429 ? -5.439 -8.389 14.107 1.00 86.12 429 GLY A N 1
ATOM 3291 C CA . GLY A 1 429 ? -6.735 -8.709 14.666 1.00 86.12 429 GLY A CA 1
ATOM 3292 C C . GLY A 1 429 ? -6.597 -9.367 16.027 1.00 86.12 429 GLY A C 1
ATOM 3293 O O . GLY A 1 429 ? -5.643 -10.093 16.297 1.00 86.12 429 GLY A O 1
ATOM 3294 N N . ASP A 1 430 ? -7.603 -9.139 16.860 1.00 93.25 430 ASP A N 1
ATOM 3295 C CA . ASP A 1 430 ? -7.663 -9.653 18.226 1.00 93.25 430 ASP A CA 1
ATOM 3296 C C . ASP A 1 430 ? -8.587 -10.865 18.307 1.00 93.25 430 ASP A C 1
ATOM 3298 O O . ASP A 1 430 ? -9.614 -10.931 17.618 1.00 93.25 430 ASP A O 1
ATOM 3302 N N . LYS A 1 431 ? -8.295 -11.783 19.229 1.00 95.94 431 LYS A N 1
ATOM 3303 C CA . LYS A 1 431 ? -9.268 -12.751 19.732 1.00 95.94 431 LYS A CA 1
ATOM 3304 C C . LYS A 1 431 ? -10.052 -12.136 20.889 1.00 95.94 431 LYS A C 1
ATOM 3306 O O . LYS A 1 431 ? -9.548 -11.962 21.996 1.00 95.94 431 LYS A O 1
ATOM 3311 N N . MET A 1 432 ? -11.326 -11.857 20.642 1.00 98.25 432 MET A N 1
ATOM 3312 C CA . MET A 1 432 ? -12.177 -11.105 21.555 1.00 98.25 432 MET A CA 1
ATOM 3313 C C . MET A 1 432 ? -13.166 -11.975 22.328 1.00 98.25 432 MET A C 1
ATOM 3315 O O . MET A 1 432 ? -13.773 -12.909 21.791 1.00 98.25 432 MET A O 1
ATOM 3319 N N . MET A 1 433 ? -13.411 -11.592 23.579 1.00 98.44 433 MET A N 1
ATOM 3320 C CA . MET A 1 433 ? -14.645 -11.917 24.285 1.00 98.44 433 MET A CA 1
ATOM 3321 C C . MET A 1 433 ? -15.484 -10.647 24.415 1.00 98.44 433 MET A C 1
ATOM 3323 O O . MET A 1 433 ? -15.004 -9.634 24.907 1.00 98.44 433 MET A O 1
ATOM 3327 N N . LEU A 1 434 ? -16.736 -10.682 23.973 1.00 98.56 434 LEU A N 1
ATOM 3328 C CA . LEU A 1 434 ? -17.639 -9.535 24.005 1.00 98.56 434 LEU A CA 1
ATOM 3329 C C . LEU A 1 434 ? -18.897 -9.908 24.774 1.00 98.56 434 LEU A C 1
ATOM 3331 O O . LEU A 1 434 ? -19.516 -10.938 24.495 1.00 98.56 434 LEU A O 1
ATOM 3335 N N . MET A 1 435 ? -19.308 -9.071 25.725 1.00 98.12 435 MET A N 1
ATOM 3336 C CA . MET A 1 435 ? -20.555 -9.310 26.440 1.00 98.12 435 MET A CA 1
ATOM 3337 C C . MET A 1 435 ? -21.368 -8.063 26.740 1.00 98.12 435 MET A C 1
ATOM 3339 O O . MET A 1 435 ? -20.843 -6.979 26.999 1.00 98.12 435 MET A O 1
ATOM 3343 N N . GLY A 1 436 ? -22.686 -8.241 26.748 1.00 96.38 436 GLY A N 1
ATOM 3344 C CA . GLY A 1 436 ? -23.576 -7.162 27.123 1.00 96.38 436 GLY A CA 1
ATOM 3345 C C . GLY A 1 436 ? -25.050 -7.398 26.840 1.00 96.38 436 GLY A C 1
ATOM 3346 O O . GLY A 1 436 ? -25.586 -8.501 26.959 1.00 96.38 436 GLY A O 1
ATOM 3347 N N . HIS A 1 437 ? -25.715 -6.307 26.475 1.00 94.88 437 HIS A N 1
ATOM 3348 C CA . HIS A 1 437 ? -27.156 -6.239 26.269 1.00 94.88 437 HIS A 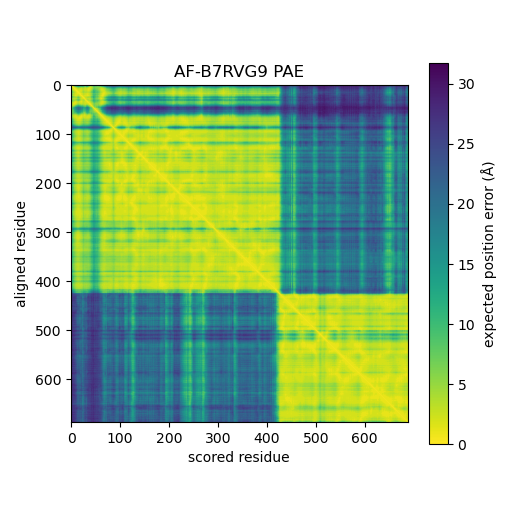CA 1
ATOM 3349 C C . HIS A 1 437 ? -27.533 -5.820 24.843 1.00 94.88 437 HIS A C 1
ATOM 3351 O O . HIS A 1 437 ? -26.686 -5.633 23.970 1.00 94.88 437 HIS A O 1
ATOM 3357 N N . SER A 1 438 ? -28.826 -5.619 24.597 1.00 94.12 438 SER A N 1
ATOM 3358 C CA . SER A 1 438 ? -29.399 -5.393 23.263 1.00 94.12 438 SER A CA 1
ATOM 3359 C C . SER A 1 438 ? -28.922 -4.134 22.525 1.00 94.12 438 SER A C 1
ATOM 3361 O O . SER A 1 438 ? -29.068 -4.082 21.309 1.00 94.12 438 SER A O 1
ATOM 3363 N N . PHE A 1 439 ? -28.337 -3.149 23.213 1.00 95.12 439 PHE A N 1
ATOM 3364 C CA . PHE A 1 439 ? -27.689 -1.989 22.575 1.00 95.12 439 PHE A CA 1
ATOM 3365 C C . PHE A 1 439 ? -26.238 -2.255 22.143 1.00 95.12 439 PHE A C 1
ATOM 3367 O O . PHE A 1 439 ? -25.736 -1.567 21.267 1.00 95.12 439 PHE A O 1
ATOM 3374 N N . PHE A 1 440 ? -25.586 -3.253 22.744 1.00 95.94 440 PHE A N 1
ATOM 3375 C CA . PHE A 1 440 ? -24.182 -3.603 22.509 1.00 95.94 440 PHE A CA 1
ATOM 3376 C C . PHE A 1 440 ? -24.068 -4.682 21.425 1.00 95.94 440 PHE A C 1
ATOM 3378 O O . PHE A 1 440 ? -23.235 -4.597 20.528 1.00 95.94 440 PHE A O 1
ATOM 3385 N N . ARG A 1 441 ? -24.979 -5.668 21.466 1.00 94.06 441 ARG A N 1
ATOM 3386 C CA . ARG A 1 441 ? -25.010 -6.802 20.536 1.00 94.06 441 ARG A CA 1
ATOM 3387 C C . ARG A 1 441 ? -24.946 -6.432 19.051 1.00 94.06 441 ARG A C 1
ATOM 3389 O O . ARG A 1 441 ? -24.158 -7.067 18.364 1.00 94.06 441 ARG A O 1
ATOM 3396 N N . PRO A 1 442 ? -25.729 -5.465 18.533 1.00 91.69 442 PRO A N 1
ATOM 3397 C CA . PRO A 1 442 ? -25.721 -5.194 17.100 1.00 91.69 442 PRO A CA 1
ATOM 3398 C C . PRO A 1 442 ? -24.341 -4.775 16.585 1.00 91.69 442 PRO A C 1
ATOM 3400 O O . PRO A 1 442 ? -23.955 -5.220 15.515 1.00 91.69 442 PRO A O 1
ATOM 3403 N N . LEU A 1 443 ? -23.591 -4.000 17.375 1.00 94.50 443 LEU A N 1
ATOM 3404 C CA . LEU A 1 443 ? -22.247 -3.547 17.017 1.00 94.50 443 LEU A CA 1
ATOM 3405 C C . LEU A 1 443 ? -21.245 -4.702 17.121 1.00 94.50 443 LEU A C 1
ATOM 3407 O O . LEU A 1 443 ? -20.470 -4.934 16.199 1.00 94.50 443 LEU A O 1
ATOM 3411 N N . ALA A 1 444 ? -21.313 -5.476 18.211 1.00 95.44 444 ALA A N 1
ATOM 3412 C CA . ALA A 1 444 ? -20.468 -6.654 18.397 1.00 95.44 444 ALA A CA 1
ATOM 3413 C C . ALA A 1 444 ? -20.636 -7.669 17.255 1.00 95.44 444 ALA A C 1
ATOM 3415 O O . ALA A 1 444 ? -19.649 -8.157 16.717 1.00 95.44 444 ALA A O 1
ATOM 3416 N N . ASP A 1 445 ? -21.871 -7.954 16.835 1.00 91.38 445 ASP A N 1
ATOM 3417 C CA . ASP A 1 445 ? -22.159 -8.930 15.778 1.00 91.38 445 ASP A CA 1
ATOM 3418 C C . ASP A 1 445 ? -21.624 -8.489 14.389 1.00 91.38 445 ASP A C 1
ATOM 3420 O O . ASP A 1 445 ? -21.480 -9.339 13.510 1.00 91.38 445 ASP A O 1
ATOM 3424 N N . GLN A 1 446 ? -21.302 -7.201 14.182 1.00 90.50 446 GLN A N 1
ATOM 3425 C CA . GLN A 1 446 ? -20.820 -6.656 12.901 1.00 90.50 446 GLN A CA 1
ATOM 3426 C C . GLN A 1 446 ? -19.298 -6.471 12.803 1.00 90.50 446 GLN A C 1
ATOM 3428 O O . GLN A 1 446 ? -18.794 -6.290 11.695 1.00 90.50 446 GLN A O 1
ATOM 3433 N N . ILE A 1 447 ? -18.529 -6.583 13.893 1.00 92.06 447 ILE A N 1
ATOM 3434 C CA . ILE A 1 447 ? -17.056 -6.471 13.815 1.00 92.06 447 ILE A CA 1
ATOM 3435 C C . ILE A 1 447 ? -16.459 -7.422 12.756 1.00 92.06 447 ILE A C 1
ATOM 3437 O O . ILE A 1 447 ? -15.677 -6.939 11.937 1.00 92.06 447 ILE A O 1
ATOM 3441 N N . PRO A 1 448 ? -16.856 -8.714 12.653 1.00 87.25 448 PRO A N 1
ATOM 3442 C CA . PRO A 1 448 ? -16.292 -9.619 11.646 1.00 87.25 448 PRO A CA 1
ATOM 3443 C C . PRO A 1 448 ? -16.550 -9.178 10.200 1.00 87.25 448 PRO A C 1
ATOM 3445 O O . PRO A 1 448 ? -15.766 -9.477 9.302 1.00 87.25 448 PRO A O 1
ATOM 3448 N N . TYR A 1 449 ? -17.658 -8.474 9.951 1.00 81.69 449 TYR A N 1
ATOM 3449 C CA . TYR A 1 449 ? -17.949 -7.913 8.635 1.00 81.69 449 TYR A CA 1
ATOM 3450 C C . TYR A 1 449 ? -16.961 -6.790 8.288 1.00 81.69 449 TYR A C 1
ATOM 3452 O O . TYR A 1 449 ? -16.484 -6.703 7.150 1.00 81.69 449 TYR A O 1
ATOM 3460 N N . HIS A 1 450 ? -16.640 -5.947 9.265 1.00 84.62 450 HIS A N 1
ATOM 3461 C CA . HIS A 1 450 ? -15.779 -4.793 9.066 1.00 84.62 450 HIS A CA 1
ATOM 3462 C C . HIS A 1 450 ? -14.290 -5.127 9.049 1.00 84.62 450 HIS A C 1
ATOM 3464 O O . HIS A 1 450 ? -13.570 -4.549 8.237 1.00 84.62 450 HIS A O 1
ATOM 3470 N N . THR A 1 451 ? -13.829 -6.060 9.882 1.00 82.25 451 THR A N 1
ATOM 3471 C CA . THR A 1 451 ? -12.409 -6.431 9.993 1.00 82.25 451 THR A CA 1
ATOM 3472 C C . THR A 1 451 ? -11.845 -6.948 8.678 1.00 82.25 451 THR A C 1
ATOM 3474 O O . THR A 1 451 ? -10.814 -6.455 8.228 1.00 82.25 451 THR A O 1
ATOM 3477 N N . VAL A 1 452 ? -12.590 -7.815 7.984 1.00 74.00 452 VAL A N 1
ATOM 3478 C CA . VAL A 1 452 ? -12.227 -8.297 6.639 1.00 74.00 452 VAL A CA 1
ATOM 3479 C C . VAL A 1 452 ? -12.037 -7.138 5.654 1.00 74.00 452 VAL A C 1
ATOM 3481 O O . VAL A 1 452 ? -11.095 -7.131 4.873 1.00 74.00 452 VAL A O 1
ATOM 3484 N N . ARG A 1 453 ? -12.917 -6.133 5.694 1.00 77.00 453 ARG A N 1
ATOM 3485 C CA . ARG A 1 453 ? -12.876 -4.981 4.773 1.00 77.00 453 ARG A CA 1
ATOM 3486 C C . ARG A 1 453 ? -11.830 -3.944 5.153 1.00 77.00 453 ARG A C 1
ATOM 3488 O O . ARG A 1 453 ? -11.401 -3.175 4.306 1.00 77.00 453 ARG A O 1
ATOM 3495 N N . ALA A 1 454 ? -11.481 -3.879 6.432 1.00 73.56 454 ALA A N 1
ATOM 3496 C CA . ALA A 1 454 ? -10.533 -2.917 6.970 1.00 73.56 454 ALA A CA 1
ATOM 3497 C C . ALA A 1 454 ? -9.080 -3.417 6.913 1.00 73.56 454 ALA A C 1
ATOM 3499 O O . ALA A 1 454 ? -8.187 -2.697 7.347 1.00 73.56 454 ALA A O 1
ATOM 3500 N N . GLY A 1 455 ? -8.835 -4.632 6.404 1.00 70.50 455 GLY A N 1
ATOM 3501 C CA . GLY A 1 455 ? -7.496 -5.231 6.389 1.00 70.50 455 GLY A CA 1
ATOM 3502 C C . GLY A 1 455 ? -7.018 -5.670 7.777 1.00 70.50 455 GLY A C 1
ATOM 3503 O O . GLY A 1 455 ? -5.817 -5.670 8.045 1.00 70.50 455 GLY A O 1
ATOM 3504 N N . VAL A 1 456 ? -7.955 -6.009 8.671 1.00 80.12 456 VAL A N 1
ATOM 3505 C CA . VAL A 1 456 ? -7.642 -6.564 9.990 1.00 80.12 456 VAL A CA 1
ATOM 3506 C C . VAL A 1 456 ? -7.483 -8.077 9.869 1.00 80.12 456 VAL A C 1
ATOM 3508 O O . VAL A 1 456 ? -8.457 -8.787 9.609 1.00 80.12 456 VAL A O 1
ATOM 3511 N N . ASP A 1 457 ? -6.263 -8.567 10.070 1.00 80.12 457 ASP A N 1
ATOM 3512 C CA . ASP A 1 457 ? -5.911 -9.978 9.898 1.00 80.12 457 ASP A CA 1
ATOM 3513 C C . ASP A 1 457 ? -5.887 -10.733 11.231 1.00 80.12 457 ASP A C 1
ATOM 3515 O O . ASP A 1 457 ? -5.314 -10.270 12.208 1.00 80.12 457 ASP A O 1
ATOM 3519 N N . GLY A 1 458 ? -6.481 -11.924 11.284 1.00 80.38 458 GLY A N 1
ATOM 3520 C CA . GLY A 1 458 ? -6.486 -12.762 12.491 1.00 80.38 458 GLY A CA 1
ATOM 3521 C C . GLY A 1 458 ? -7.576 -12.448 13.526 1.00 80.38 458 GLY A C 1
ATOM 3522 O O . GLY A 1 458 ? -7.606 -13.091 14.576 1.00 80.38 458 GLY A O 1
ATOM 3523 N N . HIS A 1 459 ? -8.513 -11.534 13.238 1.00 93.00 459 HIS A N 1
ATOM 3524 C CA . HIS A 1 459 ? -9.634 -11.250 14.143 1.00 93.00 459 HIS A CA 1
ATOM 3525 C C . HIS A 1 459 ? -10.504 -12.494 14.382 1.00 93.00 459 HIS A C 1
ATOM 3527 O O . HIS A 1 459 ? -10.917 -13.191 13.451 1.00 93.00 459 HIS A O 1
ATOM 3533 N N . SER A 1 460 ? -10.874 -12.725 15.639 1.00 93.31 460 SER A N 1
ATOM 3534 C CA . SER A 1 460 ? -11.917 -13.681 16.009 1.00 93.31 460 SER A CA 1
ATOM 3535 C C . SER A 1 460 ? -12.678 -13.191 17.234 1.00 93.31 460 SER A C 1
ATOM 3537 O O . SER A 1 460 ? -12.148 -12.440 18.042 1.00 93.31 460 SER A O 1
ATOM 3539 N N . GLN A 1 461 ? -13.925 -13.626 17.415 1.00 95.81 461 GLN A N 1
ATOM 3540 C CA . GLN A 1 461 ? -14.707 -13.192 18.571 1.00 95.81 461 GLN A CA 1
ATOM 3541 C C . GLN A 1 461 ? -15.681 -14.248 19.081 1.00 95.81 461 GLN A C 1
ATOM 3543 O O . GLN A 1 461 ? -16.202 -15.067 18.323 1.00 95.81 461 GLN A O 1
ATOM 3548 N N . ASN A 1 462 ? -15.967 -14.172 20.379 1.00 97.50 462 ASN A N 1
ATOM 3549 C CA . ASN A 1 462 ? -17.115 -14.805 21.016 1.00 97.50 462 ASN A CA 1
ATOM 3550 C C . ASN A 1 462 ? -18.004 -13.731 21.638 1.00 97.50 462 ASN A C 1
ATOM 3552 O O . ASN A 1 462 ? -17.515 -12.724 22.147 1.00 97.50 462 ASN A O 1
ATOM 3556 N N . VAL A 1 463 ? -19.314 -13.960 21.597 1.00 96.38 463 VAL A N 1
ATOM 3557 C CA . VAL A 1 463 ? -20.316 -12.962 21.967 1.00 96.38 463 VAL A CA 1
ATOM 3558 C C . VAL A 1 463 ? -21.341 -13.589 22.916 1.00 96.38 463 VAL A C 1
ATOM 3560 O O . VAL A 1 463 ? -22.090 -14.471 22.502 1.00 96.38 463 VAL A O 1
ATOM 3563 N N . GLU A 1 464 ? -21.408 -13.122 24.168 1.00 97.00 464 GLU A N 1
ATOM 3564 C CA . GLU A 1 464 ? -22.405 -13.559 25.162 1.00 97.00 464 GLU A CA 1
ATOM 3565 C C . GLU A 1 464 ? -23.349 -12.408 25.526 1.00 97.00 464 GLU A C 1
ATOM 3567 O O . GLU A 1 464 ? -22.917 -11.333 25.935 1.00 97.00 464 GLU A O 1
ATOM 3572 N N . MET A 1 465 ? -24.661 -12.609 25.382 1.00 92.50 465 MET A N 1
ATOM 3573 C CA . MET A 1 465 ? -25.622 -11.505 25.471 1.00 92.50 465 MET A CA 1
ATOM 3574 C C . MET A 1 465 ? -26.876 -11.866 26.260 1.00 92.50 465 MET A C 1
ATOM 3576 O O . MET A 1 465 ? -27.429 -12.956 26.111 1.00 92.50 465 MET A O 1
ATOM 3580 N N . SER A 1 466 ? -27.392 -10.892 27.013 1.00 94.00 466 SER A N 1
ATOM 3581 C CA . SER A 1 466 ? -28.682 -10.976 27.705 1.00 94.00 466 SER A CA 1
ATOM 3582 C C . SER A 1 466 ? -29.414 -9.630 27.655 1.00 94.00 466 SER A C 1
ATOM 3584 O O . SER A 1 466 ? -28.811 -8.571 27.781 1.00 94.00 466 SER A O 1
ATOM 3586 N N . GLY A 1 467 ? -30.721 -9.632 27.387 1.00 87.94 467 GLY A N 1
ATOM 3587 C CA . GLY A 1 467 ? -31.465 -8.399 27.095 1.00 87.94 467 GLY A CA 1
ATOM 3588 C C . GLY A 1 467 ? -31.685 -7.491 28.313 1.00 87.94 467 GLY A C 1
ATOM 3589 O O . GLY A 1 467 ? -32.096 -7.948 29.374 1.00 87.94 467 GLY A O 1
ATOM 3590 N N . GLY A 1 468 ? -31.522 -6.175 28.141 1.00 86.81 468 GLY A N 1
ATOM 3591 C CA . GLY A 1 468 ? -31.758 -5.195 29.208 1.00 86.81 468 GLY A CA 1
ATOM 3592 C C . GLY A 1 468 ? -30.760 -5.315 30.365 1.00 86.81 468 GLY A C 1
ATOM 3593 O O . GLY A 1 468 ? -29.589 -5.606 30.149 1.00 86.81 468 GLY A O 1
ATOM 3594 N N . ALA A 1 469 ? -31.227 -5.092 31.597 1.00 87.50 469 ALA A N 1
ATOM 3595 C CA . ALA A 1 469 ? -30.369 -5.082 32.786 1.00 87.50 469 ALA A CA 1
ATOM 3596 C C . ALA A 1 469 ? -29.704 -6.439 33.090 1.00 87.50 469 ALA A C 1
ATOM 3598 O O . ALA A 1 469 ? -28.689 -6.470 33.773 1.00 87.50 469 ALA A O 1
ATOM 3599 N N . SER A 1 470 ? -30.227 -7.563 32.578 1.00 92.50 470 SER A N 1
ATOM 3600 C CA . SER A 1 470 ? -29.591 -8.874 32.776 1.00 92.50 470 SER A CA 1
ATOM 3601 C C . SER A 1 470 ? -28.321 -9.073 31.946 1.00 92.50 470 SER A C 1
ATOM 3603 O O . SER A 1 470 ? -27.604 -10.039 32.182 1.00 92.50 470 SER A O 1
ATOM 3605 N N . GLY A 1 471 ? -28.043 -8.181 30.988 1.00 94.44 471 GLY A N 1
ATOM 3606 C CA . GLY A 1 471 ? -26.785 -8.147 30.240 1.00 94.44 471 GLY A CA 1
ATOM 3607 C C . GLY A 1 471 ? -25.694 -7.294 30.886 1.00 94.44 471 GLY A C 1
ATOM 3608 O O . GLY A 1 471 ? -24.642 -7.123 30.280 1.00 94.44 471 GLY A O 1
ATOM 3609 N N . ALA A 1 472 ? -25.933 -6.726 32.072 1.00 95.00 472 ALA A N 1
ATOM 3610 C CA . ALA A 1 472 ? -24.908 -5.999 32.811 1.00 95.00 472 ALA A CA 1
ATOM 3611 C C . ALA A 1 472 ? -23.848 -6.965 33.397 1.00 95.00 472 ALA A C 1
ATOM 3613 O O . ALA A 1 472 ? -24.169 -8.133 33.650 1.00 95.00 472 ALA A O 1
ATOM 3614 N N . PRO A 1 473 ? -22.596 -6.519 33.619 1.00 96.81 473 PRO A N 1
ATOM 3615 C CA . PRO A 1 473 ? -21.492 -7.393 34.028 1.00 96.81 473 PRO A CA 1
ATOM 3616 C C . PRO A 1 473 ? -21.778 -8.262 35.264 1.00 96.81 473 PRO A C 1
ATOM 3618 O O . PRO A 1 473 ? -21.560 -9.476 35.225 1.00 96.81 473 PRO A O 1
ATOM 3621 N N . LEU A 1 474 ? -22.308 -7.687 36.349 1.00 96.88 474 LEU A N 1
ATOM 3622 C CA . LEU A 1 474 ? -22.604 -8.427 37.581 1.00 96.88 474 LEU A CA 1
ATOM 3623 C C . LEU A 1 474 ? -23.815 -9.348 37.403 1.00 96.88 474 LEU A C 1
ATOM 3625 O O . LEU A 1 474 ? -23.849 -10.447 37.962 1.00 96.88 474 LEU A O 1
ATOM 3629 N N . ALA A 1 475 ? -24.807 -8.939 36.610 1.00 95.81 475 ALA A N 1
ATOM 3630 C CA . ALA A 1 475 ? -25.944 -9.790 36.279 1.00 95.81 475 ALA A CA 1
ATOM 3631 C C . ALA A 1 475 ? -25.513 -11.043 35.493 1.00 95.81 475 ALA A C 1
ATOM 3633 O O . ALA A 1 475 ? -25.908 -12.153 35.858 1.00 95.81 475 ALA A O 1
ATOM 3634 N N . LEU A 1 476 ? -24.646 -10.883 34.486 1.00 97.38 476 LEU A N 1
ATOM 3635 C CA . LEU A 1 476 ? -24.071 -11.993 33.719 1.00 97.38 476 LEU A CA 1
ATOM 3636 C C . LEU A 1 476 ? -23.179 -12.885 34.583 1.00 97.38 476 LEU A C 1
ATOM 3638 O O . LEU A 1 476 ? -23.215 -14.105 34.435 1.00 97.38 476 LEU A O 1
ATOM 3642 N N . TRP A 1 477 ? -22.423 -12.304 35.523 1.00 98.06 477 TRP A N 1
ATOM 3643 C CA . TRP A 1 477 ? -21.679 -13.099 36.496 1.00 98.06 477 TRP A CA 1
ATOM 3644 C C . TRP A 1 477 ? -22.620 -13.920 37.372 1.00 98.06 477 TRP A C 1
ATOM 3646 O O . TRP A 1 477 ? -22.348 -15.084 37.631 1.00 98.06 477 TRP A O 1
ATOM 3656 N N . ASN A 1 478 ? -23.726 -13.357 37.851 1.00 97.25 478 ASN A N 1
ATOM 3657 C CA . ASN A 1 478 ? -24.625 -14.052 38.773 1.00 97.25 478 ASN A CA 1
ATOM 3658 C C . ASN A 1 478 ? -25.472 -15.143 38.104 1.00 97.25 478 ASN A C 1
ATOM 3660 O O . ASN A 1 478 ? -25.850 -16.112 38.775 1.00 97.25 478 ASN A O 1
ATOM 3664 N N . ASP A 1 479 ? -25.725 -15.042 36.800 1.00 97.94 479 ASP A N 1
ATOM 3665 C CA . ASP A 1 479 ? -26.359 -16.109 36.033 1.00 97.94 479 ASP A CA 1
ATOM 3666 C C . ASP A 1 479 ? -25.369 -17.246 35.741 1.00 97.94 479 ASP A C 1
ATOM 3668 O O . ASP A 1 479 ? -24.358 -17.080 35.065 1.00 97.94 479 ASP A O 1
ATOM 3672 N N . ALA A 1 480 ? -25.655 -18.445 36.252 1.00 97.56 480 ALA A N 1
ATOM 3673 C CA . ALA A 1 480 ? -24.735 -19.573 36.136 1.00 97.56 480 ALA A CA 1
ATOM 3674 C C . ALA A 1 480 ? -24.518 -20.057 34.690 1.00 97.56 480 ALA A C 1
ATOM 3676 O O . ALA A 1 480 ? -23.467 -20.634 34.419 1.00 97.56 480 ALA A O 1
ATOM 3677 N N . GLY A 1 481 ? -25.494 -19.867 33.796 1.00 97.81 481 GLY A N 1
ATOM 3678 C CA . GLY A 1 481 ? -25.390 -20.267 32.394 1.00 97.81 481 GLY A CA 1
ATOM 3679 C C . GLY A 1 481 ? -24.499 -19.307 31.619 1.00 97.81 481 GLY A C 1
ATOM 3680 O O . GLY A 1 481 ? -23.497 -19.737 31.052 1.00 97.81 481 GLY A O 1
ATOM 3681 N N . HIS A 1 482 ? -24.814 -18.012 31.683 1.00 97.81 482 HIS A N 1
ATOM 3682 C CA . HIS A 1 482 ? -23.997 -16.969 31.062 1.00 97.81 482 HIS A CA 1
ATOM 3683 C C . HIS A 1 482 ? -22.567 -16.992 31.603 1.00 97.81 482 HIS A C 1
ATOM 3685 O O . HIS A 1 482 ? -21.609 -17.011 30.826 1.00 97.81 482 HIS A O 1
ATOM 3691 N N . ARG A 1 483 ? -22.408 -17.101 32.931 1.00 98.56 483 ARG A N 1
ATOM 3692 C CA . ARG A 1 483 ? -21.084 -17.165 33.548 1.00 98.56 483 ARG A CA 1
ATOM 3693 C C . ARG A 1 483 ? -20.254 -18.332 33.014 1.00 98.56 483 ARG A C 1
ATOM 3695 O O . ARG A 1 483 ? -19.092 -18.136 32.678 1.00 98.56 483 ARG A O 1
ATOM 3702 N N . ALA A 1 484 ? -20.843 -19.524 32.904 1.00 98.00 484 ALA A N 1
ATOM 3703 C CA . ALA A 1 484 ? -20.141 -20.701 32.396 1.00 98.00 484 ALA A CA 1
ATOM 3704 C C . ALA A 1 484 ? -19.725 -20.556 30.920 1.00 98.00 484 ALA A C 1
ATOM 3706 O O . ALA A 1 484 ? -18.631 -20.986 30.563 1.00 98.00 484 ALA A O 1
ATOM 3707 N N . ASN A 1 485 ? -20.560 -19.936 30.079 1.00 97.81 485 ASN A N 1
ATOM 3708 C CA . ASN A 1 485 ? -20.243 -19.702 28.666 1.00 97.81 485 ASN A CA 1
ATOM 3709 C C . ASN A 1 485 ? -19.042 -18.759 28.506 1.00 97.81 485 ASN A C 1
ATOM 3711 O O . ASN A 1 485 ? -18.104 -19.073 27.777 1.00 97.81 485 ASN A O 1
ATOM 3715 N N . ILE A 1 486 ? -19.045 -17.637 29.233 1.00 98.50 486 ILE A N 1
ATOM 3716 C CA . ILE A 1 486 ? -17.959 -16.647 29.200 1.00 98.50 486 ILE A CA 1
ATOM 3717 C C . ILE A 1 486 ? -16.663 -17.264 29.741 1.00 98.50 486 ILE A C 1
ATOM 3719 O O . ILE A 1 486 ? -15.614 -17.167 29.106 1.00 98.50 486 ILE A O 1
ATOM 3723 N N . GLN A 1 487 ? -16.733 -17.956 30.885 1.00 98.56 487 GLN A N 1
ATOM 3724 C CA . GLN A 1 487 ? -15.572 -18.626 31.477 1.00 98.56 487 GLN A CA 1
ATOM 3725 C C . GLN A 1 487 ? -14.973 -19.669 30.532 1.00 98.56 487 GLN A C 1
ATOM 3727 O O . GLN A 1 487 ? -13.759 -19.722 30.410 1.00 98.56 487 GLN A O 1
ATOM 3732 N N . ALA A 1 488 ? -15.787 -20.423 29.787 1.00 97.38 488 ALA A N 1
ATOM 3733 C CA . ALA A 1 488 ? -15.278 -21.394 28.818 1.00 97.38 488 ALA A CA 1
ATOM 3734 C C . ALA A 1 488 ? -14.434 -20.752 27.699 1.00 97.38 488 ALA A C 1
ATOM 3736 O O . ALA A 1 488 ? -13.454 -21.351 27.253 1.00 97.38 488 ALA A O 1
ATOM 3737 N N . VAL A 1 489 ? -14.784 -19.539 27.253 1.00 96.44 489 VAL A N 1
ATOM 3738 C CA . VAL A 1 489 ? -13.982 -18.787 26.273 1.00 96.44 489 VAL A CA 1
ATOM 3739 C C . VAL A 1 489 ? -12.670 -18.328 26.903 1.00 96.44 489 VAL A C 1
ATOM 3741 O O . VAL A 1 489 ? -11.609 -18.553 26.321 1.00 96.44 489 VAL A O 1
ATOM 3744 N N . LEU A 1 490 ? -12.727 -17.742 28.101 1.00 97.94 490 LEU A N 1
ATOM 3745 C CA . LEU A 1 490 ? -11.542 -17.266 28.821 1.00 97.94 490 LEU A CA 1
ATOM 3746 C C . LEU A 1 490 ? -10.579 -18.419 29.154 1.00 97.94 490 LEU A C 1
ATOM 3748 O O . LEU A 1 490 ? -9.377 -18.290 28.933 1.00 97.94 490 LEU A O 1
ATOM 3752 N N . ASP A 1 491 ? -11.106 -19.566 29.586 1.00 96.88 491 ASP A N 1
ATOM 3753 C CA . ASP A 1 491 ? -10.356 -20.789 29.899 1.00 96.88 491 ASP A CA 1
ATOM 3754 C C . ASP A 1 491 ? -9.682 -21.403 28.655 1.00 96.88 491 ASP A C 1
ATOM 3756 O O . ASP A 1 491 ? -8.728 -22.173 28.783 1.00 96.88 491 ASP A O 1
ATOM 3760 N N . SER A 1 492 ? -10.156 -21.079 27.443 1.00 90.19 492 SER A N 1
ATOM 3761 C CA . SER A 1 492 ? -9.532 -21.537 26.191 1.00 90.19 492 SER A CA 1
ATOM 3762 C C . SER A 1 492 ? -8.188 -20.859 25.896 1.00 90.19 492 SER A C 1
ATOM 3764 O O . SER A 1 492 ? -7.428 -21.364 25.067 1.00 90.19 492 SER A O 1
ATOM 3766 N N . GLY A 1 493 ? -7.886 -19.752 26.581 1.00 88.94 493 GLY A N 1
ATOM 3767 C CA . GLY A 1 493 ? -6.644 -19.000 26.440 1.00 88.94 493 GLY A CA 1
ATOM 3768 C C . GLY A 1 493 ? -6.576 -18.115 25.188 1.00 88.94 493 GLY A C 1
ATOM 3769 O O . GLY A 1 493 ? -7.341 -18.283 24.234 1.00 88.94 493 GLY A O 1
ATOM 3770 N N . GLY A 1 494 ? -5.620 -17.185 25.183 1.00 89.06 494 GLY A N 1
ATOM 3771 C CA . GLY A 1 494 ? -5.337 -16.272 24.073 1.00 89.06 494 GLY A CA 1
ATOM 3772 C C . GLY A 1 494 ? -6.441 -15.251 23.806 1.00 89.06 494 GLY A C 1
ATOM 3773 O O . GLY A 1 494 ? -6.677 -14.946 22.651 1.00 89.06 494 GLY A O 1
ATOM 3774 N N . VAL A 1 495 ? -7.191 -14.817 24.823 1.00 96.81 495 VAL A N 1
ATOM 3775 C CA . VAL A 1 495 ? -8.143 -13.704 24.667 1.00 96.81 495 VAL A CA 1
ATOM 3776 C C . VAL A 1 495 ? -7.379 -12.391 24.807 1.00 96.81 495 VAL A C 1
ATOM 3778 O O . VAL A 1 495 ? -6.898 -12.081 25.896 1.00 96.81 495 VAL A O 1
ATOM 3781 N N . ASP A 1 496 ? -7.280 -11.634 23.721 1.00 97.31 496 ASP A N 1
ATOM 3782 C CA . ASP A 1 496 ? -6.521 -10.381 23.666 1.00 97.31 496 ASP A CA 1
ATOM 3783 C C . ASP A 1 496 ? -7.354 -9.212 24.205 1.00 97.31 496 ASP A C 1
ATOM 3785 O O . ASP A 1 496 ? -6.860 -8.396 24.978 1.00 97.31 496 ASP A O 1
ATOM 3789 N N . VAL A 1 497 ? -8.655 -9.177 23.885 1.00 98.50 497 VAL A N 1
ATOM 3790 C CA . VAL A 1 497 ? -9.566 -8.097 24.299 1.00 98.50 497 VAL A CA 1
ATOM 3791 C C . VAL A 1 497 ? -10.842 -8.660 24.921 1.00 98.50 497 VAL A C 1
ATOM 3793 O O . VAL A 1 497 ? -11.500 -9.536 24.355 1.00 98.50 497 VAL A O 1
ATOM 3796 N N . PHE A 1 498 ? -11.243 -8.117 26.072 1.00 98.69 498 PHE A N 1
ATOM 3797 C CA . PHE A 1 498 ? -12.528 -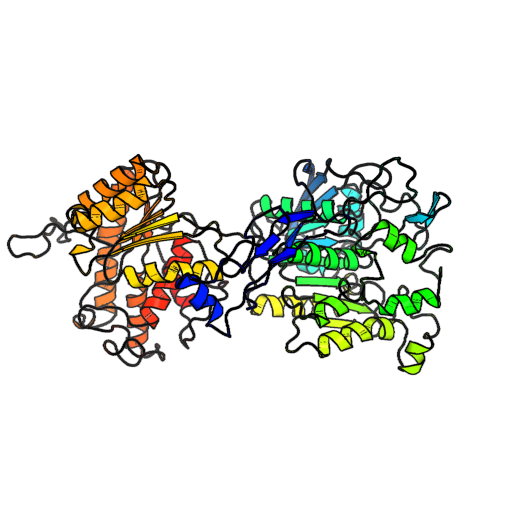8.398 26.705 1.00 98.69 498 PHE A CA 1
ATOM 3798 C C . PHE A 1 498 ? -13.385 -7.128 26.808 1.00 98.69 498 PHE A C 1
ATOM 3800 O O . PHE A 1 498 ? -13.212 -6.280 27.686 1.00 98.69 498 PHE A O 1
ATOM 3807 N N . GLY A 1 499 ? -14.345 -7.018 25.891 1.00 98.31 499 GLY A N 1
ATOM 3808 C CA . GLY A 1 499 ? -15.289 -5.910 25.802 1.00 98.31 499 GLY A CA 1
ATOM 3809 C C . GLY A 1 499 ? -16.563 -6.129 26.609 1.00 98.31 499 GLY A C 1
ATOM 3810 O O . GLY A 1 499 ? -17.203 -7.182 26.524 1.00 98.31 499 GLY A O 1
ATOM 3811 N N . MET A 1 500 ? -16.968 -5.106 27.357 1.00 97.56 500 MET A N 1
ATOM 3812 C CA . MET A 1 500 ? -18.166 -5.128 28.198 1.00 97.56 500 MET A CA 1
ATOM 3813 C C . MET A 1 500 ? -19.005 -3.877 27.988 1.00 97.56 500 MET A C 1
ATOM 3815 O O . MET A 1 500 ? -18.480 -2.798 27.728 1.00 97.56 500 MET A O 1
ATOM 3819 N N . THR A 1 501 ? -20.318 -3.997 28.151 1.00 94.00 501 THR A N 1
ATOM 3820 C CA . THR A 1 501 ? -21.216 -2.837 28.224 1.00 94.00 501 THR A CA 1
ATOM 3821 C C . THR A 1 501 ? -21.399 -2.336 29.661 1.00 94.00 501 THR A C 1
ATOM 3823 O O . THR A 1 501 ? -21.116 -3.048 30.623 1.00 94.00 501 THR A O 1
ATOM 3826 N N . CYS A 1 502 ? -21.956 -1.133 29.809 1.00 84.31 502 CYS A N 1
ATOM 3827 C CA . CYS A 1 502 ? -22.502 -0.649 31.081 1.00 84.31 502 CYS A CA 1
ATOM 3828 C C . CYS A 1 502 ? -23.860 -1.300 31.419 1.00 84.31 502 CYS A C 1
ATOM 3830 O O . CYS A 1 502 ? -24.607 -1.681 30.529 1.00 84.31 502 CYS A O 1
ATOM 3832 N N . CYS A 1 503 ? -24.313 -1.367 32.668 1.00 82.88 503 CYS A N 1
ATOM 3833 C CA . CYS A 1 503 ? -23.609 -1.414 33.948 1.00 82.88 503 CYS A CA 1
ATOM 3834 C C . CYS A 1 503 ? -24.640 -1.703 35.050 1.00 82.88 503 CYS A C 1
ATOM 3836 O O . CYS A 1 503 ? -25.849 -1.554 34.849 1.00 82.88 503 CYS A O 1
ATOM 3838 N N . ASP A 1 504 ? -24.156 -2.123 36.215 1.00 91.06 504 ASP A N 1
ATOM 3839 C CA . ASP A 1 504 ? -24.971 -2.393 37.394 1.00 91.06 504 ASP A CA 1
ATOM 3840 C C . ASP A 1 504 ? -24.998 -1.170 38.323 1.00 91.06 504 ASP A C 1
ATOM 3842 O O . ASP A 1 504 ? -23.981 -0.505 38.522 1.00 91.06 504 ASP A O 1
ATOM 3846 N N . PHE A 1 505 ? -26.159 -0.877 38.914 1.00 90.50 505 PHE A N 1
ATOM 3847 C CA . PHE A 1 505 ? -26.342 0.234 39.854 1.00 90.50 505 PHE A CA 1
ATOM 3848 C C . PHE A 1 505 ? -26.830 -0.269 41.206 1.00 90.50 505 PHE A C 1
ATOM 3850 O O . PHE A 1 505 ? -27.609 -1.222 41.282 1.00 90.50 505 PHE A O 1
ATOM 3857 N N . GLU A 1 506 ? -26.433 0.419 42.276 1.00 91.38 506 GLU A N 1
ATOM 3858 C CA . GLU A 1 506 ? -27.085 0.247 43.570 1.00 91.38 506 GLU A CA 1
ATOM 3859 C C . GLU A 1 506 ? -28.542 0.702 43.443 1.00 91.38 506 GLU A C 1
ATOM 3861 O O . GLU A 1 506 ? -28.819 1.759 42.877 1.00 91.38 506 GLU A O 1
ATOM 3866 N N . LEU A 1 507 ? -29.485 -0.100 43.940 1.00 89.94 507 LEU A N 1
ATOM 3867 C CA . LEU A 1 507 ? -30.915 0.193 43.850 1.00 89.94 507 LEU A CA 1
ATOM 3868 C C . LEU A 1 507 ? -31.508 0.463 45.233 1.00 89.94 507 LEU A C 1
ATOM 3870 O O . LEU A 1 507 ? -31.196 -0.221 46.209 1.00 89.94 507 LEU A O 1
ATOM 3874 N N . THR A 1 508 ? -32.428 1.422 45.311 1.00 90.69 508 THR A N 1
ATOM 3875 C CA . THR A 1 508 ? -33.282 1.618 46.485 1.00 90.69 508 THR A CA 1
ATOM 3876 C C . THR A 1 508 ? -34.255 0.447 46.647 1.00 90.69 508 THR A C 1
ATOM 3878 O O . THR A 1 508 ? -34.452 -0.365 45.739 1.00 90.69 508 THR A O 1
ATOM 3881 N N . SER A 1 509 ? -34.942 0.374 47.792 1.00 86.56 509 SER A N 1
ATOM 3882 C CA . SER A 1 509 ? -35.996 -0.624 48.034 1.00 86.56 509 SER A CA 1
ATOM 3883 C C . SER A 1 509 ? -37.138 -0.586 47.013 1.00 86.56 509 SER A C 1
ATOM 3885 O O . SER A 1 509 ? -37.857 -1.571 46.854 1.00 86.56 509 SER A O 1
ATOM 3887 N N . GLU A 1 510 ? -37.307 0.538 46.321 1.00 86.62 510 GLU A N 1
ATOM 3888 C CA . GLU A 1 510 ? -38.315 0.767 45.287 1.00 86.62 510 GLU A CA 1
ATOM 3889 C C . GLU A 1 510 ? -37.804 0.439 43.873 1.00 86.62 510 GLU A C 1
ATOM 3891 O O . GLU A 1 510 ? -38.570 0.546 42.917 1.00 86.62 510 GLU A O 1
ATOM 3896 N N . GLY A 1 511 ? -36.538 0.027 43.731 1.00 81.31 511 GLY A N 1
ATOM 3897 C CA . GLY A 1 511 ? -35.930 -0.373 42.459 1.00 81.31 511 GLY A CA 1
ATOM 3898 C C . GLY A 1 511 ? -35.402 0.779 41.597 1.00 81.31 511 GLY A C 1
ATOM 3899 O O . GLY A 1 511 ? -35.129 0.565 40.419 1.00 81.31 511 GLY A O 1
ATOM 3900 N N . ALA A 1 512 ? -35.268 1.988 42.150 1.00 84.75 512 ALA A N 1
ATOM 3901 C CA . ALA A 1 512 ? -34.625 3.120 41.477 1.00 84.75 512 ALA A CA 1
ATOM 3902 C C . ALA A 1 512 ? -33.120 3.164 41.800 1.00 84.75 512 ALA A C 1
ATOM 3904 O O . ALA A 1 512 ? -32.750 2.706 42.879 1.00 84.75 512 ALA A O 1
ATOM 3905 N N . PRO A 1 513 ? -32.252 3.737 40.947 1.00 86.56 513 PRO A N 1
ATOM 3906 C CA . PRO A 1 513 ? -30.843 3.923 41.287 1.00 86.56 513 PRO A CA 1
ATOM 3907 C C . PRO A 1 513 ? -30.664 4.746 42.569 1.00 86.56 513 PRO A C 1
ATOM 3909 O O . PRO A 1 513 ? -31.241 5.827 42.714 1.00 86.56 513 PRO A O 1
ATOM 3912 N N . ALA A 1 514 ? -29.869 4.233 43.503 1.00 91.31 514 ALA A N 1
ATOM 3913 C CA . ALA A 1 514 ? -29.402 4.976 44.660 1.00 91.31 514 ALA A CA 1
ATOM 3914 C C . ALA A 1 514 ? -28.418 6.061 44.204 1.00 91.31 514 ALA A C 1
ATOM 3916 O O . ALA A 1 514 ? -27.648 5.855 43.265 1.00 91.31 514 ALA A O 1
ATOM 3917 N N . LEU A 1 515 ? -28.465 7.223 44.860 1.00 90.75 515 LEU A N 1
ATOM 3918 C CA . LEU A 1 515 ? -27.668 8.392 44.492 1.00 90.75 515 LEU A CA 1
ATOM 3919 C C . LEU A 1 515 ? -26.585 8.675 45.540 1.00 90.75 515 LEU A C 1
ATOM 3921 O O . LEU A 1 515 ? -26.840 8.557 46.743 1.00 90.75 515 LEU A O 1
ATOM 3925 N N . ASN A 1 516 ? -25.403 9.094 45.090 1.00 86.62 516 ASN A N 1
ATOM 3926 C CA . ASN A 1 516 ? -24.338 9.619 45.941 1.00 86.62 516 ASN A CA 1
ATOM 3927 C C . ASN A 1 516 ? -24.728 11.007 46.524 1.00 86.62 516 ASN A C 1
ATOM 3929 O O . ASN A 1 516 ? -25.761 11.575 46.146 1.00 86.62 516 ASN A O 1
ATOM 3933 N N . PRO A 1 517 ? -23.953 11.577 47.471 1.00 89.31 517 PRO A N 1
ATOM 3934 C CA . PRO A 1 517 ? -24.222 12.911 48.023 1.00 89.31 517 PRO A CA 1
ATOM 3935 C C . PRO A 1 517 ? -24.299 14.037 46.978 1.00 89.31 517 PRO A C 1
ATOM 3937 O O . PRO A 1 517 ? -24.956 15.051 47.219 1.00 89.31 517 PRO A O 1
ATOM 3940 N N . GLU A 1 518 ? -23.653 13.854 45.830 1.00 85.44 518 GLU A N 1
ATOM 3941 C CA . GLU A 1 518 ? -23.632 14.758 44.682 1.00 85.44 518 GLU A CA 1
ATOM 3942 C C . GLU A 1 518 ? -24.869 14.602 43.770 1.00 85.44 518 GLU A C 1
ATOM 3944 O O . GLU A 1 518 ? -25.106 15.442 42.901 1.00 85.44 518 GLU A O 1
ATOM 3949 N N . GLY A 1 519 ? -25.719 13.598 44.024 1.00 84.19 519 GLY A N 1
ATOM 3950 C CA . GLY A 1 519 ? -26.963 13.341 43.297 1.00 84.19 519 GLY A CA 1
ATOM 3951 C C . GLY A 1 519 ? -26.818 12.432 42.072 1.00 84.19 519 GLY A C 1
ATOM 3952 O O . GLY A 1 519 ? -27.728 12.393 41.245 1.00 84.19 519 GLY A O 1
ATOM 3953 N N . GLU A 1 520 ? -25.710 11.707 41.947 1.00 85.44 520 GLU A N 1
ATOM 3954 C CA . GLU A 1 520 ? -25.388 10.835 40.815 1.00 85.44 520 GLU A CA 1
ATOM 3955 C C . GLU A 1 520 ? -25.644 9.358 41.156 1.00 85.44 520 GLU A C 1
ATOM 3957 O O . GLU A 1 520 ? -25.387 8.949 42.290 1.00 85.44 520 GLU A O 1
ATOM 3962 N N . PRO A 1 521 ? -26.126 8.532 40.206 1.00 87.81 521 PRO A N 1
ATOM 3963 C CA . PRO A 1 521 ? -26.270 7.093 40.404 1.00 87.81 521 PRO A CA 1
ATOM 3964 C C . PRO A 1 521 ? -24.980 6.413 40.871 1.00 87.81 521 PRO A C 1
ATOM 3966 O O . PRO A 1 521 ? -23.911 6.627 40.301 1.00 87.81 521 PRO A O 1
ATOM 3969 N N . ILE A 1 522 ? -25.094 5.549 41.878 1.00 89.31 522 ILE A N 1
ATOM 3970 C CA . ILE A 1 522 ? -23.965 4.772 42.397 1.00 89.31 522 ILE A CA 1
ATOM 3971 C C . ILE A 1 522 ? -23.790 3.519 41.535 1.00 89.31 522 ILE A C 1
ATOM 3973 O O . ILE A 1 522 ? -24.627 2.614 41.555 1.00 89.31 522 ILE A O 1
ATOM 3977 N N . LEU A 1 523 ? -22.702 3.481 40.768 1.00 91.19 523 LEU A N 1
ATOM 3978 C CA . LEU A 1 523 ? -22.320 2.349 39.926 1.00 91.19 523 LEU A CA 1
ATOM 3979 C C . LEU A 1 523 ? -21.660 1.245 40.771 1.00 91.19 523 LEU A C 1
ATOM 3981 O O . LEU A 1 523 ? -20.830 1.525 41.636 1.00 91.19 523 LEU A O 1
ATOM 3985 N N . ILE A 1 524 ? -22.022 -0.013 40.514 1.00 92.44 524 ILE A N 1
ATOM 3986 C CA . ILE A 1 524 ? -21.435 -1.189 41.167 1.00 92.44 524 ILE A CA 1
ATOM 3987 C C . ILE A 1 524 ? -20.272 -1.706 40.315 1.00 92.44 524 ILE A C 1
ATOM 3989 O O . ILE A 1 524 ? -20.471 -2.158 39.189 1.00 92.44 524 ILE A O 1
ATOM 3993 N N . LEU A 1 525 ? -19.058 -1.664 40.870 1.00 94.62 525 LEU A N 1
ATOM 3994 C CA . LEU A 1 525 ? -17.837 -2.114 40.186 1.00 94.62 525 LEU A CA 1
ATOM 3995 C C . LEU A 1 525 ? -17.626 -3.630 40.237 1.00 94.62 525 LEU A C 1
ATOM 3997 O O . LEU A 1 525 ? -16.955 -4.165 39.360 1.00 94.62 525 LEU A O 1
ATOM 4001 N N . GLU A 1 526 ? -18.237 -4.316 41.210 1.00 96.06 526 GLU A N 1
ATOM 4002 C CA . GLU A 1 526 ? -18.009 -5.741 41.502 1.00 96.06 526 GLU A CA 1
ATOM 4003 C C . GLU A 1 526 ? -18.123 -6.632 40.257 1.00 96.06 526 GLU A C 1
ATOM 4005 O O . GLU A 1 526 ? -17.345 -7.564 40.086 1.00 96.06 526 GLU A O 1
ATOM 4010 N N . GLY A 1 527 ? -19.059 -6.332 39.350 1.00 96.31 527 GLY A N 1
ATOM 4011 C CA . GLY A 1 527 ? -19.187 -7.064 38.092 1.00 96.31 527 GLY A CA 1
ATOM 4012 C C . GLY A 1 527 ? -17.927 -6.984 37.229 1.00 96.31 527 GLY A C 1
ATOM 4013 O O . GLY A 1 527 ? -17.423 -8.016 36.800 1.00 96.31 527 GLY A O 1
ATOM 4014 N N . TYR A 1 528 ? -17.400 -5.778 36.999 1.00 97.94 528 TYR A N 1
ATOM 4015 C CA . TYR A 1 528 ? -16.161 -5.591 36.240 1.00 97.94 528 TYR A CA 1
ATOM 4016 C C . TYR A 1 528 ? -14.973 -6.237 36.952 1.00 97.94 528 TYR A C 1
ATOM 4018 O O . TYR A 1 528 ? -14.225 -6.971 36.318 1.00 97.94 528 TYR A O 1
ATOM 4026 N N . GLU A 1 529 ? -14.846 -6.025 38.264 1.00 98.38 529 GLU A N 1
ATOM 4027 C CA . GLU A 1 529 ? -13.751 -6.565 39.079 1.00 98.38 529 GLU A CA 1
ATOM 4028 C C . GLU A 1 529 ? -13.692 -8.102 38.990 1.00 98.38 529 GLU A C 1
ATOM 4030 O O . GLU A 1 529 ? -12.648 -8.676 38.688 1.00 98.38 529 GLU A O 1
ATOM 4035 N N . LEU A 1 530 ? -14.834 -8.785 39.138 1.00 98.56 530 LEU A N 1
ATOM 4036 C CA . LEU A 1 530 ? -14.918 -10.247 39.034 1.00 98.56 530 LEU A CA 1
ATOM 4037 C C . LEU A 1 530 ? -14.511 -10.770 37.651 1.00 98.56 530 LEU A C 1
ATOM 4039 O O . LEU A 1 530 ? -13.829 -11.794 37.547 1.00 98.56 530 LEU A O 1
ATOM 4043 N N . TRP A 1 531 ? -14.926 -10.082 36.587 1.00 98.62 531 TRP A N 1
ATOM 4044 C CA . TRP A 1 531 ? -14.580 -10.469 35.223 1.00 98.62 531 TRP A CA 1
ATOM 4045 C C . TRP A 1 531 ? -13.123 -10.176 34.878 1.00 98.62 531 TRP A C 1
ATOM 4047 O O . TRP A 1 531 ? -12.493 -11.015 34.235 1.00 98.62 531 TRP A O 1
ATOM 4057 N N . PHE A 1 532 ? -12.578 -9.047 35.333 1.00 98.56 532 PHE A N 1
ATOM 4058 C CA . PHE A 1 532 ? -11.175 -8.679 35.141 1.00 98.56 532 PHE A CA 1
ATOM 4059 C C . PHE A 1 532 ? -10.276 -9.678 35.868 1.00 98.56 532 PHE A C 1
ATOM 4061 O O . PHE A 1 532 ? -9.388 -10.260 35.248 1.00 98.56 532 PHE A O 1
ATOM 4068 N N . ASP A 1 533 ? -10.564 -9.958 37.143 1.00 98.75 533 ASP A N 1
ATOM 4069 C CA . ASP A 1 533 ? -9.837 -10.942 37.947 1.00 98.75 533 ASP A CA 1
ATOM 4070 C C . ASP A 1 533 ? -9.830 -12.322 37.276 1.00 98.75 533 ASP A C 1
ATOM 4072 O O . ASP A 1 533 ? -8.788 -12.977 37.198 1.00 98.75 533 ASP A O 1
ATOM 4076 N N . TYR A 1 534 ? -10.986 -12.776 36.777 1.00 98.81 534 TYR A N 1
ATOM 4077 C CA . TYR A 1 534 ? -11.082 -14.077 36.120 1.00 98.81 534 TYR A CA 1
ATOM 4078 C C . TYR A 1 534 ? -10.331 -14.102 34.785 1.00 98.81 534 TYR A C 1
ATOM 4080 O O . TYR A 1 534 ? -9.587 -15.046 34.521 1.00 98.81 534 TYR A O 1
ATOM 4088 N N . ALA A 1 535 ? -10.517 -13.081 33.946 1.00 98.62 535 ALA A N 1
ATOM 4089 C CA . ALA A 1 535 ? -9.879 -12.999 32.639 1.00 98.62 535 ALA A CA 1
ATOM 4090 C C . ALA A 1 535 ? -8.357 -12.935 32.767 1.00 98.62 535 ALA A C 1
ATOM 4092 O O . ALA A 1 535 ? -7.690 -13.770 32.166 1.00 98.62 535 ALA A O 1
ATOM 4093 N N . LEU A 1 536 ? -7.823 -12.062 33.630 1.00 98.44 536 LEU A N 1
ATOM 4094 C CA . LEU A 1 536 ? -6.383 -11.921 33.880 1.00 98.44 536 LEU A CA 1
ATOM 4095 C C . LEU A 1 536 ? -5.756 -13.183 34.487 1.00 98.44 536 LEU A C 1
ATOM 4097 O O . LEU A 1 536 ? -4.583 -13.471 34.252 1.00 98.44 536 LEU A O 1
ATOM 4101 N N . ALA A 1 537 ? -6.525 -13.969 35.247 1.00 98.25 537 ALA A N 1
ATOM 4102 C CA . ALA A 1 537 ? -6.050 -15.251 35.762 1.00 98.25 537 ALA A CA 1
ATOM 4103 C C . ALA A 1 537 ? -5.817 -16.295 34.653 1.00 98.25 537 ALA A C 1
ATOM 4105 O O . ALA A 1 537 ? -4.954 -17.158 34.822 1.00 98.25 537 ALA A O 1
ATOM 4106 N N . GLN A 1 538 ? -6.566 -16.230 33.545 1.00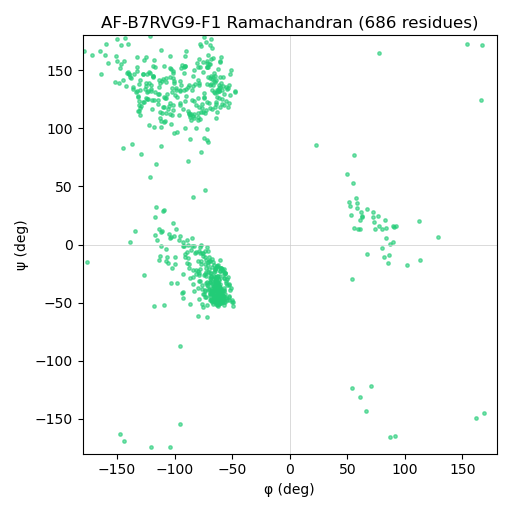 97.25 538 GLN A N 1
ATOM 4107 C CA . GLN A 1 538 ? -6.419 -17.146 32.403 1.00 97.25 538 GLN A CA 1
ATOM 4108 C C . GLN A 1 538 ? -5.569 -16.551 31.266 1.00 97.25 538 GLN A C 1
ATOM 4110 O O . GLN A 1 538 ? -4.843 -17.275 30.587 1.00 97.25 538 GLN A O 1
ATOM 4115 N N . ASN A 1 539 ? -5.654 -15.236 31.075 1.00 96.38 539 ASN A N 1
ATOM 4116 C CA . ASN A 1 539 ? -5.104 -14.459 29.969 1.00 96.38 539 ASN A CA 1
ATOM 4117 C C . ASN A 1 539 ? -4.475 -13.172 30.552 1.00 96.38 539 ASN A C 1
ATOM 4119 O O . ASN A 1 539 ? -5.150 -12.154 30.680 1.00 96.38 539 ASN A O 1
ATOM 4123 N N . PRO A 1 540 ? -3.203 -13.210 30.985 1.00 94.69 540 PRO A N 1
ATOM 4124 C CA . PRO A 1 540 ? -2.604 -12.131 31.779 1.00 94.69 540 PRO A CA 1
ATOM 4125 C C . PRO A 1 540 ? -2.413 -10.811 31.020 1.00 94.69 540 PRO A C 1
ATOM 4127 O O . PRO A 1 540 ? -2.278 -9.775 31.666 1.00 94.69 540 PRO A O 1
ATOM 4130 N N . ASP A 1 541 ? -2.411 -10.858 29.686 1.00 94.56 541 ASP A N 1
ATOM 4131 C CA . ASP A 1 541 ? -2.194 -9.704 28.808 1.00 94.56 541 ASP A CA 1
ATOM 4132 C C . ASP A 1 541 ? -3.510 -9.144 28.226 1.00 94.56 541 ASP A C 1
ATOM 4134 O O . ASP A 1 541 ? -3.470 -8.265 27.372 1.00 94.56 541 ASP A O 1
ATOM 4138 N N . THR A 1 542 ? -4.678 -9.638 28.670 1.00 98.12 542 THR A N 1
ATOM 4139 C CA . THR A 1 542 ? -5.981 -9.165 28.173 1.00 98.12 542 THR A CA 1
ATOM 4140 C C . THR A 1 542 ? -6.193 -7.680 28.453 1.00 98.12 542 THR A C 1
ATOM 4142 O O . THR A 1 542 ? -6.067 -7.214 29.589 1.00 98.12 542 THR A O 1
ATOM 4145 N N . GLU A 1 543 ? -6.622 -6.961 27.422 1.00 98.31 543 GLU A N 1
ATOM 4146 C CA . GLU A 1 543 ? -7.098 -5.587 27.506 1.00 98.31 543 GLU A CA 1
ATOM 4147 C C . GLU A 1 543 ? -8.613 -5.529 27.709 1.00 98.31 543 GLU A C 1
ATOM 4149 O O . GLU A 1 543 ? -9.361 -6.405 27.270 1.00 98.31 543 GLU A O 1
ATOM 4154 N N . PHE A 1 544 ? -9.095 -4.459 28.336 1.00 98.75 544 PHE A N 1
ATOM 4155 C CA . PHE A 1 544 ? -10.514 -4.292 28.635 1.00 98.75 544 PHE A CA 1
ATOM 4156 C C . PHE A 1 544 ? -11.058 -2.992 28.069 1.00 98.75 544 PHE A C 1
ATOM 4158 O O . PHE A 1 544 ? -10.457 -1.928 28.225 1.00 98.75 544 PHE A O 1
ATOM 4165 N N . PHE A 1 545 ? -12.265 -3.052 27.511 1.00 98.38 545 PHE A N 1
ATOM 4166 C CA . PHE A 1 545 ? -13.013 -1.843 27.195 1.00 98.38 545 PHE A CA 1
ATOM 4167 C C . PHE A 1 545 ? -14.417 -1.860 27.773 1.00 98.38 545 PHE A C 1
ATOM 4169 O O . PHE A 1 545 ? -15.081 -2.897 27.841 1.00 98.38 545 PHE A O 1
ATOM 4176 N N . ILE A 1 546 ? -14.880 -0.669 28.146 1.00 98.06 546 ILE A N 1
ATOM 4177 C CA . ILE A 1 546 ? -16.257 -0.419 28.561 1.00 98.06 546 ILE A CA 1
ATOM 4178 C C . ILE A 1 546 ? -16.950 0.373 27.448 1.00 98.06 546 ILE A C 1
ATOM 4180 O O . ILE A 1 546 ? -16.692 1.557 27.241 1.00 98.06 546 ILE A O 1
ATOM 4184 N N . GLY A 1 547 ? -17.828 -0.285 26.697 1.00 97.38 547 GLY A N 1
ATOM 4185 C CA . GLY A 1 547 ? -18.622 0.348 25.652 1.00 97.38 547 GLY A CA 1
ATOM 4186 C C . GLY A 1 547 ? -19.887 0.978 26.227 1.00 97.38 547 GLY A C 1
ATOM 4187 O O . GLY A 1 547 ? -20.712 0.284 26.825 1.00 97.38 547 GLY A O 1
ATOM 4188 N N . ILE A 1 548 ? -20.093 2.274 25.986 1.00 97.38 548 ILE A N 1
ATOM 4189 C CA . ILE A 1 548 ? -21.256 2.996 26.516 1.00 97.38 548 ILE A CA 1
ATOM 4190 C C . ILE A 1 548 ? -22.280 3.306 25.419 1.00 97.38 548 ILE A C 1
ATOM 4192 O O . ILE A 1 548 ? -21.991 4.136 24.551 1.00 97.38 548 ILE A O 1
ATOM 4196 N N . PRO A 1 549 ? -23.489 2.706 25.469 1.00 95.94 549 PRO A N 1
ATOM 4197 C CA . PRO A 1 549 ? -24.583 3.045 24.562 1.00 95.94 549 PRO A CA 1
ATOM 4198 C C . PRO A 1 549 ? -25.191 4.406 24.895 1.00 95.94 549 PRO A C 1
ATOM 4200 O O . PRO A 1 549 ? -24.883 5.028 25.911 1.00 95.94 549 PRO A O 1
ATOM 4203 N N . TRP A 1 550 ? -26.115 4.855 24.052 1.00 95.69 550 TRP A N 1
ATOM 4204 C CA . TRP A 1 550 ? -26.974 6.001 24.335 1.00 95.69 550 TRP A CA 1
ATOM 4205 C C . TRP A 1 550 ? -28.014 5.691 25.426 1.00 95.69 550 TRP A C 1
ATOM 4207 O O . TRP A 1 550 ? -28.271 4.532 25.749 1.00 95.69 550 TRP A O 1
ATOM 4217 N N . VAL A 1 551 ? -28.610 6.737 26.013 1.00 92.75 551 VAL A N 1
ATOM 4218 C CA . VAL A 1 551 ? -29.568 6.580 27.123 1.00 92.75 551 VAL A CA 1
ATOM 4219 C C . VAL A 1 551 ? -30.940 6.091 26.647 1.00 92.75 551 VAL A C 1
ATOM 4221 O O . VAL A 1 551 ? -31.384 6.412 25.539 1.00 92.75 551 VAL A O 1
ATOM 4224 N N . ASP A 1 552 ? -31.606 5.332 27.519 1.00 93.38 552 ASP A N 1
ATOM 4225 C CA . ASP A 1 552 ? -32.952 4.794 27.315 1.00 93.38 552 ASP A CA 1
ATOM 4226 C C . ASP A 1 552 ? -34.011 5.884 27.092 1.00 93.38 552 ASP A C 1
ATOM 4228 O O . ASP A 1 552 ? -33.845 7.039 27.482 1.00 93.38 552 ASP A O 1
ATOM 4232 N N . TYR A 1 553 ? -35.151 5.475 26.532 1.00 96.38 553 TYR A N 1
ATOM 4233 C CA . TYR A 1 553 ? -36.358 6.299 26.388 1.00 96.38 553 TYR A CA 1
ATOM 4234 C C . TYR A 1 553 ? -36.112 7.630 25.663 1.00 96.38 553 TYR A C 1
ATOM 4236 O O . TYR A 1 553 ? -36.496 8.696 26.151 1.00 96.38 553 TYR A O 1
ATOM 4244 N N . PRO A 1 554 ? -35.499 7.608 24.464 1.00 96.38 554 PRO A N 1
ATOM 4245 C CA . PRO A 1 554 ? -35.101 8.827 23.767 1.00 96.38 554 PRO A CA 1
ATOM 4246 C C . PRO A 1 554 ? -36.270 9.785 23.504 1.00 96.38 554 PRO A C 1
ATOM 4248 O O . PRO A 1 554 ? -36.079 10.999 23.497 1.00 96.38 554 PRO A O 1
ATOM 4251 N N . THR A 1 555 ? -37.496 9.287 23.348 1.00 95.25 555 THR A N 1
ATOM 4252 C CA . THR A 1 555 ? -38.676 10.130 23.108 1.00 95.25 555 THR A CA 1
ATOM 4253 C C . THR A 1 555 ? -39.197 10.873 24.341 1.00 95.25 555 THR A C 1
ATOM 4255 O O . THR A 1 555 ? -40.058 11.735 24.184 1.00 95.25 555 THR A O 1
ATOM 4258 N N . ASP A 1 556 ? -38.700 10.577 25.547 1.00 97.56 556 ASP A N 1
ATOM 4259 C CA . ASP A 1 556 ? -39.095 11.289 26.775 1.00 97.56 556 ASP A CA 1
ATOM 4260 C C . ASP A 1 556 ? -38.384 12.640 26.935 1.00 97.56 556 ASP A C 1
ATOM 4262 O O . ASP A 1 556 ? -38.792 13.487 27.734 1.00 97.56 556 ASP A O 1
ATOM 4266 N N . TYR A 1 557 ? -37.327 12.862 26.157 1.00 97.31 557 TYR A N 1
ATOM 4267 C CA . TYR A 1 557 ? -36.543 14.089 26.169 1.00 97.31 557 TYR A CA 1
ATOM 4268 C C . TYR A 1 557 ? -37.139 15.105 25.204 1.00 97.31 557 TYR A C 1
ATOM 4270 O O . TYR A 1 557 ? -37.468 14.769 24.064 1.00 97.31 557 TYR A O 1
ATOM 4278 N N . ALA A 1 558 ? -37.231 16.357 25.653 1.00 96.31 558 ALA A N 1
ATOM 4279 C CA . ALA A 1 558 ? -37.885 17.431 24.911 1.00 96.31 558 ALA A CA 1
ATOM 4280 C C . ALA A 1 558 ? -37.203 17.747 23.570 1.00 96.31 558 ALA A C 1
ATOM 4282 O O . ALA A 1 558 ? -37.882 18.145 22.627 1.00 96.31 558 ALA A O 1
ATOM 4283 N N . ASP A 1 559 ? -35.882 17.583 23.502 1.00 97.06 559 ASP A N 1
ATOM 4284 C CA . ASP A 1 559 ? -35.046 17.931 22.354 1.00 97.06 559 ASP A CA 1
ATOM 4285 C C . ASP A 1 559 ? -33.697 17.181 22.390 1.00 97.06 559 ASP A C 1
ATOM 4287 O O . ASP A 1 559 ? -33.348 16.502 23.363 1.00 97.06 559 ASP A O 1
ATOM 4291 N N . ALA A 1 560 ? -32.917 17.309 21.319 1.00 96.94 560 ALA A N 1
ATOM 4292 C CA . ALA A 1 560 ? -31.596 16.710 21.174 1.00 96.94 560 ALA A CA 1
ATOM 4293 C C . ALA A 1 560 ? -30.619 17.206 22.248 1.00 96.94 560 ALA A C 1
ATOM 4295 O O . ALA A 1 560 ? -29.776 16.441 22.714 1.00 96.94 560 ALA A O 1
ATOM 4296 N N . ALA A 1 561 ? -30.747 18.467 22.672 1.00 97.69 561 ALA A N 1
ATOM 4297 C CA . ALA A 1 561 ? -29.865 19.073 23.663 1.00 97.69 561 ALA A CA 1
ATOM 4298 C C . ALA A 1 561 ? -30.058 18.453 25.054 1.00 97.69 561 ALA A C 1
ATOM 4300 O O . ALA A 1 561 ? -29.085 18.083 25.706 1.00 97.69 561 ALA A O 1
ATOM 4301 N N . SER A 1 562 ? -31.302 18.302 25.510 1.00 97.19 562 SER A N 1
ATOM 4302 C CA . SER A 1 562 ? -31.629 17.644 26.780 1.00 97.19 562 SER A CA 1
ATOM 4303 C C . SER A 1 562 ? -31.214 16.173 26.781 1.00 97.19 562 SER A C 1
ATOM 4305 O O . SER A 1 562 ? -30.639 15.720 27.768 1.00 97.19 562 SER A O 1
ATOM 4307 N N . TYR A 1 563 ? -31.404 15.464 25.664 1.00 97.00 563 TYR A N 1
ATOM 4308 C CA . TYR A 1 563 ? -30.929 14.087 25.489 1.00 97.00 563 TYR A CA 1
ATOM 4309 C C . TYR A 1 563 ? -29.401 13.976 25.586 1.00 97.00 563 TYR A C 1
ATOM 4311 O O . TYR A 1 563 ? -28.872 13.185 26.370 1.00 97.00 563 TYR A O 1
ATOM 4319 N N . ALA A 1 564 ? -28.683 14.819 24.838 1.00 97.00 564 ALA A N 1
ATOM 4320 C CA . ALA A 1 564 ? -27.227 14.828 24.826 1.00 97.00 564 ALA A CA 1
ATOM 4321 C C . ALA A 1 564 ? -26.626 15.247 26.166 1.00 97.00 564 ALA A C 1
ATOM 4323 O O . ALA A 1 564 ? -25.649 14.649 26.606 1.00 97.00 564 ALA A O 1
ATOM 4324 N N . ASN A 1 565 ? -27.219 16.226 26.851 1.00 96.06 565 ASN A N 1
ATOM 4325 C CA . ASN A 1 565 ? -26.753 16.665 28.164 1.00 96.06 565 ASN A CA 1
ATOM 4326 C C . ASN A 1 565 ? -26.816 15.539 29.201 1.00 96.06 565 ASN A C 1
ATOM 4328 O O . ASN A 1 565 ? -25.892 15.407 29.998 1.00 96.06 565 ASN A O 1
ATOM 4332 N N . THR A 1 566 ? -27.868 14.714 29.186 1.00 94.44 566 THR A N 1
ATOM 4333 C CA . THR A 1 566 ? -27.975 13.573 30.105 1.00 94.44 566 THR A CA 1
ATOM 4334 C C . THR A 1 566 ? -26.899 12.529 29.837 1.00 94.44 566 THR A C 1
ATOM 4336 O O . THR A 1 566 ? -26.238 12.096 30.779 1.00 94.44 566 THR A O 1
ATOM 4339 N N . TRP A 1 567 ? -26.683 12.156 28.573 1.00 96.50 567 TRP A N 1
ATOM 4340 C CA . TRP A 1 567 ? -25.643 11.187 28.227 1.00 96.50 567 TRP A CA 1
ATOM 4341 C C . TRP A 1 567 ? -24.236 11.723 28.520 1.00 96.50 567 TRP A C 1
ATOM 4343 O O . TRP A 1 567 ? -23.439 11.030 29.140 1.00 96.50 567 TRP A O 1
ATOM 4353 N N . ASN A 1 568 ? -23.947 12.978 28.158 1.00 96.38 568 ASN A N 1
ATOM 4354 C CA . ASN A 1 568 ? -22.651 13.608 28.419 1.00 96.38 568 ASN A CA 1
ATOM 4355 C C . ASN A 1 568 ? -22.359 13.730 29.916 1.00 96.38 568 ASN A C 1
ATOM 4357 O O . ASN A 1 568 ? -21.215 13.548 30.323 1.00 96.38 568 ASN A O 1
ATOM 4361 N N . LEU A 1 569 ? -23.365 14.047 30.737 1.00 93.50 569 LEU A N 1
ATOM 4362 C CA . LEU A 1 569 ? -23.196 14.075 32.188 1.00 93.50 569 LEU A CA 1
ATOM 4363 C C . LEU A 1 569 ? -22.831 12.678 32.698 1.00 93.50 569 LEU A C 1
ATOM 4365 O O . LEU A 1 569 ? -21.808 12.521 33.350 1.00 93.50 569 LEU A O 1
ATOM 4369 N N . PHE A 1 570 ? -23.610 11.666 32.314 1.00 92.38 570 PHE A N 1
ATOM 4370 C CA . PHE A 1 570 ? -23.366 10.277 32.695 1.00 92.38 570 PHE A CA 1
ATOM 4371 C C . PHE A 1 570 ? -21.972 9.782 32.277 1.00 92.38 570 PHE A C 1
ATOM 4373 O O . PHE A 1 570 ? -21.225 9.246 33.094 1.00 92.38 570 PHE A O 1
ATOM 4380 N N . TYR A 1 571 ? -21.595 9.999 31.017 1.00 96.12 571 TYR A N 1
ATOM 4381 C CA . TYR A 1 571 ? -20.311 9.556 30.484 1.00 96.12 571 TYR A CA 1
ATOM 4382 C C . TYR A 1 571 ? -19.140 10.215 31.225 1.00 96.12 571 TYR A C 1
ATOM 4384 O O . TYR A 1 571 ? -18.262 9.523 31.738 1.00 96.12 571 TYR A O 1
ATOM 4392 N N . ASN A 1 572 ? -19.164 11.545 31.357 1.00 95.06 572 ASN A N 1
ATOM 4393 C CA . ASN A 1 572 ? -18.032 12.298 31.895 1.00 95.06 572 ASN A CA 1
ATOM 4394 C C . ASN A 1 572 ? -17.913 12.240 33.422 1.00 95.06 572 ASN A C 1
ATOM 4396 O O . ASN A 1 572 ? -16.798 12.325 33.928 1.00 95.06 572 ASN A O 1
ATOM 4400 N N . THR A 1 573 ? -19.021 12.136 34.166 1.00 92.44 573 THR A N 1
ATOM 4401 C CA . THR A 1 573 ? -18.966 12.168 35.640 1.00 92.44 573 THR A CA 1
ATOM 4402 C C . THR A 1 573 ? -19.040 10.795 36.290 1.00 92.44 573 THR A C 1
ATOM 4404 O O . THR A 1 573 ? -18.635 10.662 37.440 1.00 92.44 573 THR A O 1
ATOM 4407 N N . ILE A 1 574 ? -19.478 9.762 35.562 1.00 91.88 574 ILE A N 1
ATOM 4408 C CA . ILE A 1 574 ? -19.615 8.407 36.114 1.00 91.88 574 ILE A CA 1
ATOM 4409 C C . ILE A 1 574 ? -18.702 7.419 35.395 1.00 91.88 574 ILE A C 1
ATOM 4411 O O . ILE A 1 574 ? -17.912 6.740 36.053 1.00 91.88 574 ILE A O 1
ATOM 4415 N N . ILE A 1 575 ? -18.763 7.336 34.062 1.00 95.31 575 ILE A N 1
ATOM 4416 C CA . ILE A 1 575 ? -18.007 6.310 33.328 1.00 95.31 575 ILE A CA 1
ATOM 4417 C C . ILE A 1 575 ? -16.506 6.597 33.314 1.00 95.31 575 ILE A C 1
ATOM 4419 O O . ILE A 1 575 ? -15.729 5.723 33.694 1.00 95.31 575 ILE A O 1
ATOM 4423 N N . LEU A 1 576 ? -16.079 7.796 32.912 1.00 96.12 576 LEU A N 1
ATOM 4424 C CA . LEU A 1 576 ? -14.646 8.103 32.837 1.00 96.12 576 LEU A CA 1
ATOM 4425 C C . LEU A 1 576 ? -13.947 7.964 34.211 1.00 96.12 576 LEU A C 1
ATOM 4427 O O . LEU A 1 576 ? -12.946 7.248 34.293 1.00 96.12 576 LEU A O 1
ATOM 4431 N N . PRO A 1 577 ? -14.510 8.475 35.329 1.00 94.62 577 PRO A N 1
ATOM 4432 C CA . PRO A 1 577 ? -13.948 8.225 36.661 1.00 94.62 577 PRO A CA 1
ATOM 4433 C C . PRO A 1 577 ? -13.993 6.752 37.101 1.00 94.62 577 PRO A C 1
ATOM 4435 O O . PRO A 1 577 ? -13.149 6.309 37.885 1.00 94.62 577 PRO A O 1
ATOM 4438 N N . THR A 1 578 ? -14.961 5.971 36.606 1.00 93.19 578 THR A N 1
ATOM 4439 C CA . THR A 1 578 ? -15.010 4.516 36.827 1.00 93.19 578 THR A CA 1
ATOM 4440 C C . THR A 1 578 ? -13.825 3.826 36.155 1.00 93.19 578 THR A C 1
ATOM 4442 O O . THR A 1 578 ? -13.163 3.008 36.793 1.00 93.19 578 THR A O 1
ATOM 4445 N N . VAL A 1 579 ? -13.501 4.191 34.911 1.00 97.19 579 VAL A N 1
ATOM 4446 C CA . VAL A 1 579 ? -12.310 3.681 34.213 1.00 97.19 579 VAL A CA 1
ATOM 4447 C C . VAL A 1 579 ? -11.039 4.024 34.991 1.00 97.19 579 VAL A C 1
ATOM 4449 O O . VAL A 1 579 ? -10.199 3.150 35.190 1.00 97.19 579 VAL A O 1
ATOM 4452 N N . ASP A 1 580 ? -10.918 5.248 35.509 1.00 98.12 580 ASP A N 1
ATOM 4453 C CA . ASP A 1 580 ? -9.767 5.641 36.335 1.00 98.12 580 ASP A CA 1
ATOM 4454 C C . ASP A 1 580 ? -9.676 4.838 37.637 1.00 98.12 580 ASP A C 1
ATOM 4456 O O . ASP A 1 580 ? -8.588 4.437 38.059 1.00 98.12 580 ASP A O 1
ATOM 4460 N N . THR A 1 581 ? -10.822 4.555 38.260 1.00 97.06 581 THR A N 1
ATOM 4461 C CA . THR A 1 581 ? -10.892 3.718 39.462 1.00 97.06 581 THR A CA 1
ATOM 4462 C C . THR A 1 581 ? -10.426 2.294 39.165 1.00 97.06 581 THR A C 1
ATOM 4464 O O . THR A 1 581 ? -9.590 1.770 39.898 1.00 97.06 581 THR A O 1
ATOM 4467 N N . LEU A 1 582 ? -10.897 1.689 38.071 1.00 97.56 582 LEU A N 1
ATOM 4468 C CA . LEU A 1 582 ? -10.470 0.354 37.649 1.00 97.56 582 LEU A CA 1
ATOM 4469 C C . LEU A 1 582 ? -8.970 0.335 37.305 1.00 97.56 582 LEU A C 1
ATOM 4471 O O . LEU A 1 582 ? -8.240 -0.507 37.816 1.00 97.56 582 LEU A O 1
ATOM 4475 N N . ARG A 1 583 ? -8.453 1.314 36.552 1.00 98.31 583 ARG A N 1
ATOM 4476 C CA . ARG A 1 583 ? -7.006 1.443 36.270 1.00 98.31 583 ARG A CA 1
ATOM 4477 C C . ARG A 1 583 ? -6.158 1.540 37.539 1.00 98.31 583 ARG A C 1
ATOM 4479 O O . ARG A 1 583 ? -5.062 0.985 37.595 1.00 98.31 583 ARG A O 1
ATOM 4486 N N . ALA A 1 584 ? -6.653 2.226 38.570 1.00 98.25 584 ALA A N 1
ATOM 4487 C CA . ALA A 1 584 ? -5.965 2.316 39.855 1.00 98.25 584 ALA A CA 1
ATOM 4488 C C . ALA A 1 584 ? -5.945 0.978 40.617 1.00 98.25 584 ALA A C 1
ATOM 4490 O O . ALA A 1 584 ? -4.988 0.710 41.347 1.00 98.25 584 ALA A O 1
ATOM 4491 N N . GLN A 1 585 ? -6.979 0.146 40.460 1.00 98.19 585 GLN A N 1
ATOM 4492 C CA . GLN A 1 585 ? -7.049 -1.190 41.057 1.00 98.19 585 GLN A CA 1
ATOM 4493 C C . GLN A 1 585 ? -6.220 -2.233 40.286 1.00 98.19 585 GLN A C 1
ATOM 4495 O O . GLN A 1 585 ? -5.649 -3.130 40.907 1.00 98.19 585 GLN A O 1
ATOM 4500 N N . TYR A 1 586 ? -6.101 -2.078 38.965 1.00 97.81 586 TYR A N 1
ATOM 4501 C CA . TYR A 1 586 ? -5.429 -3.002 38.046 1.00 97.81 586 TYR A CA 1
ATOM 4502 C C . TYR A 1 586 ? -4.204 -2.348 37.378 1.00 97.81 586 TYR A C 1
ATOM 4504 O O . TYR A 1 586 ? -4.218 -2.052 36.180 1.00 97.81 586 TYR A O 1
ATOM 4512 N N . PRO A 1 587 ? -3.117 -2.082 38.130 1.00 95.56 587 PRO A N 1
ATOM 4513 C CA . PRO A 1 587 ? -1.957 -1.389 37.586 1.00 95.56 587 PRO A CA 1
ATOM 4514 C C . PRO A 1 587 ? -1.270 -2.215 36.493 1.00 95.56 587 PRO A C 1
ATOM 4516 O O . PRO A 1 587 ? -0.921 -3.374 36.706 1.00 95.56 587 PRO A O 1
ATOM 4519 N N . GLY A 1 588 ? -1.007 -1.577 35.351 1.00 91.12 588 GLY A N 1
ATOM 4520 C CA . GLY A 1 588 ? -0.355 -2.207 34.199 1.00 91.12 588 GLY A CA 1
ATOM 4521 C C . GLY A 1 588 ? -1.307 -2.911 33.231 1.00 91.12 588 GLY A C 1
ATOM 4522 O O . GLY A 1 588 ? -0.833 -3.441 32.236 1.00 91.12 588 GLY A O 1
ATOM 4523 N N . VAL A 1 589 ? -2.616 -2.887 33.494 1.00 97.19 589 VAL A N 1
ATOM 4524 C CA . VAL A 1 589 ? -3.646 -3.423 32.595 1.00 97.19 589 VAL A CA 1
ATOM 4525 C C . VAL A 1 589 ? -4.213 -2.296 31.730 1.00 97.19 589 VAL A C 1
ATOM 4527 O O . VAL A 1 589 ? -4.571 -1.230 32.244 1.00 97.19 589 VAL A O 1
ATOM 4530 N N . THR A 1 590 ? -4.322 -2.527 30.420 1.00 97.94 590 THR A N 1
ATOM 4531 C CA . THR A 1 590 ? -4.980 -1.601 29.490 1.00 97.94 590 THR A CA 1
ATOM 4532 C C . THR A 1 590 ? -6.491 -1.656 29.704 1.00 97.94 590 THR A C 1
ATOM 4534 O O . THR A 1 590 ? -7.126 -2.684 29.486 1.00 97.94 590 THR A O 1
ATOM 4537 N N . ILE A 1 591 ? -7.076 -0.542 30.147 1.00 98.44 591 ILE A N 1
ATOM 4538 C CA . ILE A 1 591 ? -8.524 -0.397 30.354 1.00 98.44 591 ILE A CA 1
ATOM 4539 C C . ILE A 1 591 ? -8.955 0.906 29.688 1.00 98.44 591 ILE A C 1
ATOM 4541 O O . ILE A 1 591 ? -8.356 1.940 29.976 1.00 98.44 591 ILE A O 1
ATOM 4545 N N . TYR A 1 592 ? -9.961 0.895 28.821 1.00 98.38 592 TYR A N 1
ATOM 4546 C CA . TYR A 1 592 ? -10.415 2.085 28.088 1.00 98.38 592 TYR A CA 1
ATOM 4547 C C . TYR A 1 592 ? -11.941 2.119 27.906 1.00 98.38 592 TYR A C 1
ATOM 4549 O O . TYR A 1 592 ? -12.655 1.231 28.375 1.00 98.38 592 TYR A O 1
ATOM 4557 N N . SER A 1 593 ? -12.469 3.180 27.289 1.00 98.06 593 SER A N 1
ATOM 4558 C CA . SER A 1 593 ? -13.912 3.364 27.086 1.00 98.06 593 SER A CA 1
ATOM 4559 C C . SER A 1 593 ? -14.227 3.715 25.637 1.00 98.06 593 SER A C 1
ATOM 4561 O O . SER A 1 593 ? -13.504 4.483 25.009 1.00 98.06 593 SER A O 1
ATOM 4563 N N . ILE A 1 594 ? -15.334 3.178 25.116 1.00 98.31 594 ILE A N 1
ATOM 4564 C CA . ILE A 1 594 ? -15.793 3.444 23.746 1.00 98.31 594 ILE A CA 1
ATOM 4565 C C . ILE A 1 594 ? -17.113 4.237 23.790 1.00 98.31 594 ILE A C 1
ATOM 4567 O O . ILE A 1 594 ? -18.140 3.689 24.214 1.00 98.31 594 ILE A O 1
ATOM 4571 N N . PRO A 1 595 ? -17.140 5.504 23.322 1.00 97.88 595 PRO A N 1
ATOM 4572 C CA . PRO A 1 595 ? -18.288 6.411 23.431 1.00 97.88 595 PRO A CA 1
ATOM 4573 C C . PRO A 1 595 ? -19.331 6.224 22.312 1.00 97.88 595 PRO A C 1
ATOM 4575 O O . PRO A 1 595 ? -19.867 7.204 21.793 1.00 97.88 595 PRO A O 1
ATOM 4578 N N . TYR A 1 596 ? -19.658 4.991 21.909 1.00 97.88 596 TYR A N 1
ATOM 4579 C CA . TYR A 1 596 ? -20.540 4.764 20.747 1.00 97.88 596 TYR A CA 1
ATOM 4580 C C . TYR A 1 596 ? -21.965 5.321 20.929 1.00 97.88 596 TYR A C 1
ATOM 4582 O O . TYR A 1 596 ? -22.658 5.600 19.952 1.00 97.88 596 TYR A O 1
ATOM 4590 N N . GLY A 1 597 ? -22.388 5.586 22.168 1.00 97.56 597 GLY A N 1
ATOM 4591 C CA . GLY A 1 597 ? -23.602 6.332 22.486 1.00 97.56 597 GLY A CA 1
ATOM 4592 C C . GLY A 1 597 ? -23.675 7.720 21.843 1.00 97.56 597 GLY A C 1
ATOM 4593 O O . GLY A 1 597 ? -24.765 8.150 21.459 1.00 97.56 597 GLY A O 1
ATOM 4594 N N . ALA A 1 598 ? -22.536 8.388 21.629 1.00 98.31 598 ALA A N 1
ATOM 4595 C CA . ALA A 1 598 ? -22.460 9.695 20.976 1.00 98.31 598 ALA A CA 1
ATOM 4596 C C . ALA A 1 598 ? -23.015 9.695 19.536 1.00 98.31 598 ALA A C 1
ATOM 4598 O O . ALA A 1 598 ? -23.448 10.745 19.047 1.00 98.31 598 ALA A O 1
ATOM 4599 N N . ALA A 1 599 ? -23.104 8.527 18.889 1.00 98.44 599 ALA A N 1
ATOM 4600 C CA . ALA A 1 599 ? -23.783 8.359 17.607 1.00 98.44 599 ALA A CA 1
ATOM 4601 C C . ALA A 1 599 ? -25.238 8.859 17.665 1.00 98.44 599 ALA A C 1
ATOM 4603 O O . ALA A 1 599 ? -25.664 9.671 16.840 1.00 98.44 599 ALA A O 1
ATOM 4604 N N . ALA A 1 600 ? -25.991 8.461 18.696 1.00 98.44 600 ALA A N 1
ATOM 4605 C CA . ALA A 1 600 ? -27.390 8.856 18.853 1.00 98.44 600 ALA A CA 1
ATOM 4606 C C . ALA A 1 600 ? -27.538 10.359 19.112 1.00 98.44 600 ALA A C 1
ATOM 4608 O O . ALA A 1 600 ? -28.479 10.986 18.626 1.00 98.44 600 ALA A O 1
ATOM 4609 N N . LEU A 1 601 ? -26.595 10.954 19.845 1.00 98.12 601 LEU A N 1
ATOM 4610 C CA . LEU A 1 601 ? -26.575 12.386 20.145 1.00 98.12 601 LEU A CA 1
ATOM 4611 C C . LEU A 1 601 ? -26.417 13.196 18.859 1.00 98.12 601 LEU A C 1
ATOM 4613 O O . LEU A 1 601 ? -27.171 14.144 18.606 1.00 98.12 601 LEU A O 1
ATOM 4617 N N . LYS A 1 602 ? -25.445 12.802 18.032 1.00 98.25 602 LYS A N 1
ATOM 4618 C CA . LYS A 1 602 ? -25.145 13.486 16.781 1.00 98.25 602 LYS A CA 1
ATOM 4619 C C . LYS A 1 602 ? -26.274 13.324 15.770 1.00 98.25 602 LYS A C 1
ATOM 4621 O O . LYS A 1 602 ? -26.750 14.331 15.245 1.00 98.25 602 LYS A O 1
ATOM 4626 N N . LEU A 1 603 ? -26.752 12.099 15.554 1.00 98.56 603 LEU A N 1
ATOM 4627 C CA . LEU A 1 603 ? -27.838 11.840 14.611 1.00 98.56 603 LEU A CA 1
ATOM 4628 C C . LEU A 1 603 ? -29.147 12.501 15.050 1.00 98.56 603 LEU A C 1
ATOM 4630 O O . LEU A 1 603 ? -29.827 13.096 14.220 1.00 98.56 603 LEU A O 1
ATOM 4634 N N . ARG A 1 604 ? -29.483 12.503 16.347 1.00 98.31 604 ARG A N 1
ATOM 4635 C CA . ARG A 1 604 ? -30.676 13.215 16.832 1.00 98.31 604 ARG A CA 1
ATOM 4636 C C . ARG A 1 604 ? -30.572 14.724 16.616 1.00 98.31 604 ARG A C 1
ATOM 4638 O O . ARG A 1 604 ? -31.553 15.352 16.228 1.00 98.31 604 ARG A O 1
ATOM 4645 N N . THR A 1 605 ? -29.388 15.300 16.826 1.00 98.31 605 THR A N 1
ATOM 4646 C CA . THR A 1 605 ? -29.141 16.725 16.555 1.00 98.31 605 THR A CA 1
ATOM 4647 C C . THR A 1 605 ? -29.369 17.055 15.078 1.00 98.31 605 THR A C 1
ATOM 4649 O O . THR A 1 605 ? -30.018 18.051 14.766 1.00 98.31 605 THR A O 1
ATOM 4652 N N . LEU A 1 606 ? -28.879 16.209 14.166 1.00 98.25 606 LEU A N 1
ATOM 4653 C CA . LEU A 1 606 ? -29.104 16.367 12.726 1.00 98.25 606 LEU A CA 1
ATOM 4654 C C . LEU A 1 606 ? -30.580 16.186 12.354 1.00 98.25 606 LEU A C 1
ATOM 4656 O O . LEU A 1 606 ? -31.120 16.999 11.605 1.00 98.25 606 LEU A O 1
ATOM 4660 N N . PHE A 1 607 ? -31.244 15.179 12.926 1.00 98.31 607 PHE A N 1
ATOM 4661 C CA . PHE A 1 607 ? -32.663 14.903 12.715 1.00 98.31 607 PHE A CA 1
ATOM 4662 C C . PHE A 1 607 ? -33.542 16.102 13.087 1.00 98.31 607 PHE A C 1
ATOM 4664 O O . PHE A 1 607 ? -34.328 16.576 12.269 1.00 98.31 607 PHE A O 1
ATOM 4671 N N . GLU A 1 608 ? -33.381 16.644 14.297 1.00 98.06 608 GLU A N 1
ATOM 4672 C CA . GLU A 1 608 ? -34.184 17.781 14.765 1.00 98.06 608 GLU A CA 1
ATOM 4673 C C . GLU A 1 608 ? -33.862 19.087 14.019 1.00 98.06 608 GLU A C 1
ATOM 4675 O O . GLU A 1 608 ? -34.724 19.959 13.898 1.00 98.06 608 GLU A O 1
ATOM 4680 N N . ALA A 1 609 ? -32.652 19.209 13.462 1.00 97.75 609 ALA A N 1
ATOM 4681 C CA . ALA A 1 609 ? -32.273 20.310 12.579 1.00 97.75 609 ALA A CA 1
ATOM 4682 C C . ALA A 1 609 ? -32.804 20.161 11.138 1.00 97.75 609 ALA A C 1
ATOM 4684 O O . ALA A 1 609 ? -32.662 21.095 10.349 1.00 97.75 609 ALA A O 1
ATOM 4685 N N . GLY A 1 610 ? -33.401 19.017 10.781 1.00 97.06 610 GLY A N 1
ATOM 4686 C CA . GLY A 1 610 ? -33.828 18.710 9.413 1.00 97.06 610 GLY A CA 1
ATOM 4687 C C . GLY A 1 610 ? -32.674 18.402 8.451 1.00 97.06 610 GLY A C 1
ATOM 4688 O O . GLY A 1 610 ? -32.862 18.487 7.242 1.00 97.06 610 GLY A O 1
ATOM 4689 N N . ASN A 1 611 ? -31.499 18.049 8.982 1.00 96.88 611 ASN A N 1
ATOM 4690 C CA . ASN A 1 611 ? -30.261 17.772 8.244 1.00 96.88 611 ASN A CA 1
ATOM 4691 C C . ASN A 1 611 ? -29.879 16.279 8.287 1.00 96.88 611 ASN A C 1
ATOM 4693 O O . ASN A 1 611 ? -28.697 15.949 8.280 1.00 96.88 611 ASN A O 1
ATOM 4697 N N . LEU A 1 612 ? -30.867 15.388 8.396 1.00 97.25 612 LEU A N 1
ATOM 4698 C CA . LEU A 1 612 ? -30.683 13.937 8.332 1.00 97.25 612 LEU A CA 1
ATOM 4699 C C . LEU A 1 612 ? -31.675 13.358 7.307 1.00 97.25 612 LEU A C 1
ATOM 4701 O O . LEU A 1 612 ? -32.742 12.890 7.705 1.00 97.25 612 LEU A O 1
ATOM 4705 N N . PRO A 1 613 ? -31.392 13.473 5.995 1.00 94.69 613 PRO A N 1
ATOM 4706 C CA . PRO A 1 613 ? -32.332 13.098 4.932 1.00 94.69 613 PRO A CA 1
ATOM 4707 C C . PRO A 1 613 ? -32.647 11.594 4.898 1.00 94.69 613 PRO A C 1
ATOM 4709 O O . PRO A 1 613 ? -33.709 11.203 4.416 1.00 94.69 613 PRO A O 1
ATOM 4712 N N . ASP A 1 614 ? -31.759 10.768 5.452 1.00 96.25 614 ASP A N 1
ATOM 4713 C CA . ASP A 1 614 ? -31.829 9.305 5.414 1.00 96.25 614 ASP A CA 1
ATOM 4714 C C . ASP A 1 614 ? -32.938 8.695 6.289 1.00 96.25 614 ASP A C 1
ATOM 4716 O O . ASP A 1 614 ? -33.315 7.540 6.104 1.00 96.25 614 ASP A O 1
ATOM 4720 N N . VAL A 1 615 ? -33.489 9.450 7.248 1.00 94.62 615 VAL A N 1
ATOM 4721 C CA . VAL A 1 615 ? -34.590 8.981 8.105 1.00 94.62 615 VAL A CA 1
ATOM 4722 C C . VAL A 1 615 ? -35.675 10.040 8.256 1.00 94.62 615 VAL A C 1
ATOM 4724 O O . VAL A 1 615 ? -35.415 11.238 8.315 1.00 94.62 615 VAL A O 1
ATOM 4727 N N . THR A 1 616 ? -36.927 9.599 8.381 1.00 96.69 616 THR A N 1
ATOM 4728 C CA . THR A 1 616 ? -38.089 10.500 8.487 1.00 96.69 616 THR A CA 1
ATOM 4729 C C . THR A 1 616 ? -38.698 10.552 9.882 1.00 96.69 616 THR A C 1
ATOM 4731 O O . THR A 1 616 ? -39.511 11.431 10.162 1.00 96.69 616 THR A O 1
ATOM 4734 N N . ASN A 1 617 ? -38.344 9.612 10.762 1.00 97.75 617 ASN A N 1
ATOM 4735 C CA . ASN A 1 617 ? -38.938 9.495 12.091 1.00 97.75 617 ASN A CA 1
ATOM 4736 C C . ASN A 1 617 ? -37.867 9.448 13.185 1.00 97.75 617 ASN A C 1
ATOM 4738 O O . ASN A 1 617 ? -36.810 8.846 13.022 1.00 97.75 617 ASN A O 1
ATOM 4742 N N . LEU A 1 618 ? -38.179 10.004 14.357 1.00 97.50 618 LEU A N 1
ATOM 4743 C CA . LEU A 1 618 ? -37.350 9.779 15.541 1.00 97.50 618 LEU A CA 1
ATOM 4744 C C . LEU A 1 618 ? -37.489 8.327 16.023 1.00 97.50 618 LEU A C 1
ATOM 4746 O O . LEU A 1 618 ? -36.502 7.706 16.397 1.00 97.50 618 LEU A O 1
ATOM 4750 N N . GLN A 1 619 ? -38.708 7.781 15.971 1.00 98.25 619 GLN A N 1
ATOM 4751 C CA . GLN A 1 619 ? -39.032 6.420 16.394 1.00 98.25 619 GLN A CA 1
ATOM 4752 C C . GLN A 1 619 ? -39.963 5.738 15.377 1.00 98.25 619 GLN A C 1
ATOM 4754 O O . GLN A 1 619 ? -40.968 6.334 14.985 1.00 98.25 619 GLN A O 1
ATOM 4759 N N . GLY A 1 620 ? -39.679 4.492 14.986 1.00 97.25 620 GLY A N 1
ATOM 4760 C CA . GLY A 1 620 ? -40.477 3.757 13.997 1.00 97.25 620 GLY A CA 1
ATOM 4761 C C . GLY A 1 620 ? -39.744 2.560 13.371 1.00 97.25 620 GLY A C 1
ATOM 4762 O O . GLY A 1 620 ? -38.938 1.922 14.031 1.00 97.25 620 GLY A O 1
ATOM 4763 N N . PRO A 1 621 ? -40.014 2.189 12.108 1.00 95.38 621 PRO A N 1
ATOM 4764 C CA . PRO A 1 621 ? -39.306 1.096 11.431 1.00 95.38 621 PRO A CA 1
ATOM 4765 C C . PRO A 1 621 ? -37.792 1.351 11.301 1.00 95.38 621 PRO A C 1
ATOM 4767 O O . PRO A 1 621 ? -37.390 2.485 11.035 1.00 95.38 621 PRO A O 1
ATOM 4770 N N . SER A 1 622 ? -36.977 0.290 11.411 1.00 91.19 622 SER A N 1
ATOM 4771 C CA . SER A 1 622 ? -35.496 0.343 11.422 1.00 91.19 622 SER A CA 1
ATOM 4772 C C . SER A 1 622 ? -34.876 1.068 10.226 1.00 91.19 622 SER A C 1
ATOM 4774 O O . SER A 1 622 ? -33.862 1.735 10.388 1.00 91.19 622 SER A O 1
ATOM 4776 N N . GLU A 1 623 ? -35.488 0.958 9.047 1.00 88.94 623 GLU A N 1
ATOM 4777 C CA . GLU A 1 623 ? -34.989 1.545 7.793 1.00 88.94 623 GLU A CA 1
ATOM 4778 C C . GLU A 1 623 ? -35.243 3.056 7.673 1.00 88.94 623 GLU A C 1
ATOM 4780 O O . GLU A 1 623 ? -34.660 3.706 6.822 1.00 88.94 623 GLU A O 1
ATOM 4785 N N . SER A 1 624 ? -36.144 3.628 8.479 1.00 92.44 624 SER A N 1
ATOM 4786 C CA . SER A 1 624 ? -36.626 5.013 8.293 1.00 92.44 624 SER A CA 1
ATOM 4787 C C . SER A 1 624 ? -36.666 5.832 9.582 1.00 92.44 624 SER A C 1
ATOM 4789 O O . SER A 1 624 ? -37.294 6.899 9.623 1.00 92.44 624 SER A O 1
ATOM 4791 N N . SER A 1 625 ? -36.054 5.320 10.654 1.00 97.88 625 SER A N 1
ATOM 4792 C CA . SER A 1 625 ? -36.136 5.916 11.987 1.00 97.88 625 SER A CA 1
ATOM 4793 C C . SER A 1 625 ? -34.814 5.851 12.734 1.00 97.88 625 SER A C 1
ATOM 4795 O O . SER A 1 625 ? -34.080 4.880 12.586 1.00 97.88 625 SER A O 1
ATOM 4797 N N . LEU A 1 626 ? -34.544 6.841 13.590 1.00 97.88 626 LEU A N 1
ATOM 4798 C CA . LEU A 1 626 ? -33.350 6.820 14.442 1.00 97.88 626 LEU A CA 1
ATOM 4799 C C . LEU A 1 626 ? -33.426 5.725 15.520 1.00 97.88 626 LEU A C 1
ATOM 4801 O O . LEU A 1 626 ? -32.441 5.041 15.792 1.00 97.88 626 LEU A O 1
ATOM 4805 N N . PHE A 1 627 ? -34.613 5.529 16.095 1.00 98.44 627 PHE A N 1
ATOM 4806 C CA . PHE A 1 627 ? -34.912 4.488 17.075 1.00 98.44 627 PHE A CA 1
ATOM 4807 C C . PHE A 1 627 ? -36.053 3.593 16.583 1.00 98.44 627 PHE A C 1
ATOM 4809 O O . PHE A 1 627 ? -36.957 4.035 15.874 1.00 98.44 627 PHE A O 1
ATOM 4816 N N . THR A 1 628 ? -36.036 2.320 16.965 1.00 97.12 628 THR A N 1
ATOM 4817 C CA . THR A 1 628 ? -37.025 1.324 16.529 1.00 97.12 628 THR A CA 1
ATOM 4818 C C . THR A 1 628 ? -38.198 1.179 17.484 1.00 97.12 628 THR A C 1
ATOM 4820 O O . THR A 1 628 ? -39.301 0.800 17.089 1.00 97.12 628 THR A O 1
ATOM 4823 N N . ASP A 1 629 ? -37.984 1.514 18.751 1.00 97.00 629 ASP A N 1
ATOM 4824 C CA . ASP A 1 629 ? -38.983 1.401 19.796 1.00 97.00 629 ASP A CA 1
ATOM 4825 C C . ASP A 1 629 ? -38.792 2.453 20.891 1.00 97.00 629 ASP A C 1
ATOM 4827 O O . ASP A 1 629 ? -37.853 3.247 20.872 1.00 97.00 629 ASP A O 1
ATOM 4831 N N . TYR A 1 630 ? -39.718 2.443 21.852 1.00 97.25 630 TYR A N 1
ATOM 4832 C CA . TYR A 1 630 ? -39.691 3.347 22.998 1.00 97.25 630 TYR A CA 1
ATOM 4833 C C . TYR A 1 630 ? -38.472 3.128 23.895 1.00 97.25 630 TYR A C 1
ATOM 4835 O O . TYR A 1 630 ? -38.002 4.073 24.516 1.00 97.25 630 TYR A O 1
ATOM 4843 N N . LYS A 1 631 ? -37.939 1.901 23.968 1.00 95.38 631 LYS A N 1
ATOM 4844 C CA . LYS A 1 631 ? -36.745 1.616 24.772 1.00 95.38 631 LYS A CA 1
ATOM 4845 C C . LYS A 1 631 ? -35.535 2.370 24.218 1.00 95.38 631 LYS A C 1
ATOM 4847 O O . LYS A 1 631 ? -34.739 2.879 25.000 1.00 95.38 631 LYS A O 1
ATOM 4852 N N . GLY A 1 632 ? -35.454 2.494 22.896 1.00 96.88 632 GLY A N 1
ATOM 4853 C CA . GLY A 1 632 ? -34.399 3.214 22.196 1.00 96.88 632 GLY A CA 1
ATOM 4854 C C . GLY A 1 632 ? -33.487 2.302 21.385 1.00 96.88 632 GLY A C 1
ATOM 4855 O O . GLY A 1 632 ? -32.373 2.710 21.079 1.00 96.88 632 GLY A O 1
ATOM 4856 N N . HIS A 1 633 ? -33.904 1.084 21.025 1.00 97.75 633 HIS A N 1
ATOM 4857 C CA . HIS A 1 633 ? -33.090 0.240 20.144 1.00 97.75 633 HIS A CA 1
ATOM 4858 C C . HIS A 1 633 ? -32.836 0.959 18.815 1.00 97.75 633 HIS A C 1
ATOM 4860 O O . HIS A 1 633 ? -33.768 1.498 18.223 1.00 97.75 633 HIS A O 1
ATOM 4866 N N . GLY A 1 634 ? -31.594 0.976 18.335 1.00 96.62 634 GLY A N 1
ATOM 4867 C CA . GLY A 1 634 ? -31.228 1.794 17.179 1.00 96.62 634 GLY A CA 1
ATOM 4868 C C . GLY A 1 634 ? -31.894 1.343 15.879 1.00 96.62 634 GLY A C 1
ATOM 4869 O O . GLY A 1 634 ? -32.091 0.146 15.652 1.00 96.62 634 GLY A O 1
ATOM 4870 N N . GLY A 1 635 ? -32.240 2.307 15.027 1.00 96.50 635 GLY A N 1
ATOM 4871 C CA . GLY A 1 635 ? -32.458 2.061 13.601 1.00 96.50 635 GLY A CA 1
ATOM 4872 C C . GLY A 1 635 ? -31.153 1.707 12.888 1.00 96.50 635 GLY A C 1
ATOM 4873 O O . GLY A 1 635 ? -30.091 1.709 13.511 1.00 96.50 635 GLY A O 1
ATOM 4874 N N . GLN A 1 636 ? -31.222 1.391 11.593 1.00 96.00 636 GLN A N 1
ATOM 4875 C CA . GLN A 1 636 ? -30.057 0.888 10.854 1.00 96.00 636 GLN A CA 1
ATOM 4876 C C . GLN A 1 636 ? -28.920 1.918 10.813 1.00 96.00 636 GLN A C 1
ATOM 4878 O O . GLN A 1 636 ? -27.833 1.626 11.291 1.00 96.00 636 GLN A O 1
ATOM 4883 N N . ILE A 1 637 ? -29.221 3.163 10.432 1.00 96.94 637 ILE A N 1
ATOM 4884 C CA . ILE A 1 637 ? -28.239 4.260 10.376 1.00 96.94 637 I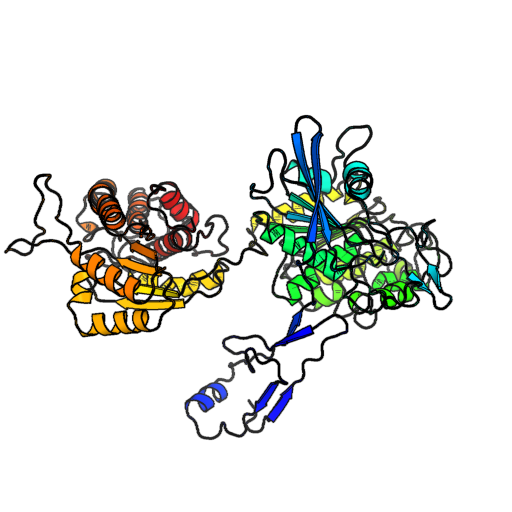LE A CA 1
ATOM 4885 C C . ILE A 1 637 ? -27.494 4.501 11.700 1.00 96.94 637 ILE A C 1
ATOM 4887 O O . ILE A 1 637 ? -26.328 4.887 11.709 1.00 96.94 637 ILE A O 1
ATOM 4891 N N . LEU A 1 638 ? -28.157 4.274 12.840 1.00 98.50 638 LEU A N 1
ATOM 4892 C CA . LEU A 1 638 ? -27.544 4.442 14.157 1.00 98.50 638 LEU A CA 1
ATOM 4893 C C . LEU A 1 638 ? -26.603 3.284 14.503 1.00 98.50 638 LEU A C 1
ATOM 4895 O O . LEU A 1 638 ? -25.587 3.513 15.157 1.00 98.50 638 LEU A O 1
ATOM 4899 N N . LYS A 1 639 ? -26.930 2.061 14.074 1.00 97.31 639 LYS A N 1
ATOM 4900 C CA . LYS A 1 639 ? -26.044 0.900 14.234 1.00 97.31 639 LYS A CA 1
ATOM 4901 C C . LYS A 1 639 ? -24.806 1.065 13.364 1.00 97.31 639 LYS A C 1
ATOM 4903 O O . LYS A 1 639 ? -23.715 1.048 13.914 1.00 97.31 639 LYS A O 1
ATOM 4908 N N . ASP A 1 640 ? -24.993 1.391 12.087 1.00 95.19 640 ASP A N 1
ATOM 4909 C CA . ASP A 1 640 ? -23.900 1.569 11.125 1.00 95.19 640 ASP A CA 1
ATOM 4910 C C . ASP A 1 640 ? -22.928 2.671 11.581 1.00 95.19 640 ASP A C 1
ATOM 4912 O O . ASP A 1 640 ? -21.710 2.514 11.516 1.00 95.19 640 ASP A O 1
ATOM 4916 N N . LEU A 1 641 ? -23.442 3.780 12.132 1.00 98.50 641 LEU A N 1
ATOM 4917 C CA . LEU A 1 641 ? -22.583 4.812 12.716 1.00 98.50 641 LEU A CA 1
ATOM 4918 C C . LEU A 1 641 ? -21.828 4.313 13.963 1.00 98.50 641 LEU A C 1
ATOM 4920 O O . LEU A 1 641 ? -20.662 4.654 14.160 1.00 98.50 641 LEU A O 1
ATOM 4924 N N . GLY A 1 642 ? -22.484 3.526 14.817 1.00 98.19 642 GLY A N 1
ATOM 4925 C CA . GLY A 1 642 ? -21.858 2.908 15.987 1.00 98.19 642 GLY A CA 1
ATOM 4926 C C . GLY A 1 642 ? -20.757 1.908 15.621 1.00 98.19 642 GLY A C 1
ATOM 4927 O O . GLY A 1 642 ? -19.725 1.871 16.288 1.00 98.19 642 GLY A O 1
ATOM 4928 N N . GLU A 1 643 ? -20.950 1.147 14.546 1.00 97.31 643 GLU A N 1
ATOM 4929 C CA . GLU A 1 643 ? -19.985 0.185 14.005 1.00 97.31 643 GLU A CA 1
ATOM 4930 C C . GLU A 1 643 ? -18.713 0.889 13.511 1.00 97.31 643 GLU A C 1
ATOM 4932 O O . GLU A 1 643 ? -17.609 0.491 13.879 1.00 97.31 643 GLU A O 1
ATOM 4937 N N . LEU A 1 644 ? -18.847 2.005 12.783 1.00 97.75 644 LEU A N 1
ATOM 4938 C CA . LEU A 1 644 ? -17.704 2.826 12.356 1.00 97.75 644 LEU A CA 1
ATOM 4939 C C . LEU A 1 644 ? -16.913 3.394 13.545 1.00 97.75 644 LEU A C 1
ATOM 4941 O O . LEU A 1 644 ? -15.684 3.384 13.528 1.00 97.75 644 LEU A O 1
ATOM 4945 N N . ILE A 1 645 ? -17.605 3.841 14.601 1.00 98.62 645 ILE A N 1
ATOM 4946 C CA . ILE A 1 645 ? -16.956 4.286 15.845 1.00 98.62 645 ILE A CA 1
ATOM 4947 C C . ILE A 1 645 ? -16.133 3.149 16.463 1.00 98.62 645 ILE A C 1
ATOM 4949 O O . ILE A 1 645 ? -15.028 3.393 16.938 1.00 98.62 645 ILE A O 1
ATOM 4953 N N . TRP A 1 646 ? -16.648 1.916 16.463 1.00 98.00 646 TRP A N 1
ATOM 4954 C CA . TRP A 1 646 ? -15.925 0.763 17.005 1.00 98.00 646 TRP A CA 1
ATOM 4955 C C . TRP A 1 646 ? -14.700 0.398 16.172 1.00 98.00 646 TRP A C 1
ATOM 4957 O O . TRP A 1 646 ? -13.661 0.113 16.757 1.00 98.00 646 TRP A O 1
ATOM 4967 N N . MET A 1 647 ? -14.778 0.453 14.841 1.00 96.06 647 MET A N 1
ATOM 4968 C CA . MET A 1 647 ? -13.623 0.147 13.987 1.00 96.06 647 MET A CA 1
ATOM 4969 C C . MET A 1 647 ? -12.454 1.099 14.225 1.00 96.06 647 MET A C 1
ATOM 4971 O O . MET A 1 647 ? -11.307 0.669 14.320 1.00 96.06 647 MET A O 1
ATOM 4975 N N . ASP A 1 648 ? -12.750 2.380 14.394 1.00 95.56 648 ASP A N 1
ATOM 4976 C CA . ASP A 1 648 ? -11.746 3.386 14.714 1.00 95.56 648 ASP A CA 1
ATOM 4977 C C . ASP A 1 648 ? -11.268 3.260 16.182 1.00 95.56 648 ASP A C 1
ATOM 4979 O O . ASP A 1 648 ? -10.081 3.339 16.476 1.00 95.56 648 ASP A O 1
ATOM 4983 N N . ALA A 1 649 ? -12.167 2.982 17.134 1.00 96.75 649 ALA A N 1
ATOM 4984 C CA . ALA A 1 649 ? -11.812 2.852 18.553 1.00 96.75 649 ALA A CA 1
ATOM 4985 C C . ALA A 1 649 ? -10.996 1.592 18.903 1.00 96.75 649 ALA A C 1
ATOM 4987 O O . ALA A 1 649 ? -10.166 1.650 19.808 1.00 96.75 649 ALA A O 1
ATOM 4988 N N . ILE A 1 650 ? -11.271 0.463 18.242 1.00 96.12 650 ILE A N 1
ATOM 4989 C CA . ILE A 1 650 ? -10.671 -0.848 18.539 1.00 96.12 650 ILE A CA 1
ATOM 4990 C C . ILE A 1 650 ? -9.425 -1.083 17.686 1.00 96.12 650 ILE A C 1
ATOM 4992 O O . ILE A 1 650 ? -8.402 -1.515 18.206 1.00 96.12 650 ILE A O 1
ATOM 4996 N N . TYR A 1 651 ? -9.511 -0.799 16.385 1.00 93.19 651 TYR A N 1
ATOM 4997 C CA . TYR A 1 651 ? -8.490 -1.167 15.404 1.00 93.19 651 TYR A CA 1
ATOM 4998 C C . TYR A 1 651 ? -7.741 0.029 14.811 1.00 93.19 651 TYR A C 1
ATOM 5000 O O . TYR A 1 651 ? -6.859 -0.170 13.977 1.00 93.19 651 TYR A O 1
ATOM 5008 N N . GLY A 1 652 ? -8.082 1.261 15.207 1.00 90.25 652 GLY A N 1
ATOM 5009 C CA . GLY A 1 652 ? -7.468 2.460 14.635 1.00 90.25 652 GLY A CA 1
ATOM 5010 C C . GLY A 1 652 ? -7.723 2.596 13.138 1.00 90.25 652 GLY A C 1
ATOM 5011 O O . GLY A 1 652 ? -6.880 3.124 12.410 1.00 90.25 652 GLY A O 1
ATOM 5012 N N . VAL A 1 653 ? -8.846 2.051 12.651 1.00 87.44 653 VAL A N 1
ATOM 5013 C CA . VAL A 1 653 ? -9.218 2.163 11.241 1.00 87.44 653 VAL A CA 1
ATOM 5014 C C . VAL A 1 653 ? -9.432 3.634 10.920 1.00 87.44 653 VAL A C 1
ATOM 5016 O O . VAL A 1 653 ? -10.377 4.255 11.407 1.00 87.44 653 VAL A O 1
ATOM 5019 N N . ASP A 1 654 ? -8.567 4.174 10.067 1.00 84.44 654 ASP A N 1
ATOM 5020 C CA . ASP A 1 654 ? -8.717 5.521 9.537 1.00 84.44 654 ASP A CA 1
ATOM 5021 C C . ASP A 1 654 ? -9.998 5.584 8.693 1.00 84.44 654 ASP A C 1
ATOM 5023 O O . ASP A 1 654 ? -10.091 4.993 7.618 1.00 84.44 654 ASP A O 1
ATOM 5027 N N . LEU A 1 655 ? -11.012 6.275 9.214 1.00 85.69 655 LEU A N 1
ATOM 5028 C CA . LEU A 1 655 ? -12.341 6.356 8.609 1.00 85.69 655 LEU A CA 1
ATOM 5029 C C . LEU A 1 655 ? -12.379 7.220 7.350 1.00 85.69 655 LEU A C 1
ATOM 5031 O O . LEU A 1 655 ? -13.203 6.956 6.471 1.00 85.69 655 LEU A O 1
ATOM 5035 N N . ASP A 1 656 ? -11.482 8.202 7.226 1.00 79.25 656 ASP A N 1
ATOM 5036 C CA . ASP A 1 656 ? -11.311 8.909 5.954 1.00 79.25 656 ASP A CA 1
ATOM 5037 C C . ASP A 1 656 ? -10.792 7.917 4.914 1.00 79.25 656 ASP A C 1
ATOM 5039 O O . ASP A 1 656 ? -11.211 7.956 3.753 1.00 79.25 656 ASP A O 1
ATOM 5043 N N . LYS A 1 657 ? -9.968 6.966 5.388 1.00 71.81 657 LYS A N 1
ATOM 5044 C CA . LYS A 1 657 ? -9.352 5.931 4.576 1.00 71.81 657 LYS A CA 1
ATOM 5045 C C . LYS A 1 657 ? -10.059 4.573 4.506 1.00 71.81 657 LYS A C 1
ATOM 5047 O O . LYS A 1 657 ? -9.553 3.621 3.901 1.00 71.81 657 LYS A O 1
ATOM 5052 N N . TYR A 1 658 ? -11.259 4.458 5.057 1.00 78.56 658 TYR A N 1
ATOM 5053 C CA . TYR A 1 658 ? -11.952 3.179 5.077 1.00 78.56 658 TYR A CA 1
ATOM 5054 C C . TYR A 1 658 ? -12.773 2.969 3.796 1.00 78.56 658 TYR A C 1
ATOM 5056 O O . TYR A 1 658 ? -13.774 3.662 3.571 1.00 78.56 658 TYR A O 1
ATOM 5064 N N . ALA A 1 659 ? -12.376 1.990 2.973 1.00 68.12 659 ALA A N 1
ATOM 5065 C CA . ALA A 1 659 ? -13.022 1.598 1.711 1.00 68.12 659 ALA A CA 1
ATOM 5066 C C . ALA A 1 659 ? -14.352 0.832 1.912 1.00 68.12 659 ALA A C 1
ATOM 5068 O O . ALA A 1 659 ? -14.608 -0.215 1.318 1.00 68.12 659 ALA A O 1
ATOM 5069 N N . TYR A 1 660 ? -15.212 1.357 2.783 1.00 74.75 660 TYR A N 1
ATOM 5070 C CA . TYR A 1 660 ? -16.578 0.906 3.006 1.00 74.75 660 TYR A CA 1
ATOM 5071 C C . TYR A 1 660 ? -17.531 2.091 2.831 1.00 74.75 660 TYR A C 1
ATOM 5073 O O . TYR A 1 660 ? -17.365 3.134 3.468 1.00 74.75 660 TYR A O 1
ATOM 5081 N N . ASP A 1 661 ? -18.528 1.919 1.965 1.00 77.00 661 ASP A N 1
ATOM 5082 C CA . ASP A 1 661 ? -19.629 2.861 1.792 1.00 77.00 661 ASP A CA 1
ATOM 5083 C C . ASP A 1 661 ? -20.876 2.326 2.519 1.00 77.00 661 ASP A C 1
ATOM 5085 O O . ASP A 1 661 ? -21.390 1.269 2.137 1.00 77.00 661 ASP A O 1
ATOM 5089 N N . PRO A 1 662 ? -21.373 3.020 3.560 1.00 76.19 662 PRO A N 1
ATOM 5090 C CA . PRO A 1 662 ? -22.580 2.612 4.269 1.00 76.19 662 PRO A CA 1
ATOM 5091 C C . PRO A 1 662 ? -23.873 2.917 3.484 1.00 76.19 662 PRO A C 1
ATOM 5093 O O . PRO A 1 662 ? -24.944 2.482 3.899 1.00 76.19 662 PRO A O 1
ATOM 5096 N N . GLY A 1 663 ? -23.802 3.632 2.352 1.00 79.44 663 GLY A N 1
ATOM 5097 C CA . GLY A 1 663 ? -24.926 3.830 1.430 1.00 79.44 663 GLY A CA 1
ATOM 5098 C C . GLY A 1 663 ? -25.905 4.947 1.811 1.00 79.44 663 GLY A C 1
ATOM 5099 O O . GLY A 1 663 ? -27.045 4.937 1.343 1.00 79.44 663 GLY A O 1
ATOM 5100 N N . TYR A 1 664 ? -25.477 5.899 2.645 1.00 88.06 664 TYR A N 1
ATOM 5101 C CA . TYR A 1 664 ? -26.287 7.035 3.106 1.00 88.06 664 TYR A CA 1
ATOM 5102 C C . TYR A 1 664 ? -25.902 8.345 2.409 1.00 88.06 664 TYR A C 1
ATOM 5104 O O . TYR A 1 664 ? -24.750 8.548 2.034 1.00 88.06 664 TYR A O 1
ATOM 5112 N N . GLU A 1 665 ? -26.857 9.272 2.284 1.00 89.12 665 GLU A N 1
ATOM 5113 C CA . GLU A 1 665 ? -26.563 10.655 1.876 1.00 89.12 665 GLU A CA 1
ATOM 5114 C C . GLU A 1 665 ? -25.784 11.389 2.979 1.00 89.12 665 GLU A C 1
ATOM 5116 O O . GLU A 1 665 ? -24.922 12.225 2.702 1.00 89.12 665 GLU A O 1
ATOM 5121 N N . THR A 1 666 ? -26.060 11.061 4.243 1.00 92.62 666 THR A N 1
ATOM 5122 C CA . THR A 1 666 ? -25.281 11.551 5.381 1.00 92.62 666 THR A CA 1
ATOM 5123 C C . THR A 1 666 ? -23.932 10.844 5.471 1.00 92.62 666 THR A C 1
ATOM 5125 O O . THR A 1 666 ? -23.864 9.624 5.592 1.00 92.62 666 THR A O 1
ATOM 5128 N N . ASP A 1 667 ? -22.852 11.626 5.526 1.00 94.12 667 ASP A N 1
ATOM 5129 C CA . ASP A 1 667 ? -21.488 11.118 5.688 1.00 94.12 667 ASP A CA 1
ATOM 5130 C C . ASP A 1 667 ? -21.247 10.570 7.108 1.00 94.12 667 ASP A C 1
ATOM 5132 O O . ASP A 1 667 ? -20.823 11.279 8.030 1.00 94.12 667 ASP A O 1
ATOM 5136 N N . LEU A 1 668 ? -21.555 9.285 7.300 1.00 96.44 668 LEU A N 1
ATOM 5137 C CA . LEU A 1 668 ? -21.377 8.617 8.587 1.00 96.44 668 LEU A CA 1
ATOM 5138 C C . LEU A 1 668 ? -19.903 8.450 8.970 1.00 96.44 668 LEU A C 1
ATOM 5140 O O . LEU A 1 668 ? -19.603 8.475 10.163 1.00 96.44 668 LEU A O 1
ATOM 5144 N N . LYS A 1 669 ? -18.984 8.322 8.002 1.00 93.56 669 LYS A N 1
ATOM 5145 C CA . LYS A 1 669 ? -17.546 8.167 8.276 1.00 93.56 669 LYS A CA 1
ATOM 5146 C C . LYS A 1 669 ? -16.974 9.449 8.870 1.00 93.56 669 LYS A C 1
ATOM 5148 O O . LYS A 1 669 ? -16.378 9.402 9.947 1.00 93.56 669 LYS A O 1
ATOM 5153 N N . ALA A 1 670 ? -17.277 10.601 8.269 1.00 93.69 670 ALA A N 1
ATOM 5154 C CA . ALA A 1 670 ? -16.896 11.898 8.823 1.00 93.69 670 ALA A CA 1
ATOM 5155 C C . ALA A 1 670 ? -17.529 12.148 10.201 1.00 93.69 670 ALA A C 1
ATOM 5157 O O . ALA A 1 670 ? -16.900 12.729 11.091 1.00 93.69 670 ALA A O 1
ATOM 5158 N N . ILE A 1 671 ? -18.771 11.698 10.419 1.00 98.44 671 ILE A N 1
ATOM 5159 C CA . ILE A 1 671 ? -19.415 11.811 11.730 1.00 98.44 671 ILE A CA 1
ATOM 5160 C C . ILE A 1 671 ? -18.709 10.941 12.777 1.00 98.44 671 ILE A C 1
ATOM 5162 O O . ILE A 1 671 ? -18.378 11.467 13.843 1.00 98.44 671 ILE A O 1
ATOM 5166 N N . ALA A 1 672 ? -18.477 9.656 12.499 1.00 98.44 672 ALA A N 1
ATOM 5167 C CA . ALA A 1 672 ? -17.793 8.741 13.413 1.00 98.44 672 ALA A CA 1
ATOM 5168 C C . ALA A 1 672 ? -16.391 9.256 13.762 1.00 98.44 672 ALA A C 1
ATOM 5170 O O . ALA A 1 672 ? -16.064 9.367 14.946 1.00 98.44 672 ALA A O 1
ATOM 5171 N N . LYS A 1 673 ? -15.635 9.710 12.755 1.00 94.94 673 LYS A N 1
ATOM 5172 C CA . LYS A 1 673 ? -14.342 10.369 12.946 1.00 94.94 673 LYS A CA 1
ATOM 5173 C C . LYS A 1 673 ? -14.457 11.580 13.866 1.00 94.94 673 LYS A C 1
ATOM 5175 O O . LYS A 1 673 ? -13.733 11.680 14.847 1.00 94.94 673 LYS A O 1
ATOM 5180 N N . SER A 1 674 ? -15.421 12.471 13.619 1.00 97.69 674 SER A N 1
ATOM 5181 C CA . SER A 1 674 ? -15.605 13.670 14.449 1.00 97.69 674 SER A CA 1
ATOM 5182 C C . SER A 1 674 ? -15.960 13.362 15.906 1.00 97.69 674 SER A C 1
ATOM 5184 O O . SER A 1 674 ? -15.574 14.110 16.802 1.00 97.69 674 SER A O 1
ATOM 5186 N N . ILE A 1 675 ? -16.712 12.282 16.151 1.00 98.44 675 ILE A N 1
ATOM 5187 C CA . ILE A 1 675 ? -17.071 11.839 17.501 1.00 98.44 675 ILE A CA 1
ATOM 5188 C C . ILE A 1 675 ? -15.815 11.409 18.239 1.00 98.44 675 ILE A C 1
ATOM 5190 O O . ILE A 1 675 ? -15.609 11.796 19.388 1.00 98.44 675 ILE A O 1
ATOM 5194 N N . MET A 1 676 ? -14.980 10.627 17.573 1.00 97.81 676 MET A N 1
ATOM 5195 C CA . MET A 1 676 ? -13.833 10.045 18.223 1.00 97.81 676 MET A CA 1
ATOM 5196 C C . MET A 1 676 ? -12.604 10.967 18.275 1.00 97.81 676 MET A C 1
ATOM 5198 O O . MET A 1 676 ? -11.861 10.913 19.248 1.00 97.81 676 MET A O 1
ATOM 5202 N N . ASP A 1 677 ? -12.437 11.890 17.325 1.00 93.12 677 ASP A N 1
ATOM 5203 C CA . ASP A 1 677 ? -11.471 12.997 17.423 1.00 93.12 677 ASP A CA 1
ATOM 5204 C C . ASP A 1 677 ? -11.812 13.944 18.593 1.00 93.12 677 ASP A C 1
ATOM 5206 O O . ASP A 1 677 ? -10.937 14.608 19.147 1.00 93.12 677 ASP A O 1
ATOM 5210 N N . ALA A 1 678 ? -13.094 14.021 18.975 1.00 95.44 678 ALA A N 1
ATOM 5211 C CA . ALA A 1 678 ? -13.561 14.788 20.128 1.00 95.44 678 ALA A CA 1
ATOM 5212 C C . ALA A 1 678 ? -13.539 13.996 21.449 1.00 95.44 678 ALA A C 1
ATOM 5214 O O . ALA A 1 678 ? -13.734 14.595 22.511 1.00 95.44 678 ALA A O 1
ATOM 5215 N N . HIS A 1 679 ? -13.346 12.676 21.399 1.00 97.50 679 HIS A N 1
ATOM 5216 C CA . HIS A 1 679 ? -13.244 11.842 22.591 1.00 97.50 679 HIS A CA 1
ATOM 5217 C C . HIS A 1 679 ? -11.922 12.119 23.317 1.00 97.50 679 HIS A C 1
ATOM 5219 O O . HIS A 1 679 ? -10.905 12.392 22.684 1.00 97.50 679 HIS A O 1
ATOM 5225 N N . ASP A 1 680 ? -11.932 12.082 24.652 1.00 95.38 680 ASP A N 1
ATOM 5226 C CA . ASP A 1 680 ? -10.730 12.349 25.443 1.00 95.38 680 ASP A CA 1
ATOM 5227 C C . ASP A 1 680 ? -9.670 11.261 25.172 1.00 95.38 680 ASP A C 1
ATOM 5229 O O . ASP A 1 680 ? -9.909 10.089 25.492 1.00 95.38 680 ASP A O 1
ATOM 5233 N N . PRO A 1 681 ? -8.488 11.624 24.628 1.00 91.81 681 PRO A N 1
ATOM 5234 C CA . PRO A 1 681 ? -7.458 10.656 24.266 1.00 91.81 681 PRO A CA 1
ATOM 5235 C C . PRO A 1 681 ? -6.969 9.785 25.424 1.00 91.81 681 PRO A C 1
ATOM 5237 O O . PRO A 1 681 ? -6.499 8.677 25.189 1.00 91.81 681 PRO A O 1
ATOM 5240 N N . ASN A 1 682 ? -7.117 10.229 26.678 1.00 93.25 682 ASN A N 1
ATOM 5241 C CA . ASN A 1 682 ? -6.733 9.434 27.850 1.00 93.25 682 ASN A CA 1
ATOM 5242 C C . ASN A 1 682 ? -7.595 8.175 28.035 1.00 93.25 682 ASN A C 1
ATOM 5244 O O . ASN A 1 682 ? -7.236 7.288 28.815 1.00 93.25 682 ASN A O 1
ATOM 5248 N N . TYR A 1 683 ? -8.739 8.092 27.358 1.00 97.31 683 TYR A N 1
ATOM 5249 C CA . TYR A 1 683 ? -9.681 6.979 27.455 1.00 97.31 683 TYR A CA 1
ATOM 5250 C C . TYR A 1 683 ? -9.850 6.224 26.132 1.00 97.31 683 TYR A C 1
ATOM 5252 O O . TYR A 1 683 ? -10.716 5.354 26.061 1.00 97.31 683 TYR A O 1
ATOM 5260 N N . ASN A 1 684 ? -9.038 6.531 25.114 1.00 94.94 684 ASN A N 1
ATOM 5261 C CA . ASN A 1 684 ? -8.992 5.790 23.853 1.00 94.94 684 ASN A CA 1
ATOM 5262 C C . ASN A 1 684 ? -8.327 4.416 24.023 1.00 94.94 684 ASN A C 1
ATOM 5264 O O . ASN A 1 684 ? -7.536 4.203 24.946 1.00 94.94 684 ASN A O 1
ATOM 5268 N N . GLY A 1 685 ? -8.667 3.494 23.118 1.00 89.38 685 GLY A N 1
ATOM 5269 C CA . GLY A 1 685 ? -7.952 2.230 22.963 1.00 89.38 685 GLY A CA 1
ATOM 5270 C C . GLY A 1 685 ? -6.535 2.447 22.414 1.00 89.38 685 GLY A C 1
ATOM 5271 O O . GLY A 1 685 ? -6.261 3.495 21.830 1.00 89.38 685 GLY A O 1
ATOM 5272 N N . PRO A 1 686 ? -5.629 1.475 22.595 1.00 84.62 686 PRO A N 1
ATOM 5273 C CA . PRO A 1 686 ? -4.208 1.627 22.266 1.00 84.62 686 PRO A CA 1
ATOM 5274 C C . PRO A 1 686 ? -3.911 1.694 20.765 1.00 84.62 686 PRO A C 1
ATOM 5276 O O . PRO A 1 686 ? -2.856 2.190 20.379 1.00 84.62 686 PRO A O 1
ATOM 5279 N N . ASN A 1 687 ? -4.824 1.200 19.927 1.00 81.75 687 ASN A N 1
ATOM 5280 C CA . ASN A 1 687 ? -4.653 1.171 18.476 1.00 81.75 687 ASN A CA 1
ATOM 5281 C C . ASN A 1 687 ? -5.083 2.476 17.788 1.00 81.75 687 ASN A C 1
ATOM 5283 O O . ASN A 1 687 ? -4.916 2.588 16.577 1.00 81.75 687 ASN A O 1
ATOM 5287 N N . ARG A 1 688 ? -5.647 3.433 18.535 1.00 75.81 688 ARG A N 1
ATOM 5288 C CA . ARG A 1 688 ? -6.160 4.700 18.011 1.00 75.81 688 ARG A CA 1
ATOM 5289 C C . ARG A 1 688 ? -5.159 5.848 18.126 1.00 75.81 688 ARG A C 1
ATOM 5291 O O . ARG A 1 688 ? -4.540 5.985 19.205 1.00 75.81 688 ARG A O 1
#